Protein 1F5J (pdb70)

Foldseek 3Di:
DDFAWDWDDDQQKTWTKDFDDFTKDKDADHQFWIKIKTAPGAKIKTKIFHFFQAWLVPQAWKKKWWAKDWWWPAFKFWWKWFFFVPPTETETETQATGPDFDDPADFLDWDAFQNFIWTKDKAKDQQDQDPVGGHIYMYIYTTTPDHDRGGMGRVSVVQVVCVVSPNHGTTTGIIIGMMMGHNGITIMIIPHIDMDTDD/DDFAWDWDDDQRKTWTKDFPDFTKDKDADHQFWIKIKTFPGAKIKTKIFHFDFAWLVVQAWKKKWWAKDWWWPAWKFWWKWFFAVPPTETETETQATGPDFDDPADWLDWDAFQNFIWTKDKAKDAQDQGPVGRGIYMYIYTTTPDHDRGGMGRVVVVVVVCVVSVNDGHTTTTIIGMMMDHNGITMMIIPHIDMDTDD

B-factor: mean 13.06, std 6.0, range [4.49, 53.01]

InterPro domains:
  IPR001137 Glycoside hydrolase family 11 [PR00911] (105-114)
  IPR001137 Glycoside hydrolase family 11 [PR00911] (115-125)
  IPR001137 Glycoside hydrolase family 11 [PR00911] (142-148)
  IPR001137 Glycoside hydrolase family 11 [PR00911] (162-167)
  IPR001137 Glycoside hydrolase family 11 [PR00911] (167-176)
  IPR001137 Glycoside hydrolase family 11 [PR00911] (190-198)
  IPR001137 Glycoside hydrolase family 11 [PTHR46828] (6-221)
  IPR005084 Carbohydrate binding module family 6 [PF03422] (251-352)
  IPR005084 Carbohydrate binding module family 6 [PS51175] (242-360)
  IPR008979 Galactose-binding-like domain superfamily [SSF49785] (241-360)
  IPR013319 Glycoside hydrolase family 11/12 [G3DSA:2.60.120.180] (29-227)
  IPR013320 Concanavalin A-like lectin/glucanase domain superfamily [SSF49899] (30-224)
  IPR018208 Glycoside hydrolase family 11, active site 1 [PS00776] (115-125)
  IPR033119 Glycoside hydrolase family 11, active site 2 [PS00777] (205-216)
  IPR033123 Glycosyl hydrolase 11 domain [PF00457] (39-219)
  IPR033123 Glycosyl hydrolase 11 domain [PS51761] (29-221)

Solvent-accessible surface area: 15697 Å² total; per-residue (Å²): 102,43,78,72,86,36,64,24,95,94,78,49,22,28,39,29,1,60,38,76,78,20,90,10,43,1,43,29,95,52,106,0,69,0,26,2,101,8,39,119,11,48,24,0,8,0,9,0,0,63,116,43,123,72,74,32,111,67,1,33,45,0,124,0,49,0,7,13,63,23,64,32,113,16,32,1,21,0,0,0,6,0,5,0,43,135,50,37,3,10,0,7,0,0,0,3,23,10,122,99,76,2,18,64,41,112,49,74,28,101,24,103,13,44,30,0,34,0,12,0,17,117,25,69,60,95,98,62,68,26,60,98,38,106,20,78,9,32,11,9,9,0,0,1,52,23,66,13,29,24,21,43,0,8,0,14,67,0,0,104,9,0,28,100,90,62,12,87,14,6,40,0,36,3,0,0,0,0,0,15,0,91,113,18,38,7,39,6,51,1,17,24,1,68,35,58,100,68,150,101,40,80,70,85,37,63,24,50,85,41,3,21,28,39,30,1,56,45,73,80,17,90,11,41,1,45,28,96,56,109,0,82,0,26,1,97,6,37,118,11,52,16,0,8,0,10,0,0,18,82,39,107,33,89,27,115,47,2,27,43,1,120,0,48,0,26,14,81,26,78,32,114,12,27,1,22,0,0,0,5,0,7,0,39,136,55,32,2,15,0,6,0,0,0,3,24,13,111,107,76,3,18,65,39,116,54,75,28,104,26,105,16,48,77,2,45,0,17,0,16,118,24,67,86,92,95,53,69,23,60,93,36,104,19,76,9,33,12,12,10,0,0,27,60,61,107,47,54,60,21,45,0,8,0,10,66,0,1,164,9,0,43,112,79,66,13,94,8,6,28,0,35,1,0,0,0,0,0,14,0,91,112,19,39,7,39,6,58,1,66,66,1,68,39,62,30,39,82

Organism: Dictyoglomus thermophilum (NCBI:txid14)

Radius of gyration: 22.69 Å; Cα contacts (8 Å, |Δi|>4): 1169; chains: 2; bounding box: 46×62×49 Å

Sequence (398 aa):
ALTSNASGTFDGYYYELWKDTGNTTMTVYTQGRFSCQWSNINNALFRTGKKYNQNWQSLGTIRITYSATYNPNGNSYLCIYGWSTNPLVEFYIVESWGNWRPPGATSLGQVTIDGGTYDIYRTTRVNQPSIVGTATFDQYWSVRTSKRTSGTVTVTDHFRAWANRGLNLGTIDQITLCVEGYQSSGSANITQNTFSQSSALTSNASGTFDGYYYELWKDTGNTTMTVYTQGRFSCQWSNINNALFRTGKKYNQNWQSLGTIRITYSATYNPNGNSYLCIYGWSTNPLVEFYIVESWGNWRPPGATSLGQVTIDGGTYDIYRTTRVNQPSIVGTATFDQYWSVRTSKRTSGTVTVTDHFRAWANRGLNLGTIDQITLCVEGYQSSGSANITQNTFSQSS

Secondary structure (DSSP, 8-state):
-B-SSEEEEETTEEEEEEESSSEEEEEE-GGG-EEEEEES-SEEEEEEEEEEEEEGGGS-EEEEEEEEEEEESSSEEEEEEEEEETTTEEEEEEEEESSS-S--S-EEEEEEETTEEEEEEEEEEEEE--TTSSEEEEEEEEEESS--SEEEEEHHHHHHHHHTTT----EEEEEEEEEEEESS-EEEEEEEEEEEEE-/-B-SSEEEEETTEEEEEEESSSEEEEEE-GGG-EEEEEES-SEEEEEEEEEEEEEGGGS-EEEEEEEEEEEESSSEEEEEEEEEETTTEEEEEEEEESSS-S--S-EEEEEEETTEEEEEEEEEEEEE--BTBSEEEEEEEEEESS--SEEEEEHHHHHHHHHHTT----EEEEEEEEEEEESS-EEEEEEEEEEEEE-

Structure (mmCIF, N/CA/C/O backbone):
data_1F5J
#
_entry.id   1F5J
#
_cell.length_a   91.290
_cell.length_b   91.290
_cell.length_c   44.930
_cell.angle_alpha   90.00
_cell.angle_beta   90.00
_cell.angle_gamma   90.00
#
_symmetry.space_group_name_H-M   'P 43'
#
loop_
_entity.id
_entity.type
_entity.pdbx_description
1 polymer BETA-1,4-XYLANASE
2 non-polymer 'SULFATE ION'
3 water water
#
loop_
_atom_site.group_PDB
_atom_site.id
_atom_site.type_symbol
_atom_site.label_atom_id
_atom_site.label_alt_id
_atom_site.label_comp_id
_atom_site.label_asym_id
_atom_site.label_entity_id
_atom_site.label_seq_id
_atom_site.pdbx_PDB_ins_code
_atom_site.Cartn_x
_atom_site.Cartn_y
_atom_site.Cartn_z
_atom_site.occupancy
_atom_site.B_iso_or_equiv
_atom_site.auth_seq_id
_atom_site.auth_comp_id
_atom_site.auth_asym_id
_atom_site.auth_atom_id
_atom_site.pdbx_PDB_model_num
ATOM 1 N N . ALA A 1 1 ? 28.149 4.313 -14.731 1.00 15.41 1 ALA A N 1
ATOM 2 C CA . ALA A 1 1 ? 27.678 3.723 -13.446 1.00 12.97 1 ALA A CA 1
ATOM 3 C C . ALA A 1 1 ? 26.719 2.572 -13.705 1.00 14.27 1 ALA A C 1
ATOM 4 O O . ALA A 1 1 ? 26.258 2.376 -14.831 1.00 14.91 1 ALA A O 1
ATOM 6 N N . LEU A 1 2 ? 26.422 1.809 -12.657 1.00 12.83 2 LEU A N 1
ATOM 7 C CA . LEU A 1 2 ? 25.492 0.691 -12.771 1.00 13.43 2 LEU A CA 1
ATOM 8 C C . LEU A 1 2 ? 24.093 1.228 -12.482 1.00 12.97 2 LEU A C 1
ATOM 9 O O . LEU A 1 2 ? 23.909 2.010 -11.549 1.00 11.96 2 LEU A O 1
ATOM 14 N N . THR A 1 3 ? 23.111 0.813 -13.277 1.00 13.32 3 THR A N 1
ATOM 15 C CA . THR A 1 3 ? 21.739 1.265 -13.076 1.00 13.39 3 THR A CA 1
ATOM 16 C C . THR A 1 3 ? 20.739 0.113 -13.136 1.00 14.20 3 THR A C 1
ATOM 17 O O . THR A 1 3 ? 19.562 0.285 -12.825 1.00 14.38 3 THR A O 1
ATOM 21 N N . SER A 1 4 ? 21.213 -1.060 -13.544 1.00 14.31 4 SER A N 1
ATOM 22 C CA . SER A 1 4 ? 20.372 -2.253 -13.613 1.00 14.58 4 SER A CA 1
ATOM 23 C C . SER A 1 4 ? 21.110 -3.353 -12.860 1.00 13.00 4 SER A C 1
ATOM 24 O O . SER A 1 4 ? 22.296 -3.205 -12.564 1.00 12.87 4 SER A O 1
ATOM 27 N N . ASN A 1 5 ? 20.427 -4.448 -12.545 1.00 11.68 5 ASN A N 1
ATOM 28 C CA . ASN A 1 5 ? 21.082 -5.534 -11.822 1.00 12.54 5 ASN A CA 1
ATOM 29 C C . ASN A 1 5 ? 22.403 -5.893 -12.479 1.00 14.04 5 ASN A C 1
ATOM 30 O O . ASN A 1 5 ? 22.469 -6.121 -13.689 1.00 14.37 5 ASN A O 1
ATOM 35 N N . ALA A 1 6 ? 23.458 -5.935 -11.674 1.00 13.46 6 ALA A N 1
ATOM 36 C CA . ALA A 1 6 ? 24.779 -6.262 -12.186 1.00 13.56 6 ALA A CA 1
ATOM 37 C C . ALA A 1 6 ? 25.716 -6.655 -11.055 1.00 13.83 6 ALA A C 1
ATOM 38 O O . ALA A 1 6 ? 25.525 -6.259 -9.904 1.00 11.86 6 ALA A O 1
ATOM 40 N N . SER A 1 7 ? 26.728 -7.444 -11.390 1.00 14.69 7 SER A N 1
ATOM 41 C CA . SER A 1 7 ? 27.707 -7.876 -10.405 1.00 15.87 7 SER A CA 1
ATOM 42 C C . SER A 1 7 ? 29.038 -8.117 -11.094 1.00 16.59 7 SER A C 1
ATOM 43 O O . SER A 1 7 ? 29.106 -8.223 -12.320 1.00 15.16 7 SER A O 1
ATOM 46 N N . GLY A 1 8 ? 30.097 -8.187 -10.299 1.00 16.34 8 GLY A N 1
ATOM 47 C CA . GLY A 1 8 ? 31.414 -8.417 -10.853 1.00 16.79 8 GLY A CA 1
ATOM 48 C C . GLY A 1 8 ? 32.467 -8.201 -9.793 1.00 16.72 8 GLY A C 1
ATOM 49 O O . GLY A 1 8 ? 32.182 -8.260 -8.596 1.00 15.32 8 GLY A O 1
ATOM 50 N N . THR A 1 9 ? 33.691 -7.951 -10.235 1.00 16.35 9 THR A N 1
ATOM 51 C CA . THR A 1 9 ? 34.783 -7.714 -9.314 1.00 16.99 9 THR A CA 1
ATOM 52 C C . THR A 1 9 ? 35.600 -6.527 -9.792 1.00 16.93 9 THR A C 1
ATOM 53 O O . THR A 1 9 ? 35.825 -6.361 -10.990 1.00 19.33 9 THR A O 1
ATOM 57 N N . PHE A 1 10 ? 36.028 -5.693 -8.851 1.00 16.77 10 PHE A N 1
ATOM 58 C CA . PHE A 1 10 ? 36.841 -4.531 -9.174 1.00 15.91 10 PHE A CA 1
ATOM 59 C C . PHE A 1 10 ? 37.816 -4.256 -8.037 1.00 16.46 10 PHE A C 1
ATOM 60 O O . PHE A 1 10 ? 37.417 -4.133 -6.878 1.00 14.92 10 PHE A O 1
ATOM 68 N N . ASP A 1 11 ? 39.095 -4.163 -8.381 1.00 16.80 11 ASP A N 1
ATOM 69 C CA . ASP A 1 11 ? 40.150 -3.910 -7.406 1.00 18.35 11 ASP A CA 1
ATOM 70 C C . ASP A 1 11 ? 40.158 -4.968 -6.305 1.00 18.25 11 ASP A C 1
ATOM 71 O O . ASP A 1 11 ? 40.506 -4.684 -5.158 1.00 21.35 11 ASP A O 1
ATOM 76 N N . GLY A 1 12 ? 39.764 -6.186 -6.659 1.00 17.84 12 GLY A N 1
ATOM 77 C CA . GLY A 1 12 ? 39.762 -7.275 -5.700 1.00 17.01 12 GLY A CA 1
ATOM 78 C C . GLY A 1 12 ? 38.501 -7.450 -4.877 1.00 16.62 12 GLY A C 1
ATOM 79 O O . GLY A 1 12 ? 38.420 -8.370 -4.059 1.00 17.86 12 GLY A O 1
ATOM 80 N N . TYR A 1 13 ? 37.519 -6.581 -5.087 1.00 14.87 13 TYR A N 1
ATOM 81 C CA . TYR A 1 13 ? 36.263 -6.662 -4.349 1.00 14.90 13 TYR A CA 1
ATOM 82 C C . TYR A 1 13 ? 35.092 -7.091 -5.214 1.00 14.43 13 TYR A C 1
ATOM 83 O O . TYR A 1 13 ? 34.977 -6.679 -6.366 1.00 16.07 13 TYR A O 1
ATOM 92 N N . TYR A 1 14 ? 34.219 -7.917 -4.649 1.00 14.22 14 TYR A N 1
ATOM 93 C CA . TYR A 1 14 ? 33.022 -8.345 -5.355 1.00 14.00 14 TYR A CA 1
ATOM 94 C C . TYR A 1 14 ? 32.050 -7.183 -5.196 1.00 13.38 14 TYR A C 1
ATOM 95 O O . TYR A 1 14 ? 32.023 -6.542 -4.147 1.00 12.60 14 TYR A O 1
ATOM 104 N N . TYR A 1 15 ? 31.271 -6.892 -6.229 1.00 12.79 15 TYR A N 1
ATOM 105 C CA . TYR A 1 15 ? 30.302 -5.808 -6.137 1.00 11.08 15 TYR A CA 1
ATOM 106 C C . TYR A 1 15 ? 29.005 -6.244 -6.785 1.00 11.03 15 TYR A C 1
ATOM 107 O O . TYR A 1 15 ? 29.004 -7.088 -7.684 1.00 11.01 15 TYR A O 1
ATOM 116 N N . GLU A 1 16 ? 27.897 -5.676 -6.323 1.00 9.90 16 GLU A N 1
ATOM 117 C CA . GLU A 1 16 ? 26.606 -6.008 -6.893 1.00 9.65 16 GLU A CA 1
ATOM 118 C C . GLU A 1 16 ? 25.540 -4.967 -6.620 1.00 10.34 16 GLU A C 1
ATOM 119 O O . GLU A 1 16 ? 25.467 -4.394 -5.530 1.00 8.61 16 GLU A O 1
ATOM 125 N N . LEU A 1 17 ? 24.729 -4.718 -7.639 1.00 9.64 17 LEU A N 1
ATOM 126 C CA . LEU A 1 17 ? 23.602 -3.811 -7.531 1.00 10.07 17 LEU A CA 1
ATOM 127 C C . LEU A 1 17 ? 22.443 -4.763 -7.806 1.00 11.59 17 LEU A C 1
ATOM 128 O O . LEU A 1 17 ? 22.452 -5.486 -8.813 1.00 10.24 17 LEU A O 1
ATOM 133 N N . TRP A 1 18 ? 21.476 -4.798 -6.895 1.00 10.01 18 TRP A N 1
ATOM 134 C CA . TRP A 1 18 ? 20.306 -5.650 -7.060 1.00 10.90 18 TRP A CA 1
ATOM 135 C C . TRP A 1 18 ? 19.044 -4.889 -6.675 1.00 11.19 18 TRP A C 1
ATOM 136 O O . TRP A 1 18 ? 19.013 -4.182 -5.669 1.00 9.39 18 TRP A O 1
ATOM 147 N N . LYS A 1 19 ? 17.998 -5.042 -7.477 1.00 12.57 19 LYS A N 1
ATOM 148 C CA . LYS A 1 19 ? 16.731 -4.376 -7.203 1.00 12.80 19 LYS A CA 1
ATOM 149 C C . LYS A 1 19 ? 15.632 -5.114 -7.947 1.00 14.11 19 LYS A C 1
ATOM 150 O O . LYS A 1 19 ? 15.898 -5.768 -8.956 1.00 15.46 19 LYS A O 1
ATOM 156 N N . ASP A 1 20 ? 14.402 -5.036 -7.451 1.00 13.57 20 ASP A N 1
ATOM 157 C CA . ASP A 1 20 ? 13.316 -5.674 -8.169 1.00 14.54 20 ASP A CA 1
ATOM 158 C C . ASP A 1 20 ? 12.730 -4.633 -9.116 1.00 15.06 20 ASP A C 1
ATOM 159 O O . ASP A 1 20 ? 12.539 -4.903 -10.299 1.00 15.64 20 ASP A O 1
ATOM 164 N N . THR A 1 21 ? 12.482 -3.433 -8.600 1.00 14.89 21 THR A N 1
ATOM 165 C CA . THR A 1 21 ? 11.930 -2.349 -9.408 1.00 15.22 21 THR A CA 1
ATOM 166 C C . THR A 1 21 ? 12.351 -0.988 -8.850 1.00 15.63 21 THR A C 1
ATOM 167 O O . THR A 1 21 ? 12.558 -0.841 -7.644 1.00 13.32 21 THR A O 1
ATOM 174 N N . GLY A 1 22 ? 12.482 0.001 -9.733 1.00 14.32 22 GLY A N 1
ATOM 175 C CA . GLY A 1 22 ? 12.857 1.333 -9.292 1.00 14.23 22 GLY A CA 1
ATOM 176 C C . GLY A 1 22 ? 14.064 1.936 -9.984 1.00 13.11 22 GLY A C 1
ATOM 177 O O . GLY A 1 22 ? 14.681 1.311 -10.849 1.00 12.58 22 GLY A O 1
ATOM 178 N N . ASN A 1 23 ? 14.391 3.166 -9.598 1.00 11.81 23 ASN A N 1
ATOM 179 C CA . ASN A 1 23 ? 15.527 3.896 -10.156 1.00 10.73 23 ASN A CA 1
ATOM 180 C C . ASN A 1 23 ? 16.715 3.767 -9.210 1.00 10.82 23 ASN A C 1
ATOM 181 O O . ASN A 1 23 ? 16.662 4.205 -8.058 1.00 9.93 23 ASN A O 1
ATOM 186 N N . THR A 1 24 ? 17.788 3.171 -9.714 1.00 9.49 24 THR A N 1
ATOM 187 C CA . THR A 1 24 ? 18.982 2.929 -8.917 1.00 9.79 24 THR A CA 1
ATOM 188 C C . THR A 1 24 ? 20.268 3.230 -9.679 1.00 11.36 24 THR A C 1
ATOM 189 O O . THR A 1 24 ? 20.358 2.995 -10.884 1.00 12.53 24 THR A O 1
ATOM 193 N N . THR A 1 25 ? 21.268 3.741 -8.971 1.00 9.41 25 THR A N 1
ATOM 194 C CA . THR A 1 25 ? 22.552 4.017 -9.591 1.00 11.09 25 THR A CA 1
ATOM 195 C C . THR A 1 25 ? 23.653 3.687 -8.595 1.00 11.04 25 THR A C 1
ATOM 196 O O . THR A 1 25 ? 23.524 3.965 -7.402 1.00 9.74 25 THR A O 1
ATOM 200 N N . MET A 1 26 ? 24.724 3.0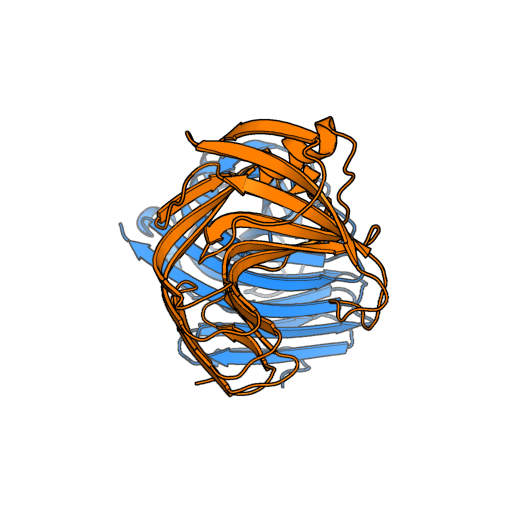76 -9.087 1.00 9.37 26 MET A N 1
ATOM 201 C CA . MET A 1 26 ? 25.846 2.697 -8.238 1.00 11.08 26 MET A CA 1
ATOM 202 C C . MET A 1 26 ? 27.169 2.871 -8.978 1.00 12.04 26 MET A C 1
ATOM 203 O O . MET A 1 26 ? 27.276 2.551 -10.161 1.00 12.61 26 MET A O 1
ATOM 208 N N . THR A 1 27 ? 28.168 3.401 -8.282 1.00 11.32 27 THR A N 1
ATOM 209 C CA . THR A 1 27 ? 29.489 3.581 -8.873 1.00 11.89 27 THR A CA 1
ATOM 210 C C . THR A 1 27 ? 30.491 2.934 -7.933 1.00 13.03 27 THR A C 1
ATOM 211 O O . THR A 1 27 ? 30.530 3.247 -6.742 1.00 12.69 27 THR A O 1
ATOM 215 N N . VAL A 1 28 ? 31.285 2.019 -8.475 1.00 12.67 28 VAL A N 1
ATOM 216 C CA . VAL A 1 28 ? 32.284 1.308 -7.694 1.00 13.52 28 VAL A CA 1
ATOM 217 C C . VAL A 1 28 ? 33.667 1.935 -7.855 1.00 13.31 28 VAL A C 1
ATOM 218 O O . VAL A 1 28 ? 34.098 2.242 -8.967 1.00 14.72 28 VAL A O 1
ATOM 222 N N . TYR A 1 29 ? 34.347 2.139 -6.732 1.00 13.25 29 TYR A N 1
ATOM 223 C CA . TYR A 1 29 ? 35.684 2.716 -6.731 1.00 14.17 29 TYR A CA 1
ATOM 224 C C . TYR A 1 29 ? 36.635 1.659 -6.185 1.00 15.22 29 TYR A C 1
ATOM 225 O O . TYR A 1 29 ? 36.218 0.540 -5.889 1.00 14.35 29 TYR A O 1
ATOM 234 N N . THR A 1 30 ? 37.908 2.011 -6.048 1.00 15.11 30 THR A N 1
ATOM 235 C CA . THR A 1 30 ? 38.893 1.067 -5.539 1.00 16.72 30 THR A CA 1
ATOM 236 C C . THR A 1 30 ? 38.722 0.825 -4.042 1.00 16.21 30 THR A C 1
ATOM 237 O O . THR A 1 30 ? 38.050 1.591 -3.348 1.00 15.03 30 THR A O 1
ATOM 241 N N . GLN A 1 31 ? 39.326 -0.256 -3.561 1.00 17.40 31 GLN A N 1
ATOM 242 C CA . GLN A 1 31 ? 39.289 -0.615 -2.148 1.00 16.79 31 GLN A CA 1
ATOM 243 C C . GLN A 1 31 ? 37.885 -0.849 -1.587 1.00 14.81 31 GLN A C 1
ATOM 244 O O . GLN A 1 31 ? 37.622 -0.557 -0.420 1.00 14.16 31 GLN A O 1
ATOM 250 N N . GLY A 1 32 ? 36.991 -1.374 -2.421 1.00 13.01 32 GLY A N 1
ATOM 251 C CA . GLY A 1 32 ? 35.635 -1.657 -1.978 1.00 10.56 32 GLY A CA 1
ATOM 252 C C . GLY A 1 32 ? 34.740 -0.453 -1.752 1.00 11.41 32 GLY A C 1
ATOM 253 O O . GLY A 1 32 ? 33.620 -0.593 -1.255 1.00 9.27 32 GLY A O 1
ATOM 254 N N . ARG A 1 33 ? 35.221 0.734 -2.107 1.00 9.52 33 ARG A N 1
ATOM 255 C CA . ARG A 1 33 ? 34.419 1.936 -1.934 1.00 11.86 33 ARG A CA 1
ATOM 256 C C . ARG A 1 33 ? 33.386 2.016 -3.053 1.00 11.27 33 ARG A C 1
ATOM 257 O O . ARG A 1 33 ? 33.614 1.516 -4.156 1.00 10.87 33 ARG A O 1
ATOM 265 N N . PHE A 1 34 ? 32.247 2.634 -2.762 1.00 11.27 34 PHE A N 1
ATOM 266 C CA . PHE A 1 34 ? 31.189 2.773 -3.750 1.00 10.55 34 PHE A CA 1
ATOM 267 C C . PHE A 1 34 ? 30.167 3.806 -3.322 1.00 10.20 34 PHE A C 1
ATOM 268 O O . PHE A 1 34 ? 30.002 4.082 -2.132 1.00 9.60 34 PHE A O 1
ATOM 276 N N . SER A 1 35 ? 29.492 4.385 -4.307 1.00 8.53 35 SER A N 1
ATOM 277 C CA . SER A 1 35 ? 28.453 5.367 -4.047 1.00 8.60 35 SER A CA 1
ATOM 278 C C . SER A 1 35 ? 27.170 4.792 -4.631 1.00 10.00 35 SER A C 1
ATOM 279 O O . SER A 1 35 ? 27.214 3.982 -5.562 1.00 8.67 35 SER A O 1
ATOM 284 N N . CYS A 1 36 ? 26.033 5.192 -4.078 1.00 8.45 36 CYS A N 1
ATOM 285 C CA . CYS A 1 36 ? 24.752 4.719 -4.581 1.00 8.70 36 CYS A CA 1
ATOM 286 C C . CYS A 1 36 ? 23.646 5.698 -4.222 1.00 10.20 36 CYS A C 1
ATOM 287 O O . CYS A 1 36 ? 23.764 6.469 -3.268 1.00 10.30 36 CYS A O 1
ATOM 290 N N . GLN A 1 37 ? 22.581 5.672 -5.011 1.00 8.48 37 GLN A N 1
ATOM 291 C CA . GLN A 1 37 ? 21.424 6.530 -4.800 1.00 9.34 37 GLN A CA 1
ATOM 292 C C . GLN A 1 37 ? 20.235 5.757 -5.342 1.00 9.38 37 GLN A C 1
ATOM 293 O O . GLN A 1 37 ? 20.369 5.010 -6.314 1.00 8.82 37 GLN A O 1
ATOM 299 N N . TRP A 1 38 ? 19.079 5.922 -4.712 1.00 9.57 38 TRP A N 1
ATOM 300 C CA . TRP A 1 38 ? 17.886 5.207 -5.146 1.00 9.57 38 TRP A CA 1
ATOM 301 C C . TRP A 1 38 ? 16.618 6.022 -4.945 1.00 10.11 38 TRP A C 1
ATOM 302 O O . TRP A 1 38 ? 16.578 6.928 -4.111 1.00 9.24 38 TRP A O 1
ATOM 313 N N . SER A 1 39 ? 15.591 5.710 -5.732 1.00 9.59 39 SER A N 1
ATOM 314 C CA . SER A 1 39 ? 14.303 6.387 -5.628 1.00 10.41 39 SER A CA 1
ATOM 315 C C . SER A 1 39 ? 13.236 5.562 -6.337 1.00 11.13 39 SER A C 1
ATOM 316 O O . SER A 1 39 ? 13.538 4.798 -7.253 1.00 10.74 39 SER A O 1
ATOM 319 N N . ASN A 1 40 ? 11.990 5.715 -5.901 1.00 11.27 40 ASN A N 1
ATOM 320 C CA . ASN A 1 40 ? 10.861 4.997 -6.492 1.00 13.11 40 ASN A CA 1
ATOM 321 C C . ASN A 1 40 ? 11.114 3.500 -6.597 1.00 13.48 40 ASN A C 1
ATOM 322 O O . ASN A 1 40 ? 10.733 2.873 -7.586 1.00 12.95 40 ASN A O 1
ATOM 327 N N . ILE A 1 41 ? 11.752 2.932 -5.581 1.00 11.44 41 ILE A N 1
ATOM 328 C CA . ILE A 1 41 ? 12.061 1.508 -5.574 1.00 11.71 41 ILE A CA 1
ATOM 329 C C . ILE A 1 41 ? 11.095 0.740 -4.695 1.00 12.19 41 ILE A C 1
ATOM 330 O O . ILE A 1 41 ? 10.282 1.319 -3.973 1.00 12.50 41 ILE A O 1
ATOM 335 N N . ASN A 1 42 ? 11.189 -0.581 -4.775 1.00 13.32 42 ASN A N 1
ATOM 336 C CA . ASN A 1 42 ? 10.424 -1.424 -3.883 1.00 12.93 42 ASN A CA 1
ATOM 337 C C . ASN A 1 42 ? 11.546 -1.887 -2.958 1.00 10.95 42 ASN A C 1
ATOM 338 O O . ASN A 1 42 ? 11.594 -1.514 -1.791 1.00 11.25 42 ASN A O 1
ATOM 343 N N . ASN A 1 43 ? 12.474 -2.669 -3.506 1.00 11.47 43 ASN A N 1
ATOM 344 C CA . ASN A 1 43 ? 13.611 -3.165 -2.732 1.00 10.92 43 ASN A CA 1
ATOM 345 C C . ASN A 1 43 ? 14.894 -3.102 -3.571 1.00 10.72 43 ASN A C 1
ATOM 346 O O . ASN A 1 43 ? 14.924 -3.560 -4.717 1.00 9.40 43 ASN A O 1
ATOM 351 N N . ALA A 1 44 ? 15.948 -2.526 -2.997 1.00 10.05 44 ALA A N 1
ATOM 352 C CA . ALA A 1 44 ? 17.230 -2.408 -3.686 1.00 9.77 44 ALA A CA 1
ATOM 353 C C . ALA A 1 44 ? 18.397 -2.582 -2.722 1.00 9.01 44 ALA A C 1
ATOM 354 O O . ALA A 1 44 ? 18.344 -2.120 -1.583 1.00 9.95 44 ALA A O 1
ATOM 356 N N . LEU A 1 45 ? 19.446 -3.256 -3.185 1.00 8.86 45 LEU A N 1
ATOM 357 C CA . LEU A 1 45 ? 20.648 -3.473 -2.383 1.00 7.95 45 LEU A CA 1
ATOM 358 C C . LEU A 1 45 ? 21.887 -3.118 -3.197 1.00 7.04 45 LEU A C 1
ATOM 359 O O . LEU A 1 45 ? 21.980 -3.458 -4.377 1.00 6.87 45 LEU A O 1
ATOM 364 N N . PHE A 1 46 ? 22.832 -2.435 -2.556 1.00 6.17 46 PHE A N 1
ATOM 365 C CA . PHE A 1 46 ? 24.096 -2.033 -3.181 1.00 7.50 46 PHE A CA 1
ATOM 366 C C . PHE A 1 46 ? 25.183 -2.560 -2.242 1.00 7.44 46 PHE A C 1
ATOM 367 O O . PHE A 1 46 ? 25.146 -2.271 -1.046 1.00 8.69 46 PHE A O 1
ATOM 375 N N . ARG A 1 47 ? 26.146 -3.321 -2.757 1.00 6.45 47 ARG A N 1
ATOM 376 C CA . ARG A 1 47 ? 27.177 -3.863 -1.872 1.00 7.57 47 ARG A CA 1
ATOM 377 C C . ARG A 1 47 ? 28.501 -4.251 -2.520 1.00 6.78 47 ARG A C 1
ATOM 378 O O . ARG A 1 47 ? 28.570 -4.524 -3.716 1.00 5.65 47 ARG A O 1
ATOM 386 N N . THR A 1 48 ? 29.549 -4.267 -1.702 1.00 8.19 48 THR A N 1
ATOM 387 C CA . THR A 1 48 ? 30.883 -4.673 -2.136 1.00 8.56 48 THR A CA 1
ATOM 388 C C . THR A 1 48 ? 31.471 -5.477 -0.985 1.00 9.05 48 THR A C 1
ATOM 389 O O . THR A 1 48 ? 31.197 -5.190 0.182 1.00 7.94 48 THR A O 1
ATOM 393 N N . GLY A 1 49 ? 32.266 -6.489 -1.311 1.00 8.23 49 GLY A N 1
ATOM 394 C CA . GLY A 1 49 ? 32.862 -7.300 -0.268 1.00 8.60 49 GLY A CA 1
ATOM 395 C C . GLY A 1 49 ? 33.768 -8.392 -0.802 1.00 10.03 49 GLY A C 1
ATOM 396 O O . GLY A 1 49 ? 34.456 -8.208 -1.812 1.00 9.13 49 GLY A O 1
ATOM 397 N N . LYS A 1 50 ? 33.753 -9.537 -0.125 1.00 10.34 50 LYS A N 1
ATOM 398 C CA . LYS A 1 50 ? 34.587 -10.672 -0.500 1.00 11.38 50 LYS A CA 1
ATOM 399 C C . LYS A 1 50 ? 33.793 -11.972 -0.556 1.00 12.20 50 LYS A C 1
ATOM 400 O O . LYS A 1 50 ? 32.812 -12.145 0.169 1.00 12.55 50 LYS A O 1
ATOM 406 N N . LYS A 1 51 ? 34.213 -12.884 -1.429 1.00 11.72 51 LYS A N 1
ATOM 407 C CA . LYS A 1 51 ? 33.571 -14.191 -1.525 1.00 13.43 51 LYS A CA 1
ATOM 408 C C . LYS A 1 51 ? 34.445 -15.146 -0.708 1.00 13.50 51 LYS A C 1
ATOM 409 O O . LYS A 1 51 ? 35.643 -14.901 -0.545 1.00 12.90 51 LYS A O 1
ATOM 415 N N . TYR A 1 52 ? 33.858 -16.223 -0.193 1.00 13.48 52 TYR A N 1
ATOM 416 C CA . TYR A 1 52 ? 34.617 -17.163 0.628 1.00 14.08 52 TYR A CA 1
ATOM 417 C C . TYR A 1 52 ? 34.517 -18.647 0.283 1.00 15.43 52 TYR A C 1
ATOM 418 O O . TYR A 1 52 ? 35.538 -19.305 0.083 1.00 17.24 52 TYR A O 1
ATOM 427 N N . ASN A 1 53 ? 33.297 -19.174 0.230 1.00 16.88 53 ASN A N 1
ATOM 428 C CA . ASN A 1 53 ? 33.085 -20.594 -0.055 1.00 16.30 53 ASN A CA 1
ATOM 429 C C . ASN A 1 53 ? 33.864 -21.440 0.956 1.00 16.14 53 ASN A C 1
ATOM 430 O O . ASN A 1 53 ? 34.658 -22.311 0.589 1.00 14.21 53 ASN A O 1
ATOM 435 N N . GLN A 1 54 ? 33.623 -21.179 2.235 1.00 13.69 54 GLN A N 1
ATOM 436 C CA . GLN A 1 54 ? 34.308 -21.895 3.304 1.00 14.36 54 GLN A CA 1
ATOM 437 C C . GLN A 1 54 ? 33.413 -21.966 4.538 1.00 14.04 54 GLN A C 1
ATOM 438 O O . GLN A 1 54 ? 32.649 -21.038 4.808 1.00 12.48 54 GLN A O 1
ATOM 444 N N . ASN A 1 55 ? 33.508 -23.064 5.282 1.00 14.40 55 ASN A N 1
ATOM 445 C CA . ASN A 1 55 ? 32.711 -23.219 6.492 1.00 15.97 55 ASN A CA 1
ATOM 446 C C . ASN A 1 55 ? 33.066 -22.074 7.441 1.00 17.73 55 ASN A C 1
ATOM 447 O O . ASN A 1 55 ? 34.239 -21.735 7.603 1.00 16.10 55 ASN A O 1
ATOM 452 N N . TRP A 1 56 ? 32.056 -21.475 8.066 1.00 19.12 56 TRP A N 1
ATOM 453 C CA . TRP A 1 56 ? 32.298 -20.346 8.958 1.00 20.49 56 TRP A CA 1
ATOM 454 C C . TRP A 1 56 ? 33.180 -20.677 10.160 1.00 21.10 56 TRP A C 1
ATOM 455 O O . TRP A 1 56 ? 33.875 -19.805 10.677 1.00 23.34 56 TRP A O 1
ATOM 466 N N . GLN A 1 57 ? 33.156 -21.933 10.594 1.00 20.93 57 GLN A N 1
ATOM 467 C CA . GLN A 1 57 ? 33.936 -22.361 11.753 1.00 21.56 57 GLN A CA 1
ATOM 468 C C . GLN A 1 57 ? 35.454 -22.334 11.561 1.00 21.49 57 GLN A C 1
ATOM 469 O O . GLN A 1 57 ? 36.202 -22.369 12.541 1.00 21.83 57 GLN A O 1
ATOM 475 N N . SER A 1 58 ? 35.908 -22.259 10.312 1.00 18.90 58 SER A N 1
ATOM 476 C CA . SER A 1 58 ? 37.341 -22.254 10.023 1.00 17.42 58 SER A CA 1
ATOM 477 C C . SER A 1 58 ? 37.876 -20.924 9.499 1.00 16.41 58 SER A C 1
ATOM 478 O O . SER A 1 58 ? 39.051 -20.823 9.139 1.00 14.09 58 SER A O 1
ATOM 481 N N . LEU A 1 59 ? 37.023 -19.907 9.458 1.00 14.22 59 LEU A N 1
ATOM 482 C CA . LEU A 1 59 ? 37.420 -18.596 8.957 1.00 15.55 59 LEU A CA 1
ATOM 483 C C . LEU A 1 59 ? 38.328 -17.841 9.921 1.00 14.34 59 LEU A C 1
ATOM 484 O O . LEU A 1 59 ? 38.969 -16.863 9.538 1.00 14.53 59 LEU A O 1
ATOM 489 N N . GLY A 1 60 ? 38.381 -18.289 11.170 1.00 13.65 60 GLY A N 1
ATOM 490 C CA . GLY A 1 60 ? 39.203 -17.605 12.149 1.00 13.17 60 GLY A CA 1
ATOM 491 C C . GLY A 1 60 ? 38.511 -16.315 12.554 1.00 14.89 60 GLY A C 1
ATOM 492 O O . GLY A 1 60 ? 37.319 -16.319 12.857 1.00 14.32 60 GLY A O 1
ATOM 493 N N . THR A 1 61 ? 39.246 -15.208 12.557 1.00 13.17 61 THR A N 1
ATOM 494 C CA . THR A 1 61 ? 38.668 -13.918 12.924 1.00 13.21 61 THR A CA 1
ATOM 495 C C . THR A 1 61 ? 38.599 -13.000 11.708 1.00 12.61 61 THR A C 1
ATOM 496 O O . THR A 1 61 ? 39.614 -12.723 11.075 1.00 13.53 61 THR A O 1
ATOM 500 N N . ILE A 1 62 ? 37.396 -12.539 11.379 1.00 11.75 62 ILE A N 1
ATOM 501 C CA . ILE A 1 62 ? 37.210 -11.636 10.249 1.00 11.39 62 ILE A CA 1
ATOM 502 C C . ILE A 1 62 ? 36.677 -10.302 10.749 1.00 11.67 62 ILE A C 1
ATOM 503 O O . ILE A 1 62 ? 35.605 -10.236 11.346 1.00 11.34 62 ILE A O 1
ATOM 508 N N . ARG A 1 63 ? 37.437 -9.239 10.514 1.00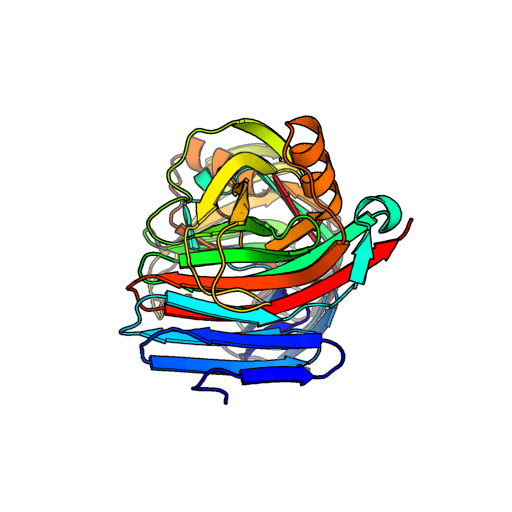 11.32 63 ARG A N 1
ATOM 509 C CA . ARG A 1 63 ? 37.019 -7.916 10.942 1.00 11.20 63 ARG A CA 1
ATOM 510 C C . ARG A 1 63 ? 36.897 -6.993 9.745 1.00 11.95 63 ARG A C 1
ATOM 511 O O . ARG A 1 63 ? 37.743 -7.004 8.851 1.00 11.50 63 ARG A O 1
ATOM 519 N N . ILE A 1 64 ? 35.826 -6.209 9.724 1.00 9.78 64 ILE A N 1
ATOM 520 C CA . ILE A 1 64 ? 35.609 -5.257 8.649 1.00 10.23 64 ILE A CA 1
ATOM 521 C C . ILE A 1 64 ? 35.596 -3.858 9.244 1.00 10.64 64 ILE A C 1
ATOM 522 O O . ILE A 1 64 ? 34.762 -3.542 10.091 1.00 10.74 64 ILE A O 1
ATOM 527 N N . THR A 1 65 ? 36.547 -3.035 8.819 1.00 10.55 65 THR A N 1
ATOM 528 C CA . THR A 1 65 ? 36.627 -1.657 9.283 1.00 10.95 65 THR A CA 1
ATOM 529 C C . THR A 1 65 ? 36.051 -0.827 8.146 1.00 10.12 65 THR A C 1
ATOM 530 O O . THR A 1 65 ? 36.607 -0.786 7.049 1.00 9.78 65 THR A O 1
ATOM 534 N N . TYR A 1 66 ? 34.936 -0.165 8.415 1.00 9.39 66 TYR A N 1
ATOM 535 C CA . TYR A 1 66 ? 34.257 0.604 7.388 1.00 10.14 66 TYR A CA 1
ATOM 536 C C . TYR A 1 66 ? 33.979 2.042 7.798 1.00 9.79 66 TYR A C 1
ATOM 537 O O . TYR A 1 66 ? 34.073 2.406 8.973 1.00 7.82 66 TYR A O 1
ATOM 546 N N . SER A 1 67 ? 33.629 2.854 6.807 1.00 8.97 67 SER A N 1
ATOM 547 C CA . SER A 1 67 ? 33.286 4.248 7.033 1.00 9.51 67 SER A CA 1
ATOM 548 C C . SER A 1 67 ? 32.293 4.600 5.938 1.00 10.00 67 SER A C 1
ATOM 549 O O . SER A 1 67 ? 32.490 4.236 4.777 1.00 9.02 67 SER A O 1
ATOM 554 N N . ALA A 1 68 ? 31.224 5.303 6.294 1.00 9.80 68 ALA A N 1
ATOM 555 C CA . ALA A 1 68 ? 30.232 5.651 5.290 1.00 9.03 68 ALA A CA 1
ATOM 556 C C . ALA A 1 68 ? 29.474 6.940 5.530 1.00 9.16 68 ALA A C 1
ATOM 557 O O . ALA A 1 68 ? 29.212 7.326 6.670 1.00 6.93 68 ALA A O 1
ATOM 559 N N . THR A 1 69 ? 29.152 7.600 4.422 1.00 7.97 69 THR A N 1
ATOM 560 C CA . THR A 1 69 ? 28.343 8.804 4.405 1.00 9.63 69 THR A CA 1
ATOM 561 C C . THR A 1 69 ? 27.016 8.133 4.056 1.00 9.89 69 THR A C 1
ATOM 562 O O . THR A 1 69 ? 26.829 7.649 2.940 1.00 10.43 69 THR A O 1
ATOM 566 N N . TYR A 1 70 ? 26.115 8.081 5.027 1.00 9.54 70 TYR A N 1
ATOM 567 C CA . TYR A 1 70 ? 24.839 7.394 4.866 1.00 8.84 70 TYR A CA 1
ATOM 568 C C . TYR A 1 70 ? 23.667 8.351 5.022 1.00 9.01 70 TYR A C 1
ATOM 569 O O . TYR A 1 70 ? 23.405 8.849 6.117 1.00 9.39 70 TYR A O 1
ATOM 578 N N . ASN A 1 71 ? 22.955 8.596 3.924 1.00 8.52 71 ASN A N 1
ATOM 579 C CA . ASN A 1 71 ? 21.838 9.530 3.946 1.00 9.11 71 ASN A CA 1
ATOM 580 C C . ASN A 1 71 ? 20.516 9.023 3.376 1.00 10.00 71 ASN A C 1
AT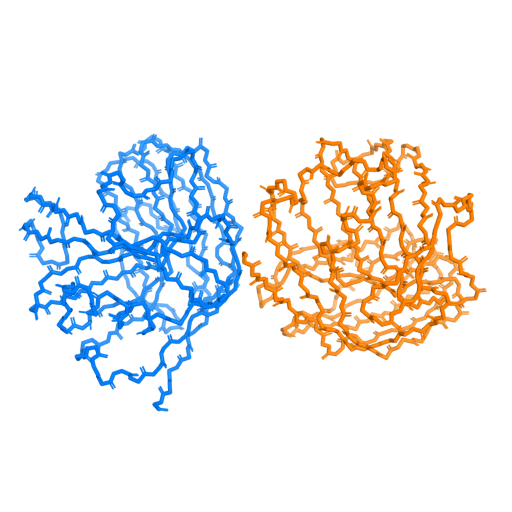OM 581 O O . ASN A 1 71 ? 20.066 9.464 2.312 1.00 8.46 71 ASN A O 1
ATOM 586 N N . PRO A 1 72 ? 19.874 8.082 4.083 1.00 9.69 72 PRO A N 1
ATOM 587 C CA . PRO A 1 72 ? 18.594 7.527 3.642 1.00 8.76 72 PRO A CA 1
ATOM 588 C C . PRO A 1 72 ? 17.494 8.542 3.930 1.00 9.90 72 PRO A C 1
ATOM 589 O O . PRO A 1 72 ? 17.602 9.319 4.877 1.00 9.66 72 PRO A O 1
ATOM 593 N N . ASN A 1 73 ? 16.442 8.533 3.120 1.00 9.73 73 ASN A N 1
ATOM 594 C CA . ASN A 1 73 ? 15.330 9.458 3.318 1.00 10.10 73 ASN A CA 1
ATOM 595 C C . ASN A 1 73 ? 14.100 8.686 3.766 1.00 11.68 73 ASN A C 1
ATOM 596 O O . ASN A 1 73 ? 13.007 9.245 3.879 1.00 12.56 73 ASN A O 1
ATOM 601 N N . GLY A 1 74 ? 14.298 7.397 4.022 1.00 11.27 74 GLY A N 1
ATOM 602 C CA . GLY A 1 74 ? 13.217 6.532 4.456 1.00 10.43 74 GLY A CA 1
ATOM 603 C C . GLY A 1 74 ? 13.754 5.174 4.877 1.00 11.01 74 GLY A C 1
ATOM 604 O O . GLY A 1 74 ? 14.921 5.058 5.255 1.00 11.89 74 GLY A O 1
ATOM 605 N N . ASN A 1 75 ? 12.910 4.147 4.807 1.00 10.21 75 ASN A N 1
ATOM 606 C CA . ASN A 1 75 ? 13.306 2.791 5.194 1.00 10.50 75 ASN A CA 1
ATOM 607 C C . ASN A 1 75 ? 14.586 2.378 4.470 1.00 9.92 75 ASN A C 1
ATOM 608 O O . ASN A 1 75 ? 14.633 2.344 3.238 1.00 9.19 75 ASN A O 1
ATOM 613 N N . SER A 1 76 ? 15.622 2.057 5.239 1.00 8.52 76 SER A N 1
ATOM 614 C CA . SER A 1 76 ? 16.907 1.664 4.665 1.00 8.24 76 SER A CA 1
ATOM 615 C C . SER A 1 76 ? 17.819 1.105 5.744 1.00 8.18 76 SER A C 1
ATOM 616 O O . SER A 1 76 ? 17.591 1.341 6.932 1.00 7.34 76 SER A O 1
ATOM 619 N N . TYR A 1 77 ? 18.836 0.350 5.331 1.00 6.92 77 TYR A N 1
ATOM 620 C CA . TYR A 1 77 ? 19.815 -0.198 6.273 1.00 6.52 77 TYR A CA 1
ATOM 621 C C . TYR A 1 77 ? 21.235 0.021 5.747 1.00 5.86 77 TYR A C 1
ATOM 622 O O . TYR A 1 77 ? 21.462 0.073 4.532 1.00 6.08 77 TYR A O 1
ATOM 631 N N . LEU A 1 78 ? 22.181 0.156 6.676 1.00 5.93 78 LEU A N 1
ATOM 632 C CA . LEU A 1 78 ? 23.606 0.245 6.359 1.00 5.19 78 LEU A CA 1
ATOM 633 C C . LEU A 1 78 ? 24.029 -0.989 7.147 1.00 6.00 78 LEU A C 1
ATOM 634 O O . LEU A 1 78 ? 23.841 -1.040 8.366 1.00 5.83 78 LEU A O 1
ATOM 639 N N . CYS A 1 79 ? 24.594 -1.983 6.474 1.00 5.22 79 CYS A N 1
ATOM 640 C CA . CYS A 1 79 ? 24.895 -3.220 7.175 1.00 5.23 79 CYS A CA 1
ATOM 641 C C . CYS A 1 79 ? 25.962 -4.094 6.558 1.00 5.70 79 CYS A C 1
ATOM 642 O O . CYS A 1 79 ? 26.408 -3.859 5.438 1.00 5.38 79 CYS A O 1
ATOM 645 N N . ILE A 1 80 ? 26.362 -5.109 7.323 1.00 6.12 80 ILE A N 1
ATOM 646 C CA . ILE A 1 80 ? 27.280 -6.120 6.829 1.00 6.88 80 ILE A CA 1
ATOM 647 C C . ILE A 1 80 ? 26.214 -7.096 6.353 1.00 7.68 80 ILE A C 1
ATOM 648 O O . ILE A 1 80 ? 25.226 -7.333 7.059 1.00 6.78 80 ILE A O 1
ATOM 653 N N . TYR A 1 81 ? 26.396 -7.648 5.161 1.00 6.50 81 TYR A N 1
ATOM 654 C CA . TYR A 1 81 ? 25.396 -8.528 4.576 1.00 6.30 81 TYR A CA 1
ATOM 655 C C . TYR A 1 81 ? 26.065 -9.665 3.831 1.00 7.24 81 TYR A C 1
ATOM 656 O O . TYR A 1 81 ? 27.089 -9.470 3.176 1.00 6.68 81 TYR A O 1
ATOM 665 N N . GLY A 1 82 ? 25.484 -10.854 3.929 1.00 7.77 82 GLY A N 1
ATOM 666 C CA . GLY A 1 82 ? 26.066 -11.991 3.246 1.00 6.65 82 GLY A CA 1
ATOM 667 C C . GLY A 1 82 ? 25.152 -13.191 3.168 1.00 6.88 82 GLY A C 1
ATOM 668 O O . GLY A 1 82 ? 23.986 -13.139 3.572 1.00 6.86 82 GLY A O 1
ATOM 669 N N . TRP A 1 83 ? 25.697 -14.283 2.645 1.00 6.50 83 TRP A N 1
ATOM 670 C CA . TRP A 1 83 ? 24.946 -15.512 2.492 1.00 6.88 83 TRP A CA 1
ATOM 671 C C . TRP A 1 83 ? 25.719 -16.737 2.937 1.00 7.43 83 TRP A C 1
ATOM 672 O O . TRP A 1 83 ? 26.952 -16.773 2.907 1.00 5.64 83 TRP A O 1
ATOM 683 N N . SER A 1 84 ? 24.954 -17.742 3.342 1.00 8.98 84 SER A N 1
ATOM 684 C CA . SER A 1 84 ? 25.471 -19.034 3.748 1.00 8.95 84 SER A CA 1
ATOM 685 C C . SER A 1 84 ? 24.681 -20.046 2.924 1.00 8.56 84 SER A C 1
ATOM 686 O O . SER A 1 84 ? 23.564 -19.762 2.487 1.00 8.43 84 SER A O 1
ATOM 689 N N . THR A 1 85 ? 25.271 -21.210 2.682 1.00 10.75 85 THR A N 1
ATOM 690 C CA . THR A 1 85 ? 24.580 -22.272 1.961 1.00 10.07 85 THR A CA 1
ATOM 691 C C . THR A 1 85 ? 24.713 -23.505 2.844 1.00 10.49 85 THR A C 1
ATOM 692 O O . THR A 1 85 ? 25.660 -23.604 3.622 1.00 11.42 85 THR A O 1
ATOM 696 N N . ASN A 1 86 ? 23.759 -24.425 2.736 1.00 10.45 86 ASN A N 1
ATOM 697 C CA . ASN A 1 86 ? 23.761 -25.655 3.533 1.00 12.33 86 ASN A CA 1
ATOM 698 C C . ASN A 1 86 ? 24.024 -25.354 5.007 1.00 13.01 86 ASN A C 1
ATOM 699 O O . ASN A 1 86 ? 25.043 -25.768 5.563 1.00 12.58 86 ASN A O 1
ATOM 704 N N . PRO A 1 87 ? 23.082 -24.670 5.674 1.00 12.75 87 PRO A N 1
ATOM 705 C CA . PRO A 1 87 ? 21.813 -24.182 5.131 1.00 11.42 87 PRO A CA 1
ATOM 706 C C . PRO A 1 87 ? 21.887 -22.846 4.395 1.00 10.34 87 PRO A C 1
ATOM 707 O O . PRO A 1 87 ? 22.816 -22.059 4.595 1.00 10.29 87 PRO A O 1
ATOM 711 N N . LEU A 1 88 ? 20.899 -22.605 3.538 1.00 8.99 88 LEU A N 1
ATOM 712 C CA . LEU A 1 88 ? 20.808 -21.358 2.786 1.00 9.01 88 LEU A CA 1
ATOM 713 C C . LEU A 1 88 ? 20.273 -20.308 3.756 1.00 8.10 88 LEU A C 1
ATOM 714 O O . LEU A 1 88 ? 19.149 -20.421 4.242 1.00 8.63 88 LEU A O 1
ATOM 719 N N . VAL A 1 89 ? 21.090 -19.300 4.044 1.00 6.81 89 VAL A N 1
ATOM 720 C CA . VAL A 1 89 ? 20.708 -18.237 4.969 1.00 7.51 89 VAL A CA 1
ATOM 721 C C . VAL A 1 89 ? 21.233 -16.887 4.506 1.00 6.93 89 VAL A C 1
ATOM 722 O O . VAL A 1 89 ? 22.375 -16.773 4.069 1.00 6.73 89 VAL A O 1
ATOM 726 N N . GLU A 1 90 ? 20.383 -15.871 4.602 1.00 7.39 90 GLU A N 1
ATOM 727 C CA . GLU A 1 90 ? 20.749 -14.506 4.245 1.00 7.49 90 GLU A CA 1
ATOM 728 C C . GLU A 1 90 ? 20.933 -13.852 5.610 1.00 7.71 90 GLU A C 1
ATOM 729 O O . GLU A 1 90 ? 20.030 -13.915 6.442 1.00 8.31 90 GLU A O 1
ATOM 735 N N . PHE A 1 91 ? 22.090 -13.245 5.860 1.00 7.41 91 PHE A N 1
ATOM 736 C CA . PHE A 1 91 ? 22.321 -12.634 7.165 1.00 6.80 91 PHE A CA 1
ATOM 737 C C . PHE A 1 91 ? 22.711 -11.158 7.148 1.00 7.46 91 PHE A C 1
ATOM 738 O O . PHE A 1 91 ? 23.300 -10.657 6.182 1.00 6.45 91 PHE A O 1
ATOM 746 N N . TYR A 1 92 ? 22.371 -10.483 8.245 1.00 5.91 92 TYR A N 1
ATOM 747 C CA . TYR A 1 92 ? 22.616 -9.060 8.430 1.00 6.58 92 TYR A CA 1
ATOM 748 C C . TYR A 1 92 ? 23.241 -8.696 9.769 1.00 7.06 92 TYR A C 1
ATOM 749 O O . TYR A 1 92 ? 22.960 -9.322 10.789 1.00 5.42 92 TYR A O 1
ATOM 758 N N . ILE A 1 93 ? 24.068 -7.656 9.738 1.00 5.60 93 ILE A N 1
ATOM 759 C CA . ILE A 1 93 ? 24.656 -7.065 10.932 1.00 8.00 93 ILE A CA 1
ATOM 760 C C . ILE A 1 93 ? 24.388 -5.590 10.630 1.00 7.62 93 ILE A C 1
ATOM 761 O O . ILE A 1 93 ? 25.156 -4.938 9.921 1.00 5.99 93 ILE A O 1
ATOM 766 N N . VAL A 1 94 ? 23.265 -5.093 11.146 1.00 8.31 94 VAL A N 1
ATOM 767 C CA . VAL A 1 94 ? 22.827 -3.719 10.906 1.00 7.89 94 VAL A CA 1
ATOM 768 C C . VAL A 1 94 ? 23.488 -2.690 11.809 1.00 8.17 94 VAL A C 1
ATOM 769 O O . VAL A 1 94 ? 23.326 -2.725 13.029 1.00 7.97 94 VAL A O 1
ATOM 773 N N . GLU A 1 95 ? 24.225 -1.772 11.188 1.00 6.59 95 GLU A N 1
ATOM 774 C CA . GLU A 1 95 ? 24.938 -0.713 11.895 1.00 6.42 95 GLU A CA 1
ATOM 775 C C . GLU A 1 95 ? 24.103 0.550 12.017 1.00 6.90 95 GLU A C 1
ATOM 776 O O . GLU A 1 95 ? 24.111 1.218 13.052 1.00 7.74 95 GLU A O 1
ATOM 782 N N . SER A 1 96 ? 23.394 0.885 10.947 1.00 4.91 96 SER A N 1
ATOM 783 C CA . SER A 1 96 ? 22.537 2.056 10.956 1.00 6.45 96 SER A CA 1
ATOM 784 C C . SER A 1 96 ? 21.318 1.778 10.088 1.00 6.94 96 SER A C 1
ATOM 785 O O . SER A 1 96 ? 21.271 0.780 9.363 1.00 7.07 96 SER A O 1
ATOM 788 N N . TRP A 1 97 ? 20.322 2.650 10.173 1.00 8.25 97 TRP A N 1
ATOM 789 C CA . TRP A 1 97 ? 19.107 2.476 9.392 1.00 9.23 97 TRP A CA 1
ATOM 790 C C . TRP A 1 97 ? 18.407 3.811 9.185 1.00 9.97 97 TRP A C 1
ATOM 791 O O . TRP A 1 97 ? 18.889 4.853 9.638 1.00 9.63 97 TRP A O 1
ATOM 802 N N . GLY A 1 98 ? 17.273 3.767 8.493 1.00 10.11 98 GLY A N 1
ATOM 803 C CA . GLY A 1 98 ? 16.512 4.974 8.230 1.00 11.64 98 GLY A CA 1
ATOM 804 C C . GLY A 1 98 ? 15.517 5.283 9.333 1.00 12.70 98 GLY A C 1
ATOM 805 O O . GLY A 1 98 ? 15.897 5.484 10.486 1.00 13.09 98 GLY A O 1
ATOM 806 N N . ASN A 1 99 ? 14.234 5.299 8.987 1.00 12.65 99 ASN A N 1
ATOM 807 C CA . ASN A 1 99 ? 13.189 5.614 9.956 1.00 15.10 99 ASN A CA 1
ATOM 808 C C . ASN A 1 99 ? 12.729 4.427 10.789 1.00 15.35 99 ASN A C 1
ATOM 809 O O . ASN A 1 99 ? 12.074 4.603 11.814 1.00 16.60 99 ASN A O 1
ATOM 814 N N . TRP A 1 100 ? 13.082 3.221 10.363 1.00 13.60 100 TRP A N 1
ATOM 815 C CA . TRP A 1 100 ? 12.631 2.023 11.059 1.00 13.10 100 TRP A CA 1
ATOM 816 C C . TRP A 1 100 ? 13.750 1.053 11.420 1.00 11.90 100 TRP A C 1
ATOM 817 O O . TRP A 1 100 ? 14.478 0.585 10.545 1.00 11.36 100 TRP A O 1
ATOM 828 N N . ARG A 1 101 ? 13.880 0.747 12.708 1.00 10.53 101 ARG A N 1
ATOM 829 C CA . ARG A 1 101 ? 14.905 -0.193 13.152 1.00 10.24 101 ARG A CA 1
ATOM 830 C C . ARG A 1 101 ? 14.403 -1.607 12.841 1.00 10.22 101 ARG A C 1
ATOM 831 O O . ARG A 1 101 ? 13.370 -2.028 13.359 1.00 11.11 101 ARG A O 1
ATOM 839 N N . PRO A 1 102 ? 15.125 -2.356 11.983 1.00 9.58 102 PRO A N 1
ATOM 840 C CA . PRO A 1 102 ? 14.732 -3.721 11.611 1.00 9.81 102 PRO A CA 1
ATOM 841 C C . PRO A 1 102 ? 14.892 -4.734 12.746 1.00 9.32 102 PRO A C 1
ATOM 842 O O . PRO A 1 102 ? 15.534 -4.447 13.754 1.00 8.55 102 PRO A O 1
ATOM 846 N N . PRO A 1 103 ? 14.360 -5.957 12.568 1.00 8.74 103 PRO A N 1
ATOM 847 C CA . PRO A 1 103 ? 13.639 -6.428 11.383 1.00 8.86 103 PRO A CA 1
ATOM 848 C C . PRO A 1 103 ? 12.162 -6.755 11.615 1.00 10.78 103 PRO A C 1
ATOM 849 O O . PRO A 1 103 ? 11.544 -7.440 10.795 1.00 11.91 103 PRO A O 1
ATOM 853 N N . GLY A 1 104 ? 11.604 -6.285 12.725 1.00 10.56 104 GLY A N 1
ATOM 854 C CA . GLY A 1 104 ? 10.204 -6.557 13.011 1.00 12.87 104 GLY A CA 1
ATOM 855 C C . GLY A 1 104 ? 9.953 -8.010 13.379 1.00 13.57 104 GLY A C 1
ATOM 856 O O . GLY A 1 104 ? 9.100 -8.680 12.788 1.00 15.89 104 GLY A O 1
ATOM 857 N N . ALA A 1 105 ? 10.705 -8.501 14.357 1.00 12.19 105 ALA A N 1
ATOM 858 C CA . ALA A 1 105 ? 10.566 -9.876 14.820 1.00 10.62 105 ALA A CA 1
ATOM 859 C C . ALA A 1 105 ? 10.934 -9.955 16.294 1.00 11.39 105 ALA A C 1
ATOM 860 O O . ALA A 1 105 ? 11.432 -8.991 16.866 1.00 11.61 105 ALA A O 1
ATOM 862 N N . THR A 1 106 ? 10.690 -11.109 16.902 1.00 10.40 106 THR A N 1
ATOM 863 C CA . THR A 1 106 ? 10.997 -11.313 18.311 1.00 11.57 106 THR A CA 1
ATOM 864 C C . THR A 1 106 ? 12.500 -11.369 18.554 1.00 11.05 106 THR A C 1
ATOM 865 O O . THR A 1 106 ? 13.216 -12.126 17.900 1.00 10.32 106 THR A O 1
ATOM 869 N N . SER A 1 107 ? 12.983 -10.571 19.500 1.00 11.75 107 SER A N 1
ATOM 870 C CA . SER A 1 107 ? 14.407 -10.575 19.805 1.00 11.00 107 SER A CA 1
ATOM 871 C C . SER A 1 107 ? 14.782 -11.865 20.514 1.00 10.88 107 SER A C 1
ATOM 872 O O . SER A 1 107 ? 14.033 -12.354 21.364 1.00 9.97 107 SER A O 1
ATOM 875 N N . LEU A 1 108 ? 15.942 -12.411 20.166 1.00 9.19 108 LEU A N 1
ATOM 876 C CA . LEU A 1 108 ? 16.425 -13.644 20.774 1.00 9.93 108 LEU A CA 1
ATOM 877 C C . LEU A 1 108 ? 17.500 -13.332 21.814 1.00 11.40 108 LEU A C 1
ATOM 878 O O . LEU A 1 108 ? 18.182 -14.231 22.308 1.00 13.36 108 LEU A O 1
ATOM 883 N N . GLY A 1 109 ? 17.649 -12.051 22.137 1.00 10.70 109 GLY A N 1
ATOM 884 C CA . GLY A 1 109 ? 18.632 -11.647 23.126 1.00 11.72 109 GLY A CA 1
ATOM 885 C C . GLY A 1 109 ? 19.557 -10.539 22.659 1.00 10.86 109 GLY A C 1
ATOM 886 O O . GLY A 1 109 ? 19.573 -10.186 21.480 1.00 10.16 109 GLY A O 1
ATOM 887 N N . GLN A 1 110 ? 20.324 -9.983 23.590 1.00 11.90 110 GLN A N 1
ATOM 888 C CA . GLN A 1 110 ? 21.269 -8.923 23.260 1.00 13.13 110 GLN A CA 1
ATOM 889 C C . GLN A 1 110 ? 22.687 -9.359 23.592 1.00 12.27 110 GLN A C 1
ATOM 890 O O . GLN A 1 110 ? 22.912 -10.147 24.514 1.00 13.88 110 GLN A O 1
ATOM 896 N N . VAL A 1 111 ? 23.642 -8.838 22.833 1.00 10.47 111 VAL A N 1
ATOM 897 C CA . VAL A 1 111 ? 25.045 -9.144 23.046 1.00 10.89 111 VAL A CA 1
ATOM 898 C C . VAL A 1 111 ? 25.845 -7.871 22.824 1.00 11.00 111 VAL A C 1
ATOM 899 O O . VAL A 1 111 ? 25.365 -6.934 22.183 1.00 10.36 111 VAL A O 1
ATOM 903 N N . THR A 1 112 ? 27.052 -7.830 23.376 1.00 9.96 112 THR A N 1
ATOM 904 C CA . THR A 1 112 ? 27.920 -6.675 23.200 1.00 11.05 112 THR A CA 1
ATOM 905 C C . THR A 1 112 ? 29.087 -7.106 22.324 1.00 11.43 112 THR A C 1
ATOM 906 O O . THR A 1 112 ? 29.870 -7.978 22.702 1.00 9.97 112 THR A O 1
ATOM 910 N N . ILE A 1 113 ? 29.190 -6.504 21.144 1.00 10.92 113 ILE A N 1
ATOM 911 C CA . ILE A 1 113 ? 30.261 -6.832 20.209 1.00 11.18 113 ILE A CA 1
ATOM 912 C C . ILE A 1 113 ? 30.814 -5.533 19.641 1.00 12.19 113 ILE A C 1
ATOM 913 O O . ILE A 1 113 ? 30.053 -4.639 19.281 1.00 12.37 113 ILE A O 1
ATOM 918 N N . ASP A 1 114 ? 32.138 -5.430 19.571 1.00 13.20 114 ASP A N 1
ATOM 919 C CA . ASP A 1 114 ? 32.790 -4.229 19.058 1.00 12.42 114 ASP A CA 1
ATOM 920 C C . ASP A 1 114 ? 32.283 -2.976 19.771 1.00 13.72 114 ASP A C 1
ATOM 921 O O . ASP A 1 114 ? 32.049 -1.941 19.144 1.00 13.86 114 ASP A O 1
ATOM 926 N N . GLY A 1 115 ? 32.106 -3.083 21.084 1.00 13.46 115 GLY A N 1
ATOM 927 C CA . GLY A 1 115 ? 31.650 -1.948 21.870 1.00 12.25 115 GLY A CA 1
ATOM 928 C C . GLY A 1 115 ? 30.188 -1.574 21.719 1.00 13.41 115 GLY A C 1
ATOM 929 O O . GLY A 1 115 ? 29.708 -0.663 22.396 1.00 12.86 115 GLY A O 1
ATOM 930 N N . GLY A 1 116 ? 29.470 -2.270 20.844 1.00 11.30 116 GLY A N 1
ATOM 931 C CA . GLY A 1 116 ? 28.069 -1.949 20.650 1.00 11.57 116 GLY A CA 1
ATOM 932 C C . GLY A 1 116 ? 27.115 -3.032 21.112 1.00 10.93 116 GLY A C 1
ATOM 933 O O . GLY A 1 116 ? 27.479 -4.206 21.186 1.00 11.80 116 GLY A O 1
ATOM 934 N N . THR A 1 117 ? 25.893 -2.627 21.433 1.00 11.09 117 THR A N 1
ATOM 935 C CA . THR A 1 117 ? 24.852 -3.549 21.875 1.00 10.51 117 THR A CA 1
ATOM 936 C C . THR A 1 117 ? 24.009 -3.925 20.666 1.00 9.96 117 THR A C 1
ATOM 937 O O . THR A 1 117 ? 23.552 -3.050 19.923 1.00 9.34 117 THR A O 1
ATOM 941 N N . TYR A 1 118 ? 23.810 -5.223 20.470 1.00 8.81 118 TYR A N 1
ATOM 942 C CA . TYR A 1 118 ? 23.007 -5.709 19.350 1.00 9.05 118 TYR A CA 1
ATOM 943 C C . TYR A 1 118 ? 21.929 -6.682 19.807 1.00 9.25 118 TYR A C 1
ATOM 944 O O . TYR A 1 118 ? 22.154 -7.497 20.703 1.00 9.57 118 TYR A O 1
ATOM 953 N N . ASP A 1 119 ? 20.762 -6.593 19.179 1.00 9.72 119 ASP A N 1
ATOM 954 C CA . ASP A 1 119 ? 19.662 -7.509 19.451 1.00 9.44 119 ASP A CA 1
ATOM 955 C C . ASP A 1 119 ? 19.793 -8.551 18.346 1.00 9.59 119 ASP A C 1
ATOM 956 O O . ASP A 1 119 ? 20.117 -8.205 17.208 1.00 9.77 119 ASP A O 1
ATOM 961 N N . ILE A 1 120 ? 19.551 -9.817 18.672 1.00 8.58 120 ILE A N 1
ATOM 962 C CA . ILE A 1 120 ? 19.652 -10.888 17.686 1.00 7.29 120 ILE A CA 1
ATOM 963 C C . ILE A 1 120 ? 18.262 -11.337 17.253 1.00 8.16 120 ILE A C 1
ATOM 964 O O . ILE A 1 120 ? 17.369 -11.495 18.091 1.00 9.25 120 ILE A O 1
ATOM 969 N N . TYR A 1 121 ? 18.074 -11.522 15.945 1.00 7.12 121 TYR A N 1
ATOM 970 C CA . TYR A 1 121 ? 16.776 -11.948 15.421 1.00 8.62 121 TYR A CA 1
ATOM 971 C C . TYR A 1 121 ? 16.866 -12.997 14.329 1.00 8.71 121 TYR A C 1
ATOM 972 O O . TYR A 1 121 ? 17.867 -13.109 13.620 1.00 8.27 121 TYR A O 1
ATOM 981 N N . ARG A 1 122 ? 15.781 -13.749 14.195 1.00 9.95 122 ARG A N 1
ATOM 982 C CA . ARG A 1 122 ? 15.660 -14.754 13.159 1.00 9.69 122 ARG A CA 1
ATOM 983 C C . ARG A 1 122 ? 14.357 -14.429 12.447 1.00 10.38 122 ARG A C 1
ATOM 984 O O . ARG A 1 122 ? 13.351 -14.136 13.093 1.00 9.62 122 ARG A O 1
ATOM 992 N N . THR A 1 123 ? 14.385 -14.440 11.122 1.00 9.17 123 THR A N 1
ATOM 993 C CA . THR A 1 123 ? 13.186 -14.192 10.336 1.00 9.16 123 THR A CA 1
ATOM 994 C C . THR A 1 123 ? 13.157 -15.265 9.260 1.00 9.07 123 THR A C 1
ATOM 995 O O . THR A 1 123 ? 14.111 -16.033 9.120 1.00 8.62 123 THR A O 1
ATOM 999 N N . THR A 1 124 ? 12.064 -15.329 8.512 1.00 8.68 124 THR A N 1
ATOM 1000 C CA . THR A 1 124 ? 11.934 -16.321 7.457 1.00 8.40 124 THR A CA 1
ATOM 1001 C C . THR A 1 124 ? 11.391 -15.649 6.203 1.00 7.89 124 THR A C 1
ATOM 1002 O O . THR A 1 124 ? 10.558 -14.750 6.290 1.00 7.98 124 THR A O 1
ATOM 1006 N N . ARG A 1 125 ? 11.884 -16.080 5.045 1.00 8.94 125 ARG A N 1
ATOM 1007 C CA . ARG A 1 125 ? 11.460 -15.538 3.752 1.00 9.73 125 ARG A CA 1
ATOM 1008 C C . ARG A 1 125 ? 10.921 -16.695 2.909 1.00 9.86 125 ARG A C 1
ATOM 1009 O O . ARG A 1 125 ? 11.602 -17.705 2.732 1.00 10.27 125 ARG A O 1
ATOM 1017 N N . VAL A 1 126 ? 9.705 -16.549 2.387 1.00 8.38 126 VAL A N 1
ATOM 1018 C CA . VAL A 1 126 ? 9.101 -17.609 1.582 1.00 7.77 126 VAL A CA 1
ATOM 1019 C C . VAL A 1 126 ? 9.062 -17.273 0.094 1.00 7.22 126 VAL A C 1
ATOM 1020 O O . VAL A 1 126 ? 8.493 -16.259 -0.309 1.00 7.89 126 VAL A O 1
ATOM 1024 N N . ASN A 1 127 ? 9.670 -18.144 -0.708 1.00 7.89 127 ASN A N 1
ATOM 1025 C CA . ASN A 1 127 ? 9.732 -17.979 -2.155 1.00 9.56 127 ASN A CA 1
ATOM 1026 C C . ASN A 1 127 ? 10.178 -16.585 -2.575 1.00 9.87 127 ASN A C 1
ATOM 1027 O O . ASN A 1 127 ? 9.488 -15.880 -3.322 1.00 8.48 127 ASN A O 1
ATOM 1032 N N . GLN A 1 128 ? 11.356 -16.206 -2.092 1.00 9.25 128 GLN A N 1
ATOM 1033 C CA . GLN A 1 128 ? 11.939 -14.902 -2.381 1.00 9.76 128 GLN A CA 1
ATOM 1034 C C . GLN A 1 128 ? 13.228 -15.035 -3.187 1.00 10.55 128 GLN A C 1
ATOM 1035 O O . GLN A 1 128 ? 13.787 -16.122 -3.310 1.00 8.19 128 GLN A O 1
ATOM 1041 N N . PRO A 1 129 ? 13.710 -13.923 -3.762 1.00 11.91 129 PRO A N 1
ATOM 1042 C CA . PRO A 1 129 ? 14.947 -13.967 -4.549 1.00 12.06 129 PRO A CA 1
ATOM 1043 C C . PRO A 1 129 ? 16.126 -14.366 -3.666 1.00 11.07 129 PRO A C 1
ATOM 1044 O O . PRO A 1 129 ? 16.134 -14.075 -2.475 1.00 11.33 129 PRO A O 1
ATOM 1048 N N . SER A 1 130 ? 17.116 -15.036 -4.246 1.00 10.76 130 SER A N 1
ATOM 1049 C CA . SER A 1 130 ? 18.286 -15.455 -3.479 1.00 11.10 130 SER A CA 1
ATOM 1050 C C . SER A 1 130 ? 19.447 -15.738 -4.417 1.00 11.60 130 SER A C 1
ATOM 1051 O O . SER A 1 130 ? 19.298 -15.678 -5.641 1.00 10.60 130 SER A O 1
ATOM 1054 N N . ILE A 1 131 ? 20.600 -16.066 -3.842 1.00 10.33 131 ILE A N 1
ATOM 1055 C CA . ILE A 1 131 ? 21.780 -16.360 -4.643 1.00 11.24 131 ILE A CA 1
ATOM 1056 C C . ILE A 1 131 ? 21.608 -17.611 -5.497 1.00 10.42 131 ILE A C 1
ATOM 1057 O O . ILE A 1 131 ? 22.390 -17.846 -6.423 1.00 10.71 131 ILE A O 1
ATOM 1062 N N . VAL A 1 132 ? 20.593 -18.417 -5.194 1.00 9.27 132 VAL A N 1
ATOM 1063 C CA . VAL A 1 132 ? 20.353 -19.633 -5.968 1.00 10.06 132 VAL A CA 1
ATOM 1064 C C . VAL A 1 132 ? 18.957 -19.680 -6.590 1.00 8.59 132 VAL A C 1
ATOM 1065 O O . VAL A 1 132 ? 18.441 -20.753 -6.895 1.00 10.58 132 VAL A O 1
ATOM 1069 N N . GLY A 1 133 ? 18.360 -18.509 -6.786 1.00 9.86 133 GLY A N 1
ATOM 1070 C CA . GLY A 1 133 ? 17.038 -18.440 -7.381 1.00 10.06 133 GLY A CA 1
ATOM 1071 C C . GLY A 1 133 ? 15.932 -18.417 -6.343 1.00 11.67 133 GLY A C 1
ATOM 1072 O O . GLY A 1 133 ? 16.195 -18.490 -5.141 1.00 10.67 133 GLY A O 1
ATOM 1073 N N . THR A 1 134 ? 14.690 -18.316 -6.806 1.00 9.35 134 THR A N 1
ATOM 1074 C CA . THR A 1 134 ? 13.544 -18.284 -5.906 1.00 10.51 134 THR A CA 1
ATOM 1075 C C . THR A 1 134 ? 13.690 -19.392 -4.872 1.00 9.30 134 THR A C 1
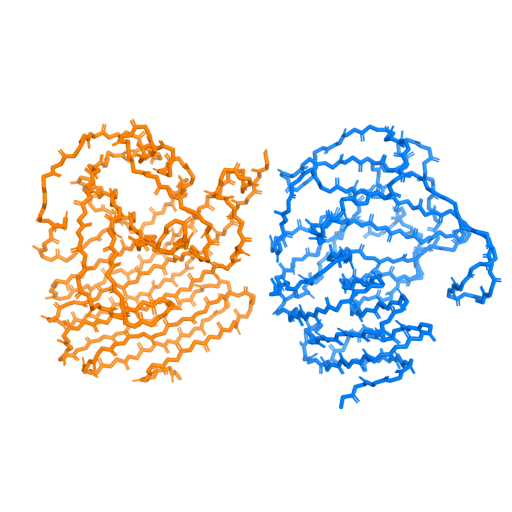ATOM 1076 O O . THR A 1 134 ? 13.882 -20.556 -5.223 1.00 9.54 134 THR A O 1
ATOM 1080 N N . ALA A 1 135 ? 13.599 -19.031 -3.598 1.00 9.33 135 ALA A N 1
ATOM 1081 C CA . ALA A 1 135 ? 13.750 -20.020 -2.539 1.00 7.71 135 ALA A CA 1
ATOM 1082 C C . ALA A 1 135 ? 13.155 -19.561 -1.219 1.00 7.34 135 ALA A C 1
ATOM 1083 O O . ALA A 1 135 ? 12.786 -18.400 -1.057 1.00 7.28 135 ALA A O 1
ATOM 1085 N N . THR A 1 136 ? 13.058 -20.497 -0.281 1.00 7.57 136 THR A N 1
ATOM 1086 C CA . THR A 1 136 ? 12.541 -20.214 1.049 1.00 7.48 136 THR A CA 1
ATOM 1087 C C . THR A 1 136 ? 13.726 -20.431 1.978 1.00 8.71 136 THR A C 1
ATOM 1088 O O . THR A 1 136 ? 14.392 -21.466 1.917 1.00 9.85 136 THR A O 1
ATOM 1092 N N . PHE A 1 137 ? 14.000 -19.444 2.822 1.00 9.03 137 PHE A N 1
ATOM 1093 C CA . PHE A 1 137 ? 15.146 -19.522 3.714 1.00 10.33 137 PHE A CA 1
ATOM 1094 C C . PHE A 1 137 ? 14.984 -18.580 4.895 1.00 10.06 137 PHE A C 1
ATOM 1095 O O . PHE A 1 137 ? 14.119 -17.701 4.891 1.00 9.60 137 PHE A O 1
ATOM 1103 N N . ASP A 1 138 ? 15.816 -18.770 5.912 1.00 8.23 138 ASP A N 1
ATOM 1104 C CA . ASP A 1 138 ? 15.775 -17.903 7.077 1.00 8.20 138 ASP A CA 1
ATOM 1105 C C . ASP A 1 138 ? 16.797 -16.792 6.922 1.00 7.15 138 ASP A C 1
ATOM 1106 O O . ASP A 1 138 ? 17.692 -16.859 6.075 1.00 6.66 138 ASP A O 1
ATOM 1111 N N . GLN A 1 139 ? 16.650 -15.768 7.754 1.00 6.86 139 GLN A N 1
ATOM 1112 C CA . GLN A 1 139 ? 17.575 -14.647 7.783 1.00 6.48 139 GLN A CA 1
ATOM 1113 C C . GLN A 1 139 ? 18.021 -14.532 9.236 1.00 6.43 139 GLN A C 1
ATOM 1114 O O . GLN A 1 139 ? 17.210 -14.714 10.151 1.00 8.46 139 GLN A O 1
ATOM 1120 N N . TYR A 1 140 ? 19.301 -14.255 9.457 1.00 4.80 140 TYR A N 1
ATOM 1121 C CA . TYR A 1 140 ? 19.790 -14.066 10.819 1.00 6.40 140 TYR A CA 1
ATOM 1122 C C . TYR A 1 140 ? 20.192 -12.605 10.930 1.00 6.67 140 TYR A C 1
ATOM 1123 O O . TYR A 1 140 ? 20.799 -12.052 10.006 1.00 6.49 140 TYR A O 1
ATOM 1132 N N . TRP A 1 141 ? 19.864 -11.985 12.059 1.00 6.78 141 TRP A N 1
ATOM 1133 C CA . TRP A 1 141 ? 20.171 -10.578 12.255 1.00 7.36 141 TRP A CA 1
ATOM 1134 C C . TRP A 1 141 ? 20.795 -10.231 13.591 1.00 6.92 141 TRP A C 1
ATOM 1135 O O . TRP A 1 141 ? 20.514 -10.853 14.612 1.00 7.17 141 TRP A O 1
ATOM 1146 N N . SER A 1 142 ? 21.630 -9.199 13.544 1.00 8.20 142 SER A N 1
ATOM 1147 C CA . SER A 1 142 ? 22.242 -8.577 14.707 1.00 7.09 142 SER A CA 1
ATOM 1148 C C . SER A 1 142 ? 21.912 -7.124 14.358 1.00 7.24 142 SER A C 1
ATOM 1149 O O . SER A 1 142 ? 22.293 -6.646 13.289 1.00 7.22 142 SER A O 1
ATOM 1152 N N . VAL A 1 143 ? 21.166 -6.438 15.214 1.00 5.88 143 VAL A N 1
ATOM 1153 C CA . VAL A 1 143 ? 20.811 -5.047 14.938 1.00 7.17 143 VAL A CA 1
ATOM 1154 C C . VAL A 1 143 ? 21.269 -4.180 16.104 1.00 8.13 143 VAL A C 1
ATOM 1155 O O . VAL A 1 143 ? 20.851 -4.388 17.242 1.00 7.72 143 VAL A O 1
ATOM 1159 N N . ARG A 1 144 ? 22.139 -3.216 15.819 1.00 8.15 144 ARG A N 1
ATOM 1160 C CA . ARG A 1 144 ? 22.661 -2.333 16.855 1.00 8.40 144 ARG A CA 1
ATOM 1161 C C . ARG A 1 144 ? 21.509 -1.560 17.498 1.00 8.03 144 ARG A C 1
ATOM 1162 O O . ARG A 1 144 ? 20.518 -1.245 16.831 1.00 8.34 144 ARG A O 1
ATOM 1170 N N . THR A 1 145 ? 21.636 -1.277 18.794 1.00 9.25 145 THR A N 1
ATOM 1171 C CA . THR A 1 145 ? 20.610 -0.547 19.535 1.00 8.85 145 THR A CA 1
ATOM 1172 C C . THR A 1 145 ? 20.601 0.942 19.205 1.00 10.74 145 THR A C 1
ATOM 1173 O O . THR A 1 145 ? 19.598 1.624 19.426 1.00 9.45 145 THR A O 1
ATOM 1177 N N . SER A 1 146 ? 21.722 1.436 18.686 1.00 9.07 146 SER A N 1
ATOM 1178 C CA . SER A 1 146 ? 21.846 2.836 18.283 1.00 10.12 146 SER A CA 1
ATOM 1179 C C . SER A 1 146 ? 22.664 2.874 16.993 1.00 8.25 146 SER A C 1
ATOM 1180 O O . SER A 1 146 ? 23.466 1.980 16.732 1.00 8.75 146 SER A O 1
ATOM 1183 N N . LYS A 1 147 ? 22.463 3.913 16.191 1.00 8.63 147 LYS A N 1
ATOM 1184 C CA . LYS A 1 147 ? 23.140 4.027 14.901 1.00 8.90 147 LYS A CA 1
ATOM 1185 C C . LYS A 1 147 ? 24.631 4.361 14.891 1.00 9.80 147 LYS A C 1
ATOM 1186 O O . LYS A 1 147 ? 25.107 5.185 15.668 1.00 10.09 147 LYS A O 1
ATOM 1192 N N . ARG A 1 148 ? 25.350 3.711 13.979 1.00 8.67 148 ARG A N 1
ATOM 1193 C CA . ARG A 1 148 ? 26.784 3.915 13.792 1.00 11.14 148 ARG A CA 1
ATOM 1194 C C . ARG A 1 148 ? 27.047 3.864 12.282 1.00 10.10 148 ARG A C 1
ATOM 1195 O O . ARG A 1 148 ? 26.417 3.080 11.573 1.00 9.63 148 ARG A O 1
ATOM 1203 N N . THR A 1 149 ? 27.957 4.699 11.782 1.00 9.25 149 THR A N 1
ATOM 1204 C CA . THR A 1 149 ? 28.250 4.695 10.350 1.00 9.61 149 THR A CA 1
ATOM 1205 C C . THR A 1 149 ? 29.740 4.579 10.059 1.00 10.28 149 THR A C 1
ATOM 1206 O O . THR A 1 149 ? 30.188 4.817 8.937 1.00 10.13 149 THR A O 1
ATOM 1210 N N . SER A 1 150 ? 30.505 4.211 11.083 1.00 9.27 150 SER A N 1
ATOM 1211 C CA . SER A 1 150 ? 31.941 4.024 10.944 1.00 9.15 150 SER A CA 1
ATOM 1212 C C . SER A 1 150 ? 32.452 3.253 12.148 1.00 9.63 150 SER A C 1
ATOM 1213 O O . SER A 1 150 ? 32.004 3.473 13.273 1.00 9.91 150 SER A O 1
ATOM 1218 N N . GLY A 1 151 ? 33.389 2.348 11.905 1.00 9.97 151 GLY A N 1
ATOM 1219 C CA . GLY A 1 151 ? 33.935 1.554 12.987 1.00 10.79 151 GLY A CA 1
ATOM 1220 C C . GLY A 1 151 ? 34.369 0.199 12.480 1.00 10.41 151 GLY A C 1
ATOM 1221 O O . GLY A 1 151 ? 34.580 0.019 11.281 1.00 9.77 151 GLY A O 1
ATOM 1222 N N . THR A 1 152 ? 34.502 -0.756 13.393 1.00 9.91 152 THR A N 1
ATOM 1223 C CA . THR A 1 152 ? 34.925 -2.102 13.026 1.00 9.12 152 THR A CA 1
ATOM 1224 C C . THR A 1 152 ? 33.898 -3.140 13.454 1.00 10.25 152 THR A C 1
ATOM 1225 O O . THR A 1 152 ? 33.371 -3.083 14.565 1.00 9.27 152 THR A O 1
ATOM 1229 N N . VAL A 1 153 ? 33.613 -4.083 12.563 1.00 8.98 153 VAL A N 1
ATOM 1230 C CA . VAL A 1 153 ? 32.667 -5.149 12.864 1.00 9.64 153 VAL A CA 1
ATOM 1231 C C . VAL A 1 153 ? 33.404 -6.477 12.796 1.00 9.68 153 VAL A C 1
ATOM 1232 O O . VAL A 1 153 ? 33.942 -6.847 11.750 1.00 8.70 153 VAL A O 1
ATOM 1236 N N . THR A 1 154 ? 33.450 -7.175 13.926 1.00 7.66 154 THR A N 1
ATOM 1237 C CA . THR A 1 154 ? 34.093 -8.480 13.994 1.00 7.98 154 THR A CA 1
ATOM 1238 C C . THR A 1 154 ? 32.988 -9.454 13.598 1.00 7.59 154 THR A C 1
ATOM 1239 O O . THR A 1 154 ? 32.293 -10.014 14.449 1.00 6.50 154 THR A O 1
ATOM 1243 N N . VAL A 1 155 ? 32.828 -9.630 12.290 1.00 6.01 155 VAL A N 1
ATOM 1244 C CA . VAL A 1 155 ? 31.784 -10.483 11.728 1.00 7.07 155 VAL A CA 1
ATOM 1245 C C . VAL A 1 155 ? 31.684 -11.869 12.346 1.00 7.48 155 VAL A C 1
ATOM 1246 O O . VAL A 1 155 ? 30.584 -12.361 12.612 1.00 8.25 155 VAL A O 1
ATOM 1250 N N . THR A 1 156 ? 32.828 -12.502 12.569 1.00 6.55 156 THR A N 1
ATOM 1251 C CA . THR A 1 156 ? 32.839 -13.836 13.145 1.00 7.07 156 THR A CA 1
ATOM 1252 C C . THR A 1 156 ? 32.338 -13.877 14.586 1.00 6.99 156 THR A C 1
ATOM 1253 O O . THR A 1 156 ? 31.946 -14.933 15.080 1.00 8.72 156 THR A O 1
ATOM 1257 N N . ASP A 1 157 ? 32.347 -12.738 15.269 1.00 8.71 157 ASP A N 1
ATOM 1258 C CA . ASP A 1 157 ? 31.841 -12.707 16.637 1.00 7.36 157 ASP A CA 1
ATOM 1259 C C . ASP A 1 157 ? 30.320 -12.822 16.567 1.00 7.97 157 ASP A C 1
ATOM 1260 O O . ASP A 1 157 ? 29.697 -13.465 17.410 1.00 8.24 157 ASP A O 1
ATOM 1265 N N . HIS A 1 158 ? 29.721 -12.200 15.556 1.00 6.87 158 HIS A N 1
ATOM 1266 C CA . HIS A 1 158 ? 28.276 -12.278 15.392 1.00 7.59 158 HIS A CA 1
ATOM 1267 C C . HIS A 1 158 ? 27.894 -13.706 15.011 1.00 7.88 158 HIS A C 1
ATOM 1268 O O . HIS A 1 158 ? 26.918 -14.253 15.528 1.00 7.58 158 HIS A O 1
ATOM 1275 N N . PHE A 1 159 ? 28.673 -14.319 14.122 1.00 8.96 159 PHE A N 1
ATOM 1276 C CA . PHE A 1 159 ? 28.405 -15.698 13.714 1.00 8.56 159 PHE A CA 1
ATOM 1277 C C . PHE A 1 159 ? 28.333 -16.576 14.963 1.00 9.44 159 PHE A C 1
ATOM 1278 O O . PHE A 1 159 ? 27.420 -17.392 15.117 1.00 7.60 159 PHE A O 1
ATOM 1286 N N . ARG A 1 160 ? 29.296 -16.399 15.859 1.00 8.88 160 ARG A N 1
ATOM 1287 C CA . ARG A 1 160 ? 29.327 -17.181 17.090 1.00 10.59 160 ARG A CA 1
ATOM 1288 C C . ARG A 1 160 ? 28.120 -16.879 17.972 1.00 10.25 160 ARG A C 1
ATOM 1289 O O . ARG A 1 160 ? 27.471 -17.796 18.480 1.00 10.98 160 ARG A O 1
ATOM 1297 N N . ALA A 1 161 ? 27.817 -15.594 18.148 1.00 9.21 161 ALA A N 1
ATOM 1298 C CA . ALA A 1 161 ? 26.678 -15.180 18.964 1.00 9.48 161 ALA A CA 1
ATOM 1299 C C . ALA A 1 161 ? 25.392 -15.804 18.429 1.00 9.18 161 ALA A C 1
ATOM 1300 O O . ALA A 1 161 ? 24.528 -16.228 19.201 1.00 9.07 161 ALA A O 1
ATOM 1302 N N . TRP A 1 162 ? 25.263 -15.856 17.106 1.00 8.54 162 TRP A N 1
ATOM 1303 C CA . TRP A 1 162 ? 24.075 -16.442 16.504 1.00 8.45 162 TRP A CA 1
ATOM 1304 C C . TRP A 1 162 ? 24.064 -17.938 16.761 1.00 8.60 162 TRP A C 1
ATOM 1305 O O . TRP A 1 162 ? 23.041 -18.501 17.163 1.00 8.12 162 TRP A O 1
ATOM 1316 N N . ALA A 1 163 ? 25.206 -18.578 16.529 1.00 7.70 163 ALA A N 1
ATOM 1317 C CA . ALA A 1 163 ? 25.330 -20.018 16.732 1.00 9.64 163 ALA A CA 1
ATOM 1318 C C . ALA A 1 163 ? 24.921 -20.414 18.144 1.00 9.97 163 ALA A C 1
ATOM 1319 O O . ALA A 1 163 ? 24.194 -21.391 18.337 1.00 8.63 163 ALA A O 1
ATOM 1321 N N . ASN A 1 164 ? 25.393 -19.650 19.125 1.00 10.74 164 ASN A N 1
ATOM 1322 C CA . ASN A 1 164 ? 25.099 -19.923 20.528 1.00 11.96 164 ASN A CA 1
ATOM 1323 C C . ASN A 1 164 ? 23.625 -19.806 20.873 1.00 13.79 164 ASN A C 1
ATOM 1324 O O . ASN A 1 164 ? 23.208 -20.187 21.967 1.00 13.70 164 ASN A O 1
ATOM 1329 N N . ARG A 1 165 ? 22.835 -19.268 19.950 1.00 12.81 165 ARG A N 1
ATOM 1330 C CA . ARG A 1 165 ? 21.409 -19.127 20.185 1.00 13.02 165 ARG A CA 1
ATOM 1331 C C . ARG A 1 165 ? 20.596 -19.958 19.198 1.00 12.71 165 ARG A C 1
ATOM 1332 O O . ARG A 1 165 ? 19.424 -19.679 18.950 1.00 13.49 165 ARG A O 1
ATOM 1340 N N . GLY A 1 166 ? 21.237 -20.980 18.636 1.00 11.30 166 GLY A N 1
ATOM 1341 C CA . GLY A 1 166 ? 20.558 -21.873 17.713 1.00 11.45 166 GLY A CA 1
ATOM 1342 C C . GLY A 1 166 ? 20.457 -21.476 16.254 1.00 11.73 166 GLY A C 1
ATOM 1343 O O . GLY A 1 166 ? 19.821 -22.185 15.471 1.00 12.52 166 GLY A O 1
ATOM 1344 N N . LEU A 1 167 ? 21.068 -20.357 15.878 1.00 10.68 167 LEU A N 1
ATOM 1345 C CA . LEU A 1 167 ? 21.029 -19.905 14.488 1.00 10.48 167 LEU A CA 1
ATOM 1346 C C . LEU A 1 167 ? 22.311 -20.399 13.832 1.00 11.26 167 LEU A C 1
ATOM 1347 O O . LEU A 1 167 ? 23.359 -19.759 13.919 1.00 11.42 167 LEU A O 1
ATOM 1352 N N . ASN A 1 168 ? 22.218 -21.548 13.171 1.00 11.32 168 ASN A N 1
ATOM 1353 C CA . ASN A 1 168 ? 23.380 -22.166 12.546 1.00 11.50 168 ASN A CA 1
ATOM 1354 C C . ASN A 1 168 ? 23.653 -21.789 11.099 1.00 10.32 168 ASN A C 1
ATOM 1355 O O . ASN A 1 168 ? 22.745 -21.710 10.270 1.00 8.24 168 ASN A O 1
ATOM 1360 N N . LEU A 1 169 ? 24.930 -21.577 10.804 1.00 10.29 169 LEU A N 1
ATOM 1361 C CA . LEU A 1 169 ? 25.371 -21.231 9.461 1.00 11.34 169 LEU A CA 1
ATOM 1362 C C . LEU A 1 169 ? 26.135 -22.418 8.883 1.00 12.48 169 LEU A C 1
ATOM 1363 O O . LEU A 1 169 ? 26.513 -23.343 9.611 1.00 14.06 169 LEU A O 1
ATOM 1368 N N . GLY A 1 170 ? 26.359 -22.391 7.576 1.00 13.65 170 GLY A N 1
ATOM 1369 C CA . GLY A 1 170 ? 27.084 -23.466 6.933 1.00 11.76 170 GLY A CA 1
ATOM 1370 C C . GLY A 1 170 ? 28.283 -22.913 6.193 1.00 13.95 170 GLY A C 1
ATOM 1371 O O . GLY A 1 170 ? 29.217 -22.385 6.801 1.00 14.30 170 GLY A O 1
ATOM 1372 N N . THR A 1 171 ? 28.257 -23.032 4.872 1.00 12.60 171 THR A N 1
ATOM 1373 C CA . THR A 1 171 ? 29.345 -22.529 4.056 1.00 11.43 171 THR A CA 1
ATOM 1374 C C . THR A 1 171 ? 29.064 -21.070 3.737 1.00 12.31 171 THR A C 1
ATOM 1375 O O . THR A 1 171 ? 28.019 -20.736 3.174 1.00 11.72 171 THR A O 1
ATOM 1379 N N . ILE A 1 172 ? 29.990 -20.199 4.116 1.00 9.99 172 ILE A N 1
ATOM 1380 C CA . ILE A 1 172 ? 29.822 -18.779 3.854 1.00 10.24 172 ILE A CA 1
ATOM 1381 C C . ILE A 1 172 ? 30.123 -18.509 2.388 1.00 10.38 172 ILE A C 1
ATOM 1382 O O . ILE A 1 172 ? 31.209 -18.819 1.896 1.00 10.76 172 ILE A O 1
ATOM 1387 N N . ASP A 1 173 ? 29.146 -17.947 1.688 1.00 9.64 173 ASP A N 1
ATOM 1388 C CA . ASP A 1 173 ? 29.314 -17.633 0.278 1.00 10.48 173 ASP A CA 1
ATOM 1389 C C . ASP A 1 173 ? 30.006 -16.286 0.095 1.00 10.18 173 ASP A C 1
ATOM 1390 O O . ASP A 1 173 ? 30.953 -16.163 -0.683 1.00 10.46 173 ASP A O 1
ATOM 1395 N N . GLN A 1 174 ? 29.528 -15.280 0.822 1.00 9.45 174 GLN A N 1
ATOM 1396 C CA . GLN A 1 174 ? 30.072 -13.929 0.726 1.00 9.35 174 GLN A CA 1
ATOM 1397 C C . GLN A 1 174 ? 29.788 -13.120 1.989 1.00 9.04 174 GLN A C 1
ATOM 1398 O O . GLN A 1 174 ? 28.872 -13.440 2.742 1.00 9.23 174 GLN A O 1
ATOM 1404 N N . ILE A 1 175 ? 30.591 -12.080 2.205 1.00 7.81 175 ILE A N 1
ATOM 1405 C CA . ILE A 1 175 ? 30.424 -11.152 3.326 1.00 7.80 175 ILE A CA 1
ATOM 1406 C C . ILE A 1 175 ? 30.651 -9.782 2.690 1.00 7.90 175 ILE A C 1
ATOM 1407 O O . ILE A 1 175 ? 31.678 -9.558 2.045 1.00 8.63 175 ILE A O 1
ATOM 1412 N N . THR A 1 176 ? 29.703 -8.866 2.864 1.00 7.61 176 THR A N 1
ATOM 1413 C CA . THR A 1 176 ? 29.821 -7.556 2.238 1.00 7.40 176 THR A CA 1
ATOM 1414 C C . THR A 1 176 ? 29.341 -6.400 3.103 1.00 6.83 176 THR A C 1
ATOM 1415 O O . THR A 1 176 ? 28.714 -6.607 4.140 1.00 6.35 176 THR A O 1
ATOM 1419 N N . LEU A 1 177 ? 29.670 -5.186 2.663 1.00 6.95 177 LEU A N 1
ATOM 1420 C CA . LEU A 1 177 ? 29.225 -3.956 3.317 1.00 6.50 177 LEU A CA 1
ATOM 1421 C C . LEU A 1 177 ? 28.106 -3.557 2.361 1.00 7.59 177 LEU A C 1
ATOM 1422 O O . LEU A 1 177 ? 28.335 -3.391 1.157 1.00 6.28 177 LEU A O 1
ATOM 1427 N N . CYS A 1 178 ? 26.901 -3.397 2.896 1.00 6.51 178 CYS A N 1
ATOM 1428 C CA . CYS A 1 178 ? 25.735 -3.133 2.065 1.00 6.72 178 CYS A CA 1
ATOM 1429 C C . CYS A 1 178 ? 24.786 -2.015 2.486 1.00 7.22 178 CYS A C 1
ATOM 1430 O O . CYS A 1 178 ? 24.594 -1.748 3.672 1.00 7.75 178 CYS A O 1
ATOM 1433 N N . VAL A 1 179 ? 24.204 -1.361 1.486 1.00 6.55 179 VAL A N 1
ATOM 1434 C CA . VAL A 1 179 ? 23.221 -0.308 1.706 1.00 7.06 179 VAL A CA 1
ATOM 1435 C C . VAL A 1 179 ? 21.947 -0.836 1.068 1.00 7.32 179 VAL A C 1
ATOM 1436 O O . VAL A 1 179 ? 21.921 -1.115 -0.133 1.00 6.22 179 VAL A O 1
ATOM 1440 N N . GLU A 1 180 ? 20.903 -0.992 1.876 1.00 6.68 180 GLU A N 1
ATOM 1441 C CA . GLU A 1 180 ? 19.625 -1.487 1.387 1.00 7.17 180 GLU A CA 1
ATOM 1442 C C . GLU A 1 180 ? 18.538 -0.437 1.553 1.00 6.61 180 GLU A C 1
ATOM 1443 O O . GLU A 1 180 ? 18.566 0.356 2.493 1.00 8.02 180 GLU A O 1
ATOM 1449 N N . GLY A 1 181 ? 17.583 -0.436 0.631 1.00 8.02 181 GLY A N 1
ATOM 1450 C CA . GLY A 1 181 ? 16.489 0.512 0.703 1.00 6.97 181 GLY A CA 1
ATOM 1451 C C . GLY A 1 181 ? 15.178 -0.205 0.455 1.00 8.23 181 GLY A C 1
ATOM 1452 O O . GLY A 1 181 ? 15.139 -1.211 -0.251 1.00 7.79 181 GLY A O 1
ATOM 1453 N N . TYR A 1 182 ? 14.102 0.296 1.044 1.00 7.67 182 TYR A N 1
ATOM 1454 C CA . TYR A 1 182 ? 12.800 -0.322 0.846 1.00 9.94 182 TYR A CA 1
ATOM 1455 C C . TYR A 1 182 ? 11.747 0.760 0.706 1.00 10.18 182 TYR A C 1
ATOM 1456 O O . TYR A 1 182 ? 11.496 1.504 1.648 1.00 10.12 182 TYR A O 1
ATOM 1465 N N . GLN A 1 183 ? 11.143 0.845 -0.477 1.00 10.69 183 GLN A N 1
ATOM 1466 C CA . GLN A 1 183 ? 10.103 1.832 -0.752 1.00 10.94 183 GLN A CA 1
ATOM 1467 C C . GLN A 1 183 ? 10.479 3.198 -0.189 1.00 11.95 183 GLN A C 1
ATOM 1468 O O . GLN A 1 183 ? 9.738 3.801 0.594 1.00 11.21 183 GLN A O 1
ATOM 1474 N N . SER A 1 184 ? 11.648 3.678 -0.596 1.00 11.06 184 SER A N 1
ATOM 1475 C CA . SER A 1 184 ? 12.153 4.965 -0.147 1.00 9.97 184 SER A CA 1
ATOM 1476 C C . SER A 1 184 ? 13.164 5.470 -1.161 1.00 9.97 184 SER A C 1
ATOM 1477 O O . SER A 1 184 ? 13.326 4.890 -2.233 1.00 8.23 184 SER A O 1
ATOM 1480 N N . SER A 1 185 ? 13.828 6.567 -0.819 1.00 9.16 185 SER A N 1
ATOM 1481 C CA . SER A 1 185 ? 14.862 7.134 -1.670 1.00 7.86 185 SER A CA 1
ATOM 1482 C C . SER A 1 185 ? 16.009 7.446 -0.728 1.00 9.12 185 SER A C 1
ATOM 1483 O O . SER A 1 185 ? 15.834 7.430 0.494 1.00 8.29 185 SER A O 1
ATOM 1486 N N . GLY A 1 186 ? 17.183 7.715 -1.286 1.00 8.06 186 GLY A N 1
ATOM 1487 C CA . GLY A 1 186 ? 18.321 8.029 -0.449 1.00 9.91 186 GLY A CA 1
ATOM 1488 C C . GLY A 1 186 ? 19.624 7.990 -1.211 1.00 9.33 186 GLY A C 1
ATOM 1489 O O . GLY A 1 186 ? 19.647 7.720 -2.411 1.00 9.65 186 GLY A O 1
ATOM 1490 N N . SER A 1 187 ? 20.712 8.267 -0.506 1.00 10.10 187 SER A N 1
ATOM 1491 C CA . SER A 1 187 ? 22.040 8.255 -1.098 1.00 10.28 187 SER A CA 1
ATOM 1492 C C . SER A 1 187 ? 23.038 7.821 -0.033 1.00 10.26 187 SER A C 1
ATOM 1493 O O . SER A 1 187 ? 22.786 7.957 1.166 1.00 8.73 187 SER A O 1
ATOM 1496 N N . ALA A 1 188 ? 24.169 7.295 -0.477 1.00 9.31 188 ALA A N 1
ATOM 1497 C CA . ALA A 1 188 ? 25.203 6.850 0.439 1.00 9.21 188 ALA A CA 1
ATOM 1498 C C . ALA A 1 188 ? 26.523 6.783 -0.303 1.00 9.41 188 ALA A C 1
ATOM 1499 O O . ALA A 1 188 ? 26.558 6.590 -1.520 1.00 9.79 188 ALA A O 1
ATOM 1501 N N . ASN A 1 189 ? 27.607 6.954 0.438 1.00 9.42 189 ASN A N 1
ATOM 1502 C CA . ASN A 1 189 ? 28.940 6.913 -0.135 1.00 10.50 189 ASN A CA 1
ATOM 1503 C C . ASN A 1 189 ? 29.826 6.151 0.844 1.00 10.09 189 ASN A C 1
ATOM 1504 O O . ASN A 1 189 ? 30.176 6.673 1.902 1.00 9.85 189 ASN A O 1
ATOM 1509 N N . ILE A 1 190 ? 30.157 4.908 0.507 1.00 8.77 190 ILE A N 1
ATOM 1510 C CA . ILE A 1 190 ? 31.023 4.093 1.352 1.00 9.02 190 ILE A CA 1
ATOM 1511 C C . ILE A 1 190 ? 32.454 4.487 1.011 1.00 10.23 190 ILE A C 1
ATOM 1512 O O . ILE A 1 190 ? 32.914 4.298 -0.119 1.00 9.91 190 ILE A O 1
ATOM 1517 N N . THR A 1 191 ? 33.150 5.042 1.999 1.00 10.48 191 THR A N 1
ATOM 1518 C CA . THR A 1 191 ? 34.509 5.531 1.810 1.00 10.07 191 THR A CA 1
ATOM 1519 C C . THR A 1 191 ? 35.620 4.633 2.339 1.00 10.81 191 THR A C 1
ATOM 1520 O O . THR A 1 191 ? 36.806 4.934 2.173 1.00 10.36 191 THR A O 1
ATOM 1524 N N . GLN A 1 192 ? 35.235 3.544 2.990 1.00 9.12 192 GLN A N 1
ATOM 1525 C CA . GLN A 1 192 ? 36.193 2.587 3.524 1.00 9.64 192 GLN A CA 1
ATOM 1526 C C . GLN A 1 192 ? 35.483 1.271 3.779 1.00 9.97 192 GLN A C 1
ATOM 1527 O O . GLN A 1 192 ? 34.377 1.249 4.322 1.00 8.49 192 GLN A O 1
ATOM 1533 N N . ASN A 1 193 ? 36.126 0.181 3.373 1.00 7.43 193 ASN A N 1
ATOM 1534 C CA . ASN A 1 193 ? 35.577 -1.157 3.543 1.00 9.59 193 ASN A CA 1
ATOM 1535 C C . ASN A 1 193 ? 36.751 -2.120 3.517 1.00 10.77 193 ASN A C 1
ATOM 1536 O O . ASN A 1 193 ? 36.960 -2.849 2.545 1.00 10.88 193 ASN A O 1
ATOM 1541 N N . THR A 1 194 ? 37.518 -2.103 4.604 1.00 10.61 194 THR A N 1
ATOM 1542 C CA . THR A 1 194 ? 38.707 -2.933 4.741 1.00 13.10 194 THR A CA 1
ATOM 1543 C C . THR A 1 194 ? 38.450 -4.246 5.468 1.00 12.54 194 THR A C 1
ATOM 1544 O O . THR A 1 194 ? 37.848 -4.263 6.539 1.00 12.46 194 THR A O 1
ATOM 1548 N N . PHE A 1 195 ? 38.925 -5.339 4.877 1.00 13.34 195 PHE A N 1
ATOM 1549 C CA . PHE A 1 195 ? 38.778 -6.670 5.454 1.00 13.72 195 PHE A CA 1
ATOM 1550 C C . PHE A 1 195 ? 40.096 -7.145 6.057 1.00 16.13 195 PHE A C 1
ATOM 1551 O O . PHE A 1 195 ? 41.170 -6.928 5.491 1.00 13.81 195 PHE A O 1
ATOM 1559 N N . SER A 1 196 ? 40.001 -7.800 7.206 1.00 18.08 196 SER A N 1
ATOM 1560 C CA . SER A 1 196 ? 41.167 -8.348 7.886 1.00 21.38 196 SER A CA 1
ATOM 1561 C C . SER A 1 196 ? 40.765 -9.735 8.364 1.00 22.58 196 SER A C 1
ATOM 1562 O O . SER A 1 196 ? 39.756 -9.888 9.052 1.00 23.24 196 SER A O 1
ATOM 1565 N N . GLN A 1 197 ? 41.540 -10.746 7.982 1.00 23.52 197 GLN A N 1
ATOM 1566 C CA . GLN A 1 197 ? 41.251 -12.118 8.375 1.00 24.24 197 GLN A CA 1
ATOM 1567 C C . GLN A 1 197 ? 42.484 -12.821 8.933 1.00 25.50 197 GLN A C 1
ATOM 1568 O O . GLN A 1 197 ? 43.483 -12.997 8.234 1.00 25.71 197 GLN A O 1
ATOM 1574 N N . SER A 1 198 ? 42.400 -13.215 10.199 1.00 25.43 198 SER A N 1
ATOM 1575 C CA . SER A 1 198 ? 43.489 -13.911 10.874 1.00 26.36 198 SER A CA 1
ATOM 1576 C C . SER A 1 198 ? 42.899 -15.074 11.661 1.00 27.08 198 SER A C 1
ATOM 1577 O O . SER A 1 198 ? 41.690 -15.139 11.855 1.00 25.46 198 SER A O 1
ATOM 1580 N N . SER A 1 199 ? 43.740 -16.000 12.109 1.00 28.94 199 SER A N 1
ATOM 1581 C CA . SER A 1 199 ? 43.232 -17.132 12.876 1.00 31.77 199 SER A CA 1
ATOM 1582 C C . SER A 1 199 ? 43.730 -17.097 14.309 1.00 32.64 199 SER A C 1
ATOM 1583 O O . SER A 1 199 ? 44.398 -16.106 14.668 1.00 32.94 199 SER A O 1
ATOM 1587 N N . ALA B 1 1 ? 49.388 17.826 -2.085 1.00 16.30 1 ALA B N 1
ATOM 1588 C CA . ALA B 1 1 ? 48.937 18.523 -0.846 1.00 15.85 1 ALA B CA 1
ATOM 1589 C C . ALA B 1 1 ? 47.835 19.531 -1.155 1.00 15.80 1 ALA B C 1
ATOM 1590 O O . ALA B 1 1 ? 47.677 19.964 -2.294 1.00 17.75 1 ALA B O 1
ATOM 1592 N N . LEU B 1 2 ? 47.066 19.891 -0.134 1.00 15.16 2 LEU B N 1
ATOM 1593 C CA . LEU B 1 2 ? 46.000 20.872 -0.294 1.00 14.90 2 LEU B CA 1
ATOM 1594 C C . LEU B 1 2 ? 46.613 22.228 0.035 1.00 14.26 2 LEU B C 1
ATOM 1595 O O . LEU B 1 2 ? 47.397 22.334 0.973 1.00 13.56 2 LEU B O 1
ATOM 1600 N N . THR B 1 3 ? 46.266 23.258 -0.732 1.00 14.80 3 THR B N 1
ATOM 1601 C CA . THR B 1 3 ? 46.797 24.596 -0.481 1.00 14.81 3 THR B CA 1
ATOM 1602 C C . THR B 1 3 ? 45.694 25.646 -0.539 1.00 15.46 3 THR B C 1
ATOM 1603 O O . THR B 1 3 ? 45.933 26.830 -0.289 1.00 16.19 3 THR B O 1
ATOM 1607 N N . SER B 1 4 ? 44.487 25.201 -0.876 1.00 15.17 4 SER B N 1
ATOM 1608 C CA . SER B 1 4 ? 43.318 26.071 -0.958 1.00 15.52 4 SER B CA 1
ATOM 1609 C C . SER B 1 4 ? 42.155 25.343 -0.292 1.00 14.49 4 SER B C 1
ATOM 1610 O O . SER B 1 4 ? 42.213 24.129 -0.104 1.00 13.99 4 SER B O 1
ATOM 1613 N N . ASN B 1 5 ? 41.105 26.074 0.067 1.00 13.61 5 ASN B N 1
ATOM 1614 C CA . ASN B 1 5 ? 39.955 25.448 0.711 1.00 14.28 5 ASN B CA 1
ATOM 1615 C C . ASN B 1 5 ? 39.560 24.164 -0.010 1.00 15.96 5 ASN B C 1
ATOM 1616 O O . ASN B 1 5 ? 39.331 24.159 -1.222 1.00 14.67 5 ASN B O 1
ATOM 1621 N N . ALA B 1 6 ? 39.487 23.074 0.746 1.00 14.69 6 ALA B N 1
ATOM 1622 C CA . ALA B 1 6 ? 39.125 21.784 0.183 1.00 14.82 6 ALA B CA 1
ATOM 1623 C C . ALA B 1 6 ? 38.701 20.817 1.282 1.00 14.95 6 ALA B C 1
ATOM 1624 O O . ALA B 1 6 ? 39.095 20.960 2.439 1.00 14.34 6 ALA B O 1
ATOM 1626 N N . SER B 1 7 ? 37.889 19.836 0.908 1.00 14.02 7 SER B N 1
ATOM 1627 C CA . SER B 1 7 ? 37.424 18.834 1.852 1.00 15.10 7 SER B CA 1
ATOM 1628 C C . SER B 1 7 ? 37.123 17.541 1.109 1.00 15.75 7 SER B C 1
ATOM 1629 O O . SER B 1 7 ? 37.063 17.514 -0.123 1.00 14.11 7 SER B O 1
ATOM 1632 N N . GLY B 1 8 ? 36.940 16.470 1.868 1.00 15.68 8 GLY B N 1
ATOM 1633 C CA . GLY B 1 8 ? 36.649 15.182 1.275 1.00 17.53 8 GLY B CA 1
ATOM 1634 C C . GLY B 1 8 ? 36.928 14.091 2.282 1.00 18.14 8 GLY B C 1
ATOM 1635 O O . GLY B 1 8 ? 37.026 14.356 3.480 1.00 16.69 8 GLY B O 1
ATOM 1636 N N . THR B 1 9 ? 37.054 12.861 1.800 1.00 18.05 9 THR B N 1
ATOM 1637 C CA . THR B 1 9 ? 37.332 11.737 2.677 1.00 17.26 9 THR B CA 1
ATOM 1638 C C . THR B 1 9 ? 38.492 10.927 2.124 1.00 17.26 9 THR B C 1
ATOM 1639 O O . THR B 1 9 ? 38.574 10.695 0.920 1.00 18.27 9 THR B O 1
ATOM 1643 N N . PHE B 1 10 ? 39.393 10.516 3.011 1.00 16.26 10 PHE B N 1
ATOM 1644 C CA . PHE B 1 10 ? 40.546 9.708 2.634 1.00 16.03 10 PHE B CA 1
ATOM 1645 C C . PHE B 1 10 ? 40.741 8.648 3.706 1.00 15.21 10 PHE B C 1
ATOM 1646 O O . PHE B 1 10 ? 40.818 8.961 4.894 1.00 13.84 10 PHE B O 1
ATOM 1654 N N . ASP B 1 11 ? 40.824 7.394 3.277 1.00 14.98 11 ASP B N 1
ATOM 1655 C CA . ASP B 1 11 ? 40.989 6.275 4.191 1.00 14.73 11 ASP B CA 1
ATOM 1656 C C . ASP B 1 11 ? 39.881 6.303 5.238 1.00 14.30 11 ASP B C 1
ATOM 1657 O O . ASP B 1 11 ? 40.104 5.981 6.402 1.00 12.80 11 ASP B O 1
ATOM 1662 N N . GLY B 1 12 ? 38.688 6.713 4.817 1.00 14.08 12 GLY B N 1
ATOM 1663 C CA . GLY B 1 12 ? 37.554 6.747 5.728 1.00 14.69 12 GLY B CA 1
ATOM 1664 C C . GLY B 1 12 ? 37.414 7.962 6.628 1.00 14.38 12 GLY B C 1
ATOM 1665 O O . GLY B 1 12 ? 36.416 8.091 7.339 1.00 13.11 12 GLY B O 1
ATOM 1666 N N . TYR B 1 13 ? 38.402 8.851 6.614 1.00 13.60 13 TYR B N 1
ATOM 1667 C CA . TYR B 1 13 ? 38.339 10.052 7.444 1.00 12.48 13 TYR B CA 1
ATOM 1668 C C . TYR B 1 13 ? 37.963 11.291 6.652 1.00 12.15 13 TYR B C 1
ATOM 1669 O O . TYR B 1 13 ? 38.463 11.512 5.552 1.00 11.47 13 TYR B O 1
ATOM 1678 N N . TYR B 1 14 ? 37.076 12.104 7.212 1.00 12.25 14 TYR B N 1
ATOM 1679 C CA . TYR B 1 14 ? 36.707 13.349 6.559 1.00 11.75 14 TYR B CA 1
ATOM 1680 C C . TYR B 1 14 ? 37.903 14.260 6.793 1.00 11.93 14 TYR B C 1
ATOM 1681 O O . TYR B 1 14 ? 38.531 14.195 7.846 1.00 10.78 14 TYR B O 1
ATOM 1690 N N . TYR B 1 15 ? 38.231 15.094 5.817 1.00 12.73 15 TYR B N 1
ATOM 1691 C CA . TYR B 1 15 ? 39.350 16.012 5.978 1.00 12.63 15 TYR B CA 1
ATOM 1692 C C . TYR B 1 15 ? 38.954 17.354 5.394 1.00 12.93 15 TYR B C 1
ATOM 1693 O O . TYR B 1 15 ? 38.070 17.429 4.540 1.00 10.92 15 TYR B O 1
ATOM 1702 N N . GLU B 1 16 ? 39.599 18.415 5.866 1.00 11.79 16 GLU B N 1
ATOM 1703 C CA . GLU B 1 16 ? 39.313 19.746 5.360 1.00 11.37 16 GLU B CA 1
ATOM 1704 C C . GLU B 1 16 ? 40.382 20.766 5.709 1.00 11.52 16 GLU B C 1
ATOM 1705 O O . GLU B 1 16 ? 40.960 20.748 6.800 1.00 9.67 16 GLU B O 1
ATOM 1711 N N . LEU B 1 17 ? 40.641 21.644 4.749 1.00 10.84 17 LEU B N 1
ATOM 1712 C CA . LEU B 1 17 ? 41.574 22.741 4.919 1.00 10.68 17 LEU B CA 1
ATOM 1713 C C . LEU B 1 17 ? 40.705 23.958 4.659 1.00 11.60 17 LEU B C 1
ATOM 1714 O O . LEU B 1 17 ? 40.065 24.055 3.609 1.00 11.76 17 LEU B O 1
ATOM 1719 N N . TRP B 1 18 ? 40.647 24.865 5.625 1.00 10.95 18 TRP B N 1
ATOM 1720 C CA . TRP B 1 18 ? 39.869 26.084 5.457 1.00 12.05 18 TRP B CA 1
ATOM 1721 C C . TRP B 1 18 ? 40.689 27.276 5.918 1.00 12.46 18 TRP B C 1
ATOM 1722 O O . TRP B 1 18 ? 41.406 27.199 6.915 1.00 10.18 18 TRP B O 1
ATOM 1733 N N . LYS B 1 19 ? 40.567 28.377 5.187 1.00 12.97 19 LYS B N 1
ATOM 1734 C CA . LYS B 1 19 ? 41.281 29.605 5.510 1.00 12.98 19 LYS B CA 1
ATOM 1735 C C . LYS B 1 19 ? 40.564 30.762 4.838 1.00 12.99 19 LYS B C 1
ATOM 1736 O O . LYS B 1 19 ? 39.941 30.578 3.792 1.00 12.79 19 LYS B O 1
ATOM 1742 N N . ASP B 1 20 ? 40.631 31.948 5.434 1.00 14.38 20 ASP B N 1
ATOM 1743 C CA . ASP B 1 20 ? 40.007 33.103 4.807 1.00 15.54 20 ASP B CA 1
ATOM 1744 C C . ASP B 1 20 ? 41.031 33.738 3.870 1.00 16.33 20 ASP B C 1
ATOM 1745 O O . ASP B 1 20 ? 40.701 34.139 2.751 1.00 17.39 20 ASP B O 1
ATOM 1750 N N . THR B 1 21 ? 42.279 33.800 4.324 1.00 13.85 21 THR B N 1
ATOM 1751 C CA . THR B 1 21 ? 43.365 34.362 3.529 1.00 13.53 21 THR B CA 1
ATOM 1752 C C . THR B 1 21 ? 44.709 33.933 4.115 1.00 13.77 21 THR B C 1
ATOM 1753 O O . THR B 1 21 ? 44.827 33.711 5.318 1.00 12.58 21 THR B O 1
ATOM 1760 N N . GLY B 1 22 ? 45.717 33.800 3.258 1.00 13.88 22 GLY B N 1
ATOM 1761 C CA . GLY B 1 22 ? 47.030 33.405 3.732 1.00 11.92 22 GLY B CA 1
ATOM 1762 C C . GLY B 1 22 ? 47.605 32.224 2.981 1.00 12.68 22 GLY B C 1
ATOM 1763 O O . GLY B 1 22 ? 46.991 31.708 2.047 1.00 12.34 22 GLY B O 1
ATOM 1764 N N . ASN B 1 23 ? 48.791 31.796 3.400 1.00 10.84 23 ASN B N 1
ATOM 1765 C CA . ASN B 1 23 ? 49.481 30.676 2.778 1.00 10.15 23 ASN B CA 1
ATOM 1766 C C . ASN B 1 23 ? 49.324 29.440 3.649 1.00 10.64 23 ASN B C 1
ATOM 1767 O O . ASN B 1 23 ? 49.747 29.418 4.806 1.00 8.47 23 ASN B O 1
ATOM 1772 N N . THR B 1 24 ? 48.714 28.409 3.076 1.00 9.79 24 THR B N 1
ATOM 1773 C CA . THR B 1 24 ? 48.441 27.181 3.807 1.00 9.68 24 THR B CA 1
ATOM 1774 C C . THR B 1 24 ? 48.710 25.922 2.995 1.00 10.09 24 THR B C 1
ATOM 1775 O O . THR B 1 24 ? 48.570 25.917 1.773 1.00 12.34 24 THR B O 1
ATOM 1779 N N . THR B 1 25 ? 49.092 24.853 3.688 1.00 10.66 25 THR B N 1
ATOM 1780 C CA . THR B 1 25 ? 49.335 23.572 3.042 1.00 9.60 25 THR B CA 1
ATOM 1781 C C . THR B 1 25 ? 49.005 22.446 4.015 1.00 10.75 25 THR B C 1
ATOM 1782 O O . THR B 1 25 ? 49.267 22.549 5.215 1.00 9.72 25 THR B O 1
ATOM 1786 N N . MET B 1 26 ? 48.421 21.377 3.485 1.00 9.17 26 MET B N 1
ATOM 1787 C CA . MET B 1 26 ? 48.032 20.227 4.287 1.00 10.43 26 MET B CA 1
ATOM 1788 C C . MET B 1 26 ? 48.183 18.957 3.459 1.00 11.09 26 MET B C 1
ATOM 1789 O O . MET B 1 26 ? 47.852 18.939 2.276 1.00 11.02 26 MET B O 1
ATOM 1794 N N . THR B 1 27 ? 48.712 17.907 4.077 1.00 9.97 27 THR B N 1
ATOM 1795 C CA . THR B 1 27 ? 48.861 16.625 3.399 1.00 12.64 27 THR B CA 1
ATOM 1796 C C . THR B 1 27 ? 48.183 15.586 4.277 1.00 12.28 27 THR B C 1
ATOM 1797 O O . THR B 1 27 ? 48.491 15.469 5.464 1.00 13.31 27 THR B O 1
ATOM 1801 N N . VAL B 1 28 ? 47.249 14.841 3.697 1.00 13.80 28 VAL B N 1
ATOM 1802 C CA . VAL B 1 28 ? 46.527 13.827 4.454 1.00 14.39 28 VAL B CA 1
ATOM 1803 C C . VAL B 1 28 ? 47.106 12.438 4.227 1.00 15.37 28 VAL B C 1
ATOM 1804 O O . VAL B 1 28 ? 47.404 12.051 3.095 1.00 15.83 28 VAL B O 1
ATOM 1808 N N . TYR B 1 29 ? 47.269 11.698 5.317 1.00 14.91 29 TYR B N 1
ATOM 1809 C CA . TYR B 1 29 ? 47.801 10.345 5.261 1.00 16.72 29 TYR B CA 1
ATOM 1810 C C . TYR B 1 29 ? 46.705 9.397 5.731 1.00 16.14 29 TYR B C 1
ATOM 1811 O O . TYR B 1 29 ? 45.594 9.828 6.037 1.00 15.50 29 TYR B O 1
ATOM 1820 N N . THR B 1 30 ? 47.016 8.108 5.791 1.00 16.02 30 THR B N 1
ATOM 1821 C CA . THR B 1 30 ? 46.040 7.122 6.233 1.00 16.01 30 THR B CA 1
ATOM 1822 C C . THR B 1 30 ? 45.795 7.252 7.732 1.00 15.37 30 THR B C 1
ATOM 1823 O O . THR B 1 30 ? 46.560 7.902 8.443 1.00 15.34 30 THR B O 1
ATOM 1827 N N . GLN B 1 31 ? 44.717 6.632 8.199 1.00 15.48 31 GLN B N 1
ATOM 1828 C CA . GLN B 1 31 ? 44.365 6.629 9.614 1.00 16.17 31 GLN B CA 1
ATOM 1829 C C . GLN B 1 31 ? 44.146 8.014 10.221 1.00 14.20 31 GLN B C 1
ATOM 1830 O O . GLN B 1 31 ? 44.437 8.232 11.397 1.00 15.14 31 GLN B O 1
ATOM 1836 N N . GLY B 1 32 ? 43.637 8.946 9.422 1.00 14.52 32 GLY B N 1
ATOM 1837 C CA . GLY B 1 32 ? 43.371 10.287 9.919 1.00 12.56 32 GLY B CA 1
ATOM 1838 C C . GLY B 1 32 ? 44.587 11.145 10.224 1.00 12.58 32 GLY B C 1
ATOM 1839 O O . GLY B 1 32 ? 44.467 12.221 10.815 1.00 10.14 32 GLY B O 1
ATOM 1840 N N . ARG B 1 33 ? 45.762 10.678 9.824 1.00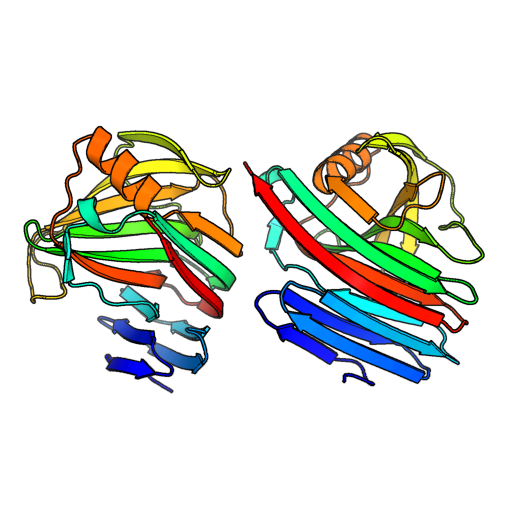 11.10 33 ARG B N 1
ATOM 1841 C CA . ARG B 1 33 ? 46.984 11.429 10.063 1.00 10.70 33 ARG B CA 1
ATOM 1842 C C . ARG B 1 33 ? 47.140 12.537 9.031 1.00 10.59 33 ARG B C 1
ATOM 1843 O O . ARG B 1 33 ? 46.637 12.433 7.913 1.00 11.15 33 ARG B O 1
ATOM 1851 N N . PHE B 1 34 ? 47.821 13.610 9.414 1.00 9.90 34 PHE B N 1
ATOM 1852 C CA . PHE B 1 34 ? 48.038 14.717 8.496 1.00 8.90 34 PHE B CA 1
ATOM 1853 C C . PHE B 1 34 ? 49.083 15.682 9.021 1.00 9.78 34 PHE B C 1
ATOM 1854 O O . PHE B 1 34 ? 49.356 15.739 10.221 1.00 10.20 34 PHE B O 1
ATOM 1862 N N . SER B 1 35 ? 49.684 16.426 8.103 1.00 9.71 35 SER B N 1
ATOM 1863 C CA . SER B 1 35 ? 50.673 17.426 8.466 1.00 10.87 35 SER B CA 1
ATOM 1864 C C . SER B 1 35 ? 50.141 18.725 7.887 1.00 10.57 35 SER B C 1
ATOM 1865 O O . SER B 1 35 ? 49.356 18.709 6.937 1.00 10.65 35 SER B O 1
ATOM 1868 N N . CYS B 1 36 ? 50.540 19.847 8.470 1.00 9.81 36 CYS B N 1
ATOM 1869 C CA . CYS B 1 36 ? 50.089 21.131 7.967 1.00 9.98 36 CYS B CA 1
ATOM 1870 C C . CYS B 1 36 ? 51.043 22.227 8.396 1.00 10.39 36 CYS B C 1
ATOM 1871 O O . CYS B 1 36 ? 51.736 22.109 9.403 1.00 11.27 36 CYS B O 1
ATOM 1874 N N . GLN B 1 37 ? 51.084 23.285 7.602 1.00 9.95 37 GLN B N 1
ATOM 1875 C CA . GLN B 1 37 ? 51.926 24.426 7.892 1.00 10.40 37 GLN B CA 1
ATOM 1876 C C . GLN B 1 37 ? 51.158 25.630 7.388 1.00 8.69 37 GLN B C 1
ATOM 1877 O O . GLN B 1 37 ? 50.384 25.523 6.436 1.00 9.06 37 GLN B O 1
ATOM 1883 N N . TRP B 1 38 ? 51.357 26.768 8.035 1.00 8.96 38 TRP B N 1
ATOM 1884 C CA . TRP B 1 38 ? 50.656 27.981 7.646 1.00 9.09 38 TRP B CA 1
ATOM 1885 C C . TRP B 1 38 ? 51.510 29.210 7.902 1.00 8.97 38 TRP B C 1
ATOM 1886 O O . TRP B 1 38 ? 52.403 29.191 8.752 1.00 7.14 38 TRP B O 1
ATOM 1897 N N . SER B 1 39 ? 51.238 30.271 7.148 1.00 9.14 39 SER B N 1
ATOM 1898 C CA . SER B 1 39 ? 51.955 31.529 7.304 1.00 8.66 39 SER B CA 1
ATOM 1899 C C . SER B 1 39 ? 51.186 32.666 6.638 1.00 8.55 39 SER B C 1
ATOM 1900 O O . SER B 1 39 ? 50.427 32.454 5.685 1.00 7.97 39 SER B O 1
ATOM 1903 N N . ASN B 1 40 ? 51.381 33.873 7.159 1.00 10.31 40 ASN B N 1
ATOM 1904 C CA . ASN B 1 40 ? 50.741 35.067 6.620 1.00 11.23 40 ASN B CA 1
ATOM 1905 C C . ASN B 1 40 ? 49.231 34.907 6.487 1.00 11.83 40 ASN B C 1
ATOM 1906 O O . ASN B 1 40 ? 48.631 35.366 5.515 1.00 12.28 40 ASN B O 1
ATOM 1911 N N . ILE B 1 41 ? 48.621 34.264 7.475 1.00 11.55 41 ILE B N 1
ATOM 1912 C CA . ILE B 1 41 ? 47.183 34.025 7.470 1.00 11.47 41 ILE B CA 1
ATOM 1913 C C . ILE B 1 41 ? 46.439 34.951 8.416 1.00 12.80 41 ILE B C 1
ATOM 1914 O O . ILE B 1 41 ? 47.039 35.696 9.191 1.00 13.06 41 ILE B O 1
ATOM 1919 N N . ASN B 1 42 ? 45.116 34.906 8.333 1.00 13.42 42 ASN B N 1
ATOM 1920 C CA . ASN B 1 42 ? 44.305 35.646 9.276 1.00 13.56 42 ASN B CA 1
ATOM 1921 C C . ASN B 1 42 ? 43.811 34.505 10.156 1.00 12.15 42 ASN B C 1
ATOM 1922 O O . ASN B 1 42 ? 44.123 34.441 11.342 1.00 14.10 42 ASN B O 1
ATOM 1927 N N . ASN B 1 43 ? 43.072 33.581 9.545 1.00 12.67 43 ASN B N 1
ATOM 1928 C CA . ASN B 1 43 ? 42.536 32.424 10.254 1.00 12.42 43 ASN B CA 1
ATOM 1929 C C . ASN B 1 43 ? 42.576 31.188 9.349 1.00 11.69 43 ASN B C 1
ATOM 1930 O O . ASN B 1 43 ? 42.131 31.232 8.201 1.00 10.83 43 ASN B O 1
ATOM 1935 N N . ALA B 1 44 ? 43.122 30.090 9.863 1.00 9.88 44 ALA B N 1
ATOM 1936 C CA . ALA B 1 44 ? 43.196 28.850 9.100 1.00 9.64 44 ALA B CA 1
ATOM 1937 C C . ALA B 1 44 ? 42.992 27.646 10.007 1.00 8.97 44 ALA B C 1
ATOM 1938 O O . ALA B 1 44 ? 43.451 27.636 11.147 1.00 8.68 44 ALA B O 1
ATOM 1940 N N . LEU B 1 45 ? 42.283 26.642 9.498 1.00 8.46 45 LEU B N 1
ATOM 1941 C CA . LEU B 1 45 ? 42.030 25.411 10.243 1.00 7.74 45 LEU B CA 1
ATOM 1942 C C . LEU B 1 45 ? 42.332 24.194 9.373 1.00 7.28 45 LEU B C 1
ATOM 1943 O O . LEU B 1 45 ? 41.959 24.153 8.198 1.00 8.31 45 LEU B O 1
ATOM 1948 N N . PHE B 1 46 ? 43.007 23.208 9.962 1.00 7.11 46 PHE B N 1
ATOM 1949 C CA . PHE B 1 46 ? 43.352 21.963 9.275 1.00 7.98 46 PHE B CA 1
ATOM 1950 C C . PHE B 1 46 ? 42.783 20.858 10.157 1.00 7.61 46 PHE B C 1
ATOM 1951 O O . PHE B 1 46 ? 43.045 20.841 11.360 1.00 7.09 46 PHE B O 1
ATOM 1959 N N . ARG B 1 47 ? 42.018 19.934 9.582 1.00 6.87 47 ARG B N 1
ATOM 1960 C CA . ARG B 1 47 ? 41.427 18.883 10.404 1.00 6.56 47 ARG B CA 1
ATOM 1961 C C . ARG B 1 47 ? 41.003 17.611 9.682 1.00 6.70 47 ARG B C 1
ATOM 1962 O O . ARG B 1 47 ? 40.739 17.616 8.483 1.00 6.93 47 ARG B O 1
ATOM 1970 N N . THR B 1 48 ? 40.946 16.521 10.442 1.00 7.94 48 THR B N 1
ATOM 1971 C CA . THR B 1 48 ? 40.505 15.229 9.933 1.00 8.46 48 THR B CA 1
ATOM 1972 C C . THR B 1 48 ? 39.677 14.593 11.034 1.00 9.16 48 THR B C 1
ATOM 1973 O O . THR B 1 48 ? 39.935 14.803 12.222 1.00 8.78 48 THR B O 1
ATOM 1977 N N . GLY B 1 49 ? 38.670 13.823 10.644 1.00 8.43 49 GLY B N 1
ATOM 1978 C CA . GLY B 1 49 ? 37.836 13.194 11.642 1.00 8.83 49 GLY B CA 1
ATOM 1979 C C . GLY B 1 49 ? 36.696 12.413 11.036 1.00 9.03 49 GLY B C 1
ATOM 1980 O O . GLY B 1 49 ? 36.830 11.827 9.963 1.00 9.18 49 GLY B O 1
ATOM 1981 N N . LYS B 1 50 ? 35.561 12.423 11.723 1.00 9.80 50 LYS B N 1
ATOM 1982 C CA . LYS B 1 50 ? 34.394 11.688 11.271 1.00 10.10 50 LYS B CA 1
ATOM 1983 C C . LYS B 1 50 ? 33.140 12.550 11.246 1.00 11.54 50 LYS B C 1
ATOM 1984 O O . LYS B 1 50 ? 33.023 13.523 11.992 1.00 10.07 50 LYS B O 1
ATOM 1990 N N . LYS B 1 51 ? 32.206 12.188 10.375 1.00 12.51 51 LYS B N 1
ATOM 1991 C CA . LYS B 1 51 ? 30.941 12.900 10.277 1.00 13.55 51 LYS B CA 1
ATOM 1992 C C . LYS B 1 51 ? 29.857 12.008 10.863 1.00 13.93 51 LYS B C 1
ATOM 1993 O O . LYS B 1 51 ? 29.977 10.782 10.848 1.00 12.12 51 LYS B O 1
ATOM 1999 N N . TYR B 1 52 ? 28.807 12.624 11.392 1.00 14.71 52 TYR B N 1
ATOM 2000 C CA . TYR B 1 52 ? 27.715 11.867 11.986 1.00 15.80 52 TYR B CA 1
ATOM 2001 C C A TYR B 1 52 ? 26.524 12.681 11.476 0.25 16.72 52 TYR B C 1
ATOM 2002 C C B TYR B 1 52 ? 26.283 12.063 11.513 0.50 16.57 52 TYR B C 1
ATOM 2003 O O A TYR B 1 52 ? 26.628 13.377 10.466 0.25 18.41 52 TYR B O 1
ATOM 2004 O O B TYR B 1 52 ? 25.814 11.342 10.634 0.50 17.52 52 TYR B O 1
ATOM 2013 N N A ASN B 1 53 ? 25.416 12.628 12.200 0.25 17.82 53 ASN B N 1
ATOM 2014 N N B ASN B 1 53 ? 25.591 13.011 12.132 0.50 17.28 53 ASN B N 1
ATOM 2015 C CA . ASN B 1 53 ? 24.203 13.348 11.825 1.00 17.59 53 ASN B CA 1
ATOM 2016 C C . ASN B 1 53 ? 23.160 12.730 12.734 1.00 18.24 53 ASN B C 1
ATOM 2017 O O . ASN B 1 53 ? 22.204 12.111 12.276 1.00 18.67 53 ASN B O 1
ATOM 2022 N N . GLN B 1 54 ? 23.374 12.882 14.034 1.00 18.35 54 GLN B N 1
ATOM 2023 C CA . GLN B 1 54 ? 22.446 12.375 15.031 1.00 18.26 54 GLN B CA 1
ATOM 2024 C C . GLN B 1 54 ? 22.725 13.109 16.331 1.00 17.35 54 GLN B C 1
ATOM 2025 O O . GLN B 1 54 ? 23.837 13.608 16.543 1.00 14.89 54 GLN B O 1
ATOM 2031 N N . ASN B 1 55 ? 21.714 13.197 17.188 1.00 17.02 55 ASN B N 1
ATOM 2032 C CA . ASN B 1 55 ? 21.863 13.867 18.474 1.00 17.94 55 ASN B CA 1
ATOM 2033 C C . ASN B 1 55 ? 23.031 13.216 19.192 1.00 16.34 55 ASN B C 1
ATOM 2034 O O . ASN B 1 55 ? 23.161 11.991 19.185 1.00 15.74 55 ASN B O 1
ATOM 2039 N N . TRP B 1 56 ? 23.880 14.028 19.813 1.00 15.86 56 TRP B N 1
ATOM 2040 C CA . TRP B 1 56 ? 25.048 13.496 20.502 1.00 15.23 56 TRP B CA 1
ATOM 2041 C C . TRP B 1 56 ? 24.718 12.474 21.580 1.00 15.55 56 TRP B C 1
ATOM 2042 O O . TRP B 1 56 ? 25.502 11.553 21.818 1.00 14.82 56 TRP B O 1
ATOM 2053 N N . GLN B 1 57 ? 23.563 12.625 22.226 1.00 15.56 57 GLN B N 1
ATOM 2054 C CA . GLN B 1 57 ? 23.172 11.698 23.288 1.00 16.89 57 GLN B CA 1
ATOM 2055 C C . GLN B 1 57 ? 22.975 10.259 22.814 1.00 17.70 57 GLN B C 1
ATOM 2056 O O . GLN B 1 57 ? 22.975 9.335 23.629 1.00 20.07 57 GLN B O 1
ATOM 2062 N N . SER B 1 58 ? 22.809 10.062 21.509 1.00 16.70 58 SER B N 1
ATOM 2063 C CA . SER B 1 58 ? 22.626 8.713 20.979 1.00 17.43 58 SER B CA 1
ATOM 2064 C C . SER B 1 58 ? 23.930 8.125 20.438 1.00 16.54 58 SER B C 1
ATOM 2065 O O . SER B 1 58 ? 23.964 6.984 19.974 1.00 16.30 58 SER B O 1
ATOM 2068 N N . LEU B 1 59 ? 25.004 8.904 20.512 1.00 14.86 59 LEU B N 1
ATOM 2069 C CA . LEU B 1 59 ? 26.312 8.466 20.034 1.00 14.61 59 LEU B CA 1
ATOM 2070 C C . LEU B 1 59 ? 26.998 7.507 20.997 1.00 13.99 59 LEU B C 1
ATOM 2071 O O . LEU B 1 59 ? 27.919 6.788 20.615 1.00 12.99 59 LEU B O 1
ATOM 2076 N N . GLY B 1 60 ? 26.550 7.495 22.246 1.00 14.34 60 GLY B N 1
ATOM 2077 C CA . GLY B 1 60 ? 27.182 6.640 23.232 1.00 13.79 60 GLY B CA 1
ATOM 2078 C C . GLY B 1 60 ? 28.459 7.324 23.680 1.00 14.16 60 GLY B C 1
ATOM 2079 O O . GLY B 1 60 ? 28.489 8.543 23.827 1.00 14.24 60 GLY B O 1
ATOM 2080 N N . THR B 1 61 ? 29.520 6.553 23.883 1.00 14.36 61 THR B N 1
ATOM 2081 C CA . THR B 1 61 ? 30.790 7.122 24.313 1.00 14.92 61 THR B CA 1
ATOM 2082 C C . THR B 1 61 ? 31.791 7.153 23.167 1.00 15.35 61 THR B C 1
ATOM 2083 O O . THR B 1 61 ? 32.113 6.118 22.582 1.00 16.82 61 THR B O 1
ATOM 2087 N N . ILE B 1 62 ? 32.271 8.348 22.843 1.00 14.24 62 ILE B N 1
ATOM 2088 C CA . ILE B 1 62 ? 33.247 8.510 21.778 1.00 13.20 62 ILE B CA 1
ATOM 2089 C C . ILE B 1 62 ? 34.559 9.011 22.366 1.00 13.38 62 ILE B C 1
ATOM 2090 O O . ILE B 1 62 ? 34.592 10.017 23.078 1.00 11.22 62 ILE B O 1
ATOM 2095 N N . ARG B 1 63 ? 35.637 8.290 22.079 1.00 12.89 63 ARG B N 1
ATOM 2096 C CA . ARG B 1 63 ? 36.953 8.666 22.571 1.00 14.13 63 ARG B CA 1
ATOM 2097 C C . ARG B 1 63 ? 37.928 8.785 21.417 1.00 13.60 63 ARG B C 1
ATOM 2098 O O . ARG B 1 63 ? 37.930 7.955 20.510 1.00 14.74 63 ARG B O 1
ATOM 2106 N N . ILE B 1 64 ? 38.749 9.827 21.455 1.00 12.07 64 ILE B N 1
ATOM 2107 C CA . ILE B 1 64 ? 39.747 10.051 20.418 1.00 10.70 64 ILE B CA 1
ATOM 2108 C C . ILE B 1 64 ? 41.136 9.976 21.031 1.00 9.94 64 ILE B C 1
ATOM 2109 O O . ILE B 1 64 ? 41.466 10.738 21.939 1.00 10.98 64 ILE B O 1
ATOM 2114 N N . THR B 1 65 ? 41.939 9.034 20.547 1.00 11.44 65 THR B N 1
ATOM 2115 C CA . THR B 1 65 ? 43.305 8.873 21.022 1.00 10.83 65 THR B CA 1
ATOM 2116 C C . THR B 1 65 ? 44.173 9.475 19.930 1.00 10.13 65 THR B C 1
ATOM 2117 O O . THR B 1 65 ? 44.181 8.991 18.796 1.00 10.33 65 THR B O 1
ATOM 2121 N N . TYR B 1 66 ? 44.897 10.533 20.276 1.00 9.80 66 TYR B N 1
ATOM 2122 C CA . TYR B 1 66 ? 45.723 11.234 19.305 1.00 10.19 66 TYR B CA 1
ATOM 2123 C C . TYR B 1 66 ? 47.162 11.427 19.750 1.00 10.99 66 TYR B C 1
ATOM 2124 O O . TYR B 1 66 ? 47.516 11.218 20.912 1.00 10.49 66 TYR B O 1
ATOM 2133 N N . SER B 1 67 ? 47.980 11.848 18.795 1.00 11.36 67 SER B N 1
ATOM 2134 C CA . SER B 1 67 ? 49.387 12.130 19.020 1.00 12.95 67 SER B CA 1
ATOM 2135 C C . SER B 1 67 ? 49.774 13.137 17.951 1.00 12.18 67 SER B C 1
ATOM 2136 O O . SER B 1 67 ? 49.310 13.049 16.812 1.00 10.85 67 SER B O 1
ATOM 2139 N N . ALA B 1 68 ? 50.612 14.097 18.312 1.00 10.96 68 ALA B N 1
ATOM 2140 C CA . ALA B 1 68 ? 51.033 15.090 17.342 1.00 12.34 68 ALA B CA 1
ATOM 2141 C C . ALA B 1 68 ? 52.260 15.878 17.768 1.00 11.25 68 ALA B C 1
ATOM 2142 O O . ALA B 1 68 ? 52.544 16.037 18.958 1.00 11.52 68 ALA B O 1
ATOM 2144 N N . THR B 1 69 ? 53.001 16.346 16.771 1.00 10.75 69 THR B N 1
ATOM 2145 C CA . THR B 1 69 ? 54.158 17.188 17.012 1.00 11.43 69 THR B CA 1
ATOM 2146 C C . THR B 1 69 ? 53.562 18.540 16.637 1.00 12.55 69 THR B C 1
ATOM 2147 O O . THR B 1 69 ? 53.217 18.782 15.482 1.00 16.04 69 THR B O 1
ATOM 2154 N N . TYR B 1 70 ? 53.414 19.395 17.638 1.00 12.19 70 TYR B N 1
ATOM 2155 C CA . TYR B 1 70 ? 52.786 20.703 17.486 1.00 11.14 70 TYR B CA 1
ATOM 2156 C C . TYR B 1 70 ? 53.793 21.845 17.644 1.00 11.51 70 TYR B C 1
ATOM 2157 O O . TYR B 1 70 ? 54.330 22.066 18.733 1.00 10.96 70 TYR B O 1
ATOM 2166 N N . ASN B 1 71 ? 54.045 22.567 16.551 1.00 10.23 71 ASN B N 1
ATOM 2167 C CA . ASN B 1 71 ? 55.011 23.663 16.574 1.00 11.20 71 ASN B CA 1
ATOM 2168 C C . ASN B 1 71 ? 54.501 25.003 16.049 1.00 9.56 71 ASN B C 1
ATOM 2169 O O . ASN B 1 71 ? 54.927 25.475 14.989 1.00 8.38 71 ASN B O 1
ATOM 2174 N N . PRO B 1 72 ? 53.573 25.635 16.783 1.00 10.11 72 PRO B N 1
ATOM 2175 C CA . PRO B 1 72 ? 53.033 26.931 16.362 1.00 10.17 72 PRO B CA 1
ATOM 2176 C C . PRO B 1 72 ? 54.052 28.025 16.688 1.00 10.57 72 PRO B C 1
ATOM 2177 O O . PRO B 1 72 ? 54.822 27.892 17.639 1.00 11.23 72 PRO B O 1
ATOM 2181 N N . ASN B 1 73 ? 54.059 29.097 15.902 1.00 10.35 73 ASN B N 1
ATOM 2182 C CA . ASN B 1 73 ? 54.987 30.199 16.138 1.00 10.25 73 ASN B CA 1
ATOM 2183 C C . ASN B 1 73 ? 54.238 31.423 16.654 1.00 11.21 73 ASN B C 1
ATOM 2184 O O . ASN B 1 73 ? 54.820 32.494 16.850 1.00 12.26 73 ASN B O 1
ATOM 2189 N N . GLY B 1 74 ? 52.939 31.247 16.881 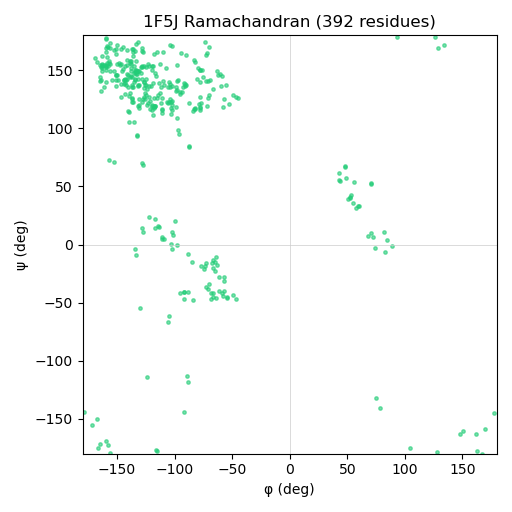1.00 11.25 74 GLY B N 1
ATOM 2190 C CA . GLY B 1 74 ? 52.107 32.329 17.376 1.00 9.69 74 GLY B CA 1
ATOM 2191 C C . GLY B 1 74 ? 50.765 31.793 17.834 1.00 10.63 74 GLY B C 1
ATOM 2192 O O . GLY B 1 74 ? 50.669 30.645 18.269 1.00 10.01 74 GLY B O 1
ATOM 2193 N N . ASN B 1 75 ? 49.731 32.622 17.732 1.00 9.89 75 ASN B N 1
ATOM 2194 C CA . ASN B 1 75 ? 48.374 32.244 18.137 1.00 10.17 75 ASN B CA 1
ATOM 2195 C C . ASN B 1 75 ? 47.903 31.007 17.366 1.00 10.33 75 ASN B C 1
ATOM 2196 O O . ASN B 1 75 ? 47.788 31.033 16.136 1.00 10.47 75 ASN B O 1
ATOM 2201 N N . SER B 1 76 ? 47.624 29.927 18.093 1.00 8.43 76 SER B N 1
ATOM 2202 C CA . SER B 1 76 ? 47.188 28.674 17.475 1.00 7.47 76 SER B CA 1
ATOM 2203 C C . SER B 1 76 ? 46.540 27.743 18.497 1.00 7.18 76 SER B C 1
ATOM 2204 O O . SER B 1 76 ? 46.704 27.931 19.700 1.00 8.42 76 SER B O 1
ATOM 2207 N N . TYR B 1 77 ? 45.788 26.755 18.015 1.00 8.26 77 TYR B N 1
ATOM 2208 C CA . TYR B 1 77 ? 45.165 25.762 18.892 1.00 7.25 77 TYR B CA 1
ATOM 2209 C C . TYR B 1 77 ? 45.374 24.355 18.334 1.00 7.23 77 TYR B C 1
ATOM 2210 O O . TYR B 1 77 ? 45.431 24.156 17.118 1.00 7.06 77 TYR B O 1
ATOM 2219 N N . LEU B 1 78 ? 45.481 23.385 19.238 1.00 7.40 78 LEU B N 1
ATOM 2220 C CA . LEU B 1 78 ? 45.576 21.971 18.880 1.00 6.30 78 LEU B CA 1
ATOM 2221 C C . LEU B 1 78 ? 44.319 21.505 19.602 1.00 6.60 78 LEU B C 1
ATOM 2222 O O . LEU B 1 78 ? 44.248 21.577 20.826 1.00 5.87 78 LEU B O 1
ATOM 2227 N N . CYS B 1 79 ? 43.327 21.021 18.866 1.00 4.77 79 CYS B N 1
ATOM 2228 C CA . CYS B 1 79 ? 42.080 20.692 19.534 1.00 6.71 79 CYS B CA 1
ATOM 2229 C C . CYS B 1 79 ? 41.175 19.668 18.877 1.00 5.86 79 CYS B C 1
ATOM 2230 O O . CYS B 1 79 ? 41.378 19.273 17.729 1.00 6.25 79 CYS B O 1
ATOM 2233 N N . ILE B 1 80 ? 40.170 19.242 19.639 1.00 6.10 80 ILE B N 1
ATOM 2234 C CA . ILE B 1 80 ? 39.135 18.376 19.102 1.00 5.86 80 ILE B CA 1
ATOM 2235 C C . ILE B 1 80 ? 38.197 19.491 18.663 1.00 5.94 80 ILE B C 1
ATOM 2236 O O . ILE B 1 80 ? 37.988 20.463 19.404 1.00 5.47 80 ILE B O 1
ATOM 2241 N N . TYR B 1 81 ? 37.640 19.366 17.468 1.00 5.80 81 TYR B N 1
ATOM 2242 C CA . TYR B 1 81 ? 36.797 20.418 16.926 1.00 6.16 81 TYR B CA 1
ATOM 2243 C C . TYR B 1 81 ? 35.633 19.842 16.144 1.00 5.76 81 TYR B C 1
ATOM 2244 O O . TYR B 1 81 ? 35.773 18.823 15.470 1.00 7.94 81 TYR B O 1
ATOM 2253 N N . GLY B 1 82 ? 34.476 20.486 16.250 1.00 7.24 82 GLY B N 1
ATOM 2254 C CA . GLY B 1 82 ? 33.320 19.995 15.525 1.00 6.67 82 GLY B CA 1
ATOM 2255 C C . GLY B 1 82 ? 32.184 20.990 15.432 1.00 6.65 82 GLY B C 1
ATOM 2256 O O . GLY B 1 82 ? 32.317 22.152 15.822 1.00 6.58 82 GLY B O 1
ATOM 2257 N N . TRP B 1 83 ? 31.056 20.508 14.921 1.00 6.57 83 TRP B N 1
ATOM 2258 C CA . TRP B 1 83 ? 29.857 21.312 14.746 1.00 7.50 83 TRP B CA 1
ATOM 2259 C C . TRP B 1 83 ? 28.600 20.507 15.035 1.00 8.19 83 TRP B C 1
ATOM 2260 O O . TRP B 1 83 ? 28.581 19.283 14.893 1.00 7.72 83 TRP B O 1
ATOM 2271 N N . SER B 1 84 ? 27.551 21.219 15.427 1.00 9.24 84 SER B N 1
ATOM 2272 C CA . SER B 1 84 ? 26.245 20.628 15.663 1.00 9.53 84 SER B CA 1
ATOM 2273 C C . SER B 1 84 ? 25.303 21.582 14.941 1.00 9.36 84 SER B C 1
ATOM 2274 O O . SER B 1 84 ? 25.665 22.731 14.684 1.00 7.85 84 SER B O 1
ATOM 2277 N N . THR B 1 85 ? 24.117 21.103 14.586 1.00 8.51 85 THR B N 1
ATOM 2278 C CA . THR B 1 85 ? 23.127 21.945 13.932 1.00 10.14 85 THR B CA 1
ATOM 2279 C C . THR B 1 85 ? 21.846 21.837 14.739 1.00 10.97 85 THR B C 1
ATOM 2280 O O . THR B 1 85 ? 21.626 20.843 15.427 1.00 10.50 85 THR B O 1
ATOM 2284 N N . ASN B 1 86 ? 21.021 22.876 14.680 1.00 12.39 86 ASN B N 1
ATOM 2285 C CA . ASN B 1 86 ? 19.751 22.876 15.389 1.00 15.00 86 ASN B CA 1
ATOM 2286 C C . ASN B 1 86 ? 19.925 22.431 16.843 1.00 14.01 86 ASN B C 1
ATOM 2287 O O . ASN B 1 86 ? 19.438 21.376 17.246 1.00 15.77 86 ASN B O 1
ATOM 2292 N N . PRO B 1 87 ? 20.603 23.253 17.659 1.00 13.25 87 PRO B N 1
ATOM 2293 C CA . PRO B 1 87 ? 21.192 24.543 17.292 1.00 11.67 87 PRO B CA 1
ATOM 2294 C C . PRO B 1 87 ? 22.555 24.437 16.624 1.00 11.26 87 PRO B C 1
ATOM 2295 O O . PRO B 1 87 ? 23.271 23.447 16.795 1.00 10.85 87 PRO B O 1
ATOM 2299 N N . LEU B 1 88 ? 22.901 25.475 15.870 1.00 10.01 88 LEU B N 1
ATOM 2300 C CA . LEU B 1 88 ? 24.184 25.547 15.184 1.00 9.02 88 LEU B CA 1
ATOM 2301 C C . LEU B 1 88 ? 25.226 25.935 16.226 1.00 7.95 88 LEU B C 1
ATOM 2302 O O . LEU B 1 88 ? 25.140 27.007 16.826 1.00 9.51 88 LEU B O 1
ATOM 2307 N N . VAL B 1 89 ? 26.194 25.054 16.452 1.00 6.66 89 VAL B N 1
ATOM 2308 C CA . VAL B 1 89 ? 27.245 25.310 17.427 1.00 8.13 89 VAL B CA 1
ATOM 2309 C C . VAL B 1 89 ? 28.594 24.822 16.923 1.00 7.21 89 VAL B C 1
ATOM 2310 O O . VAL B 1 89 ? 28.693 23.732 16.365 1.00 8.48 89 VAL B O 1
ATOM 2314 N N . GLU B 1 90 ? 29.621 25.649 17.105 1.00 6.30 90 GLU B N 1
ATOM 2315 C CA . GLU B 1 90 ? 30.988 25.297 16.726 1.00 7.62 90 GLU B CA 1
ATOM 2316 C C . GLU B 1 90 ? 31.626 24.999 18.080 1.00 6.03 90 GLU B C 1
ATOM 2317 O O . GLU B 1 90 ? 31.601 25.852 18.974 1.00 7.92 90 GLU B O 1
ATOM 2323 N N . PHE B 1 91 ? 32.173 23.801 18.258 1.00 7.35 91 PHE B N 1
ATOM 2324 C CA . PHE B 1 91 ? 32.756 23.467 19.553 1.00 7.52 91 PHE B CA 1
ATOM 2325 C C . PHE B 1 91 ? 34.223 23.061 19.546 1.00 7.32 91 PHE B C 1
ATOM 2326 O O . PHE B 1 91 ? 34.750 22.556 18.548 1.00 6.84 91 PHE B O 1
ATOM 2334 N N . TYR B 1 92 ? 34.862 23.293 20.690 1.00 7.03 92 TYR B N 1
ATOM 2335 C CA . TYR B 1 92 ? 36.276 23.017 20.890 1.00 7.34 92 TYR B CA 1
ATOM 2336 C C . TYR B 1 92 ? 36.608 22.326 22.205 1.00 6.96 92 TYR B C 1
ATOM 2337 O O . TYR B 1 92 ? 35.973 22.569 23.235 1.00 6.27 92 TYR B O 1
ATOM 2346 N N . ILE B 1 93 ? 37.641 21.491 22.150 1.00 6.17 93 ILE B N 1
ATOM 2347 C CA . ILE B 1 93 ? 38.210 20.834 23.318 1.00 7.41 93 ILE B CA 1
ATOM 2348 C C . ILE B 1 93 ? 39.687 21.111 23.043 1.00 7.23 93 ILE B C 1
ATOM 2349 O O . ILE B 1 93 ? 40.341 20.382 22.299 1.00 6.96 93 ILE B O 1
ATOM 2354 N N . VAL B 1 94 ? 40.190 22.203 23.615 1.00 6.78 94 VAL B N 1
ATOM 2355 C CA . VAL B 1 94 ? 41.569 22.626 23.399 1.00 7.41 94 VAL B CA 1
ATOM 2356 C C . VAL B 1 94 ? 42.584 21.906 24.275 1.00 7.37 94 VAL B C 1
ATOM 2357 O O . VAL B 1 94 ? 42.564 22.030 25.499 1.00 6.62 94 VAL B O 1
ATOM 2361 N N . GLU B 1 95 ? 43.474 21.162 23.621 1.00 6.76 95 GLU B N 1
ATOM 2362 C CA . GLU B 1 95 ? 44.513 20.382 24.288 1.00 7.09 95 GLU B CA 1
ATOM 2363 C C . GLU B 1 95 ? 45.812 21.172 24.431 1.00 8.32 95 GLU B C 1
ATOM 2364 O O . GLU B 1 95 ? 46.487 21.091 25.457 1.00 9.22 95 GLU B O 1
ATOM 2370 N N . SER B 1 96 ? 46.169 21.916 23.391 1.00 6.58 96 SER B N 1
ATOM 2371 C CA . SER B 1 96 ? 47.362 22.751 23.429 1.00 7.76 96 SER B CA 1
ATOM 2372 C C . SER B 1 96 ? 47.093 24.022 22.634 1.00 8.02 96 SER B C 1
ATOM 2373 O O . SER B 1 96 ? 46.076 24.131 21.950 1.00 6.93 96 SER B O 1
ATOM 2376 N N . TRP B 1 97 ? 48.006 24.982 22.735 1.00 8.66 97 TRP B N 1
ATOM 2377 C CA . TRP B 1 97 ? 47.859 26.248 22.038 1.00 8.50 97 TRP B CA 1
ATOM 2378 C C . TRP B 1 97 ? 49.212 26.930 21.901 1.00 9.94 97 TRP B C 1
ATOM 2379 O O . TRP B 1 97 ? 50.228 26.421 22.388 1.00 9.71 97 TRP B O 1
ATOM 2390 N N . GLY B 1 98 ? 49.215 28.085 21.242 1.00 9.24 98 GLY B N 1
ATOM 2391 C CA . GLY B 1 98 ? 50.449 28.821 21.034 1.00 10.99 98 GLY B CA 1
ATOM 2392 C C . GLY B 1 98 ? 50.789 29.797 22.148 1.00 11.82 98 GLY B C 1
ATOM 2393 O O . GLY B 1 98 ? 51.069 29.400 23.274 1.00 13.75 98 GLY B O 1
ATOM 2394 N N . ASN B 1 99 ? 50.752 31.083 21.829 1.00 13.89 99 ASN B N 1
ATOM 2395 C CA . ASN B 1 99 ? 51.082 32.123 22.795 1.00 14.39 99 ASN B CA 1
ATOM 2396 C C . ASN B 1 99 ? 49.900 32.602 23.628 1.00 14.76 99 ASN B C 1
ATOM 2397 O O . ASN B 1 99 ? 50.082 33.357 24.583 1.00 15.63 99 ASN B O 1
ATOM 2402 N N . TRP B 1 100 ? 48.695 32.162 23.282 1.00 12.10 100 TRP B N 1
ATOM 2403 C CA . TRP B 1 100 ? 47.511 32.614 24.004 1.00 11.89 100 TRP B CA 1
ATOM 2404 C C . TRP B 1 100 ? 46.519 31.501 24.304 1.00 11.03 100 TRP B C 1
ATOM 2405 O O . TRP B 1 100 ? 46.050 30.817 23.396 1.00 10.61 100 TRP B O 1
ATOM 2416 N N . ARG B 1 101 ? 46.205 31.317 25.583 1.00 10.31 101 ARG B N 1
ATOM 2417 C CA . ARG B 1 101 ? 45.239 30.300 25.974 1.00 10.41 101 ARG B CA 1
ATOM 2418 C C . ARG B 1 101 ? 43.864 30.905 25.700 1.00 10.33 101 ARG B C 1
ATOM 2419 O O . ARG B 1 101 ? 43.531 31.958 26.237 1.00 10.04 101 ARG B O 1
ATOM 2427 N N . PRO B 1 102 ? 43.056 30.257 24.842 1.00 9.68 102 PRO B N 1
ATOM 2428 C CA . PRO B 1 102 ? 41.717 30.760 24.509 1.00 9.62 102 PRO B CA 1
ATOM 2429 C C . PRO B 1 102 ? 40.712 30.563 25.648 1.00 11.04 102 PRO B C 1
ATOM 2430 O O . PRO B 1 102 ? 41.017 29.900 26.643 1.00 10.42 102 PRO B O 1
ATOM 2434 N N . PRO B 1 103 ? 39.486 31.100 25.497 1.00 10.60 103 PRO B N 1
ATOM 2435 C CA . PRO B 1 103 ? 38.994 31.863 24.346 1.00 10.49 103 PRO B CA 1
ATOM 2436 C C . PRO B 1 103 ? 38.684 33.341 24.636 1.00 11.33 103 PRO B C 1
ATOM 2437 O O . PRO B 1 103 ? 38.010 34.005 23.845 1.00 10.53 103 PRO B O 1
ATOM 2441 N N . GLY B 1 104 ? 39.165 33.849 25.765 1.00 12.07 104 GLY B N 1
ATOM 2442 C CA . GLY B 1 104 ? 38.913 35.240 26.110 1.00 13.32 104 GLY B CA 1
ATOM 2443 C C . GLY B 1 104 ? 37.463 35.494 26.481 1.00 14.31 104 GLY B C 1
ATOM 2444 O O . GLY B 1 104 ? 36.811 36.391 25.936 1.00 15.84 104 GLY B O 1
ATOM 2445 N N . ALA B 1 105 ? 36.953 34.702 27.416 1.00 13.87 105 ALA B N 1
ATOM 2446 C CA . ALA B 1 105 ? 35.570 34.833 27.858 1.00 13.35 105 ALA B CA 1
ATOM 2447 C C . ALA B 1 105 ? 35.439 34.392 29.305 1.00 12.98 105 ALA B C 1
ATOM 2448 O O . ALA B 1 105 ? 36.357 33.794 29.865 1.00 11.05 105 ALA B O 1
ATOM 2450 N N . THR B 1 106 ? 34.292 34.684 29.909 1.00 13.30 106 THR B N 1
ATOM 2451 C CA . THR B 1 106 ? 34.049 34.304 31.295 1.00 14.95 106 THR B CA 1
ATOM 2452 C C . THR B 1 106 ? 33.971 32.786 31.419 1.00 14.67 106 THR B C 1
ATOM 2453 O O . THR B 1 106 ? 33.301 32.123 30.628 1.00 15.67 106 THR B O 1
ATOM 2457 N N . SER B 1 107 ? 34.662 32.236 32.411 1.00 14.42 107 SER B N 1
ATOM 2458 C CA . SER B 1 107 ? 34.658 30.795 32.628 1.00 14.45 107 SER B CA 1
ATOM 2459 C C . SER B 1 107 ? 33.368 30.363 33.312 1.00 15.81 107 SER B C 1
ATOM 2460 O O . SER B 1 107 ? 32.882 31.040 34.220 1.00 14.66 107 SER B O 1
ATOM 2463 N N . LEU B 1 108 ? 32.823 29.231 32.874 1.00 14.43 108 LEU B N 1
ATOM 2464 C CA . LEU B 1 108 ? 31.586 28.699 33.434 1.00 15.56 108 LEU B CA 1
ATOM 2465 C C . LEU B 1 108 ? 31.866 27.568 34.417 1.00 15.79 108 LEU B C 1
ATOM 2466 O O . LEU B 1 108 ? 30.948 26.892 34.880 1.00 15.24 108 LEU B O 1
ATOM 2471 N N . GLY B 1 109 ? 33.139 27.358 34.732 1.00 16.05 109 GLY B N 1
ATOM 2472 C CA . GLY B 1 109 ? 33.475 26.301 35.666 1.00 16.66 109 GLY B CA 1
ATOM 2473 C C . GLY B 1 109 ? 34.625 25.437 35.205 1.00 16.52 109 GLY B C 1
ATOM 2474 O O . GLY B 1 109 ? 35.077 25.535 34.067 1.00 16.16 109 GLY B O 1
ATOM 2475 N N . GLN B 1 110 ? 35.088 24.571 36.096 1.00 17.68 110 GLN B N 1
ATOM 2476 C CA . GLN B 1 110 ? 36.202 23.693 35.791 1.00 18.10 110 GLN B CA 1
ATOM 2477 C C . GLN B 1 110 ? 35.818 22.239 36.027 1.00 17.31 110 GLN B C 1
ATOM 2478 O O . GLN B 1 110 ? 35.088 21.924 36.969 1.00 17.38 110 GLN B O 1
ATOM 2484 N N . VAL B 1 111 ? 36.307 21.355 35.164 1.00 15.70 111 VAL B N 1
ATOM 2485 C CA . VAL B 1 111 ? 36.025 19.932 35.290 1.00 14.90 111 VAL B CA 1
ATOM 2486 C C . VAL B 1 111 ? 37.277 19.110 35.032 1.00 14.89 111 VAL B C 1
ATOM 2487 O O . VAL B 1 111 ? 38.222 19.575 34.393 1.00 15.03 111 VAL B O 1
ATOM 2491 N N . THR B 1 112 ? 37.281 17.886 35.546 1.00 13.70 112 THR B N 1
ATOM 2492 C CA . THR B 1 112 ? 38.403 16.982 35.354 1.00 13.59 112 THR B CA 1
ATOM 2493 C C . THR B 1 112 ? 37.948 15.859 34.438 1.00 13.97 112 THR B C 1
ATOM 2494 O O . THR B 1 112 ? 37.049 15.086 34.783 1.00 13.43 112 THR B O 1
ATOM 2498 N N . ILE B 1 113 ? 38.565 15.781 33.264 1.00 11.21 113 ILE B N 1
ATOM 2499 C CA . ILE B 1 113 ? 38.230 14.765 32.279 1.00 12.22 113 ILE B CA 1
ATOM 2500 C C . ILE B 1 113 ? 39.517 14.204 31.684 1.00 12.95 113 ILE B C 1
ATOM 2501 O O . ILE B 1 113 ? 40.436 14.955 31.360 1.00 13.09 113 ILE B O 1
ATOM 2506 N N . ASP B 1 114 ? 39.579 12.884 31.547 1.00 12.49 114 ASP B N 1
ATOM 2507 C CA . ASP B 1 114 ? 40.762 12.222 31.002 1.00 14.12 114 ASP B CA 1
ATOM 2508 C C . ASP B 1 114 ? 42.024 12.647 31.744 1.00 14.79 114 ASP B C 1
ATOM 2509 O O . ASP B 1 114 ? 43.059 12.916 31.129 1.00 15.85 114 ASP B O 1
ATOM 2514 N N . GLY B 1 115 ? 41.924 12.714 33.067 1.00 13.94 115 GLY B N 1
ATOM 2515 C CA . GLY B 1 115 ? 43.064 13.090 33.885 1.00 16.04 115 GLY B CA 1
ATOM 2516 C C . GLY B 1 115 ? 43.511 14.527 33.719 1.00 15.66 115 GLY B C 1
ATOM 2517 O O . GLY B 1 115 ? 44.544 14.929 34.256 1.00 16.09 115 GLY B O 1
ATOM 2518 N N . GLY B 1 116 ? 42.730 15.308 32.982 1.00 15.94 116 GLY B N 1
ATOM 2519 C CA . GLY B 1 116 ? 43.084 16.695 32.766 1.00 14.60 116 GLY B CA 1
ATOM 2520 C C . GLY B 1 116 ? 42.047 17.658 33.306 1.00 14.64 116 GLY B C 1
ATOM 2521 O O . GLY B 1 116 ? 40.867 17.323 33.428 1.00 14.38 116 GLY B O 1
ATOM 2522 N N . THR B 1 117 ? 42.494 18.859 33.644 1.00 14.29 117 THR B N 1
ATOM 2523 C CA . THR B 1 117 ? 41.601 19.887 34.156 1.00 14.02 117 THR B CA 1
ATOM 2524 C C . THR B 1 117 ? 41.250 20.816 33.000 1.00 13.56 117 THR B C 1
ATOM 2525 O O . THR B 1 117 ? 42.134 21.251 32.254 1.00 11.17 117 THR B O 1
ATOM 2529 N N . TYR B 1 118 ? 39.961 21.106 32.843 1.00 12.08 118 TYR B N 1
ATOM 2530 C CA . TYR B 1 118 ? 39.506 21.988 31.769 1.00 11.78 118 TYR B CA 1
ATOM 2531 C C . TYR B 1 118 ? 38.545 23.061 32.260 1.00 12.42 118 TYR B C 1
ATOM 2532 O O . TYR B 1 118 ? 37.695 22.809 33.120 1.00 12.35 118 TYR B O 1
ATOM 2541 N N . ASP B 1 119 ? 38.678 24.255 31.698 1.00 11.20 119 ASP B N 1
ATOM 2542 C CA . ASP B 1 119 ? 37.771 25.344 32.015 1.00 11.43 119 ASP B CA 1
ATOM 2543 C C . ASP B 1 119 ? 36.759 25.344 30.875 1.00 11.19 119 ASP B C 1
ATOM 2544 O O . ASP B 1 119 ? 37.120 25.114 29.723 1.00 10.65 119 ASP B O 1
ATOM 2549 N N . ILE B 1 120 ? 35.493 25.584 31.201 1.00 11.05 120 ILE B N 1
ATOM 2550 C CA . ILE B 1 120 ? 34.428 25.586 30.203 1.00 9.79 120 ILE B CA 1
ATOM 2551 C C . ILE B 1 120 ? 33.965 27.007 29.899 1.00 10.35 120 ILE B C 1
ATOM 2552 O O . ILE B 1 120 ? 33.785 27.812 30.814 1.00 10.75 120 ILE B O 1
ATOM 2557 N N . TYR B 1 121 ? 33.786 27.312 28.614 1.00 8.82 121 TYR B N 1
ATOM 2558 C CA . TYR B 1 121 ? 33.358 28.647 28.198 1.00 9.01 121 TYR B CA 1
ATOM 2559 C C . TYR B 1 121 ? 32.331 28.627 27.083 1.00 9.07 121 TYR B C 1
ATOM 2560 O O . TYR B 1 121 ? 32.229 27.665 26.325 1.00 7.18 121 TYR B O 1
ATOM 2569 N N . ARG B 1 122 ? 31.590 29.725 26.987 1.00 8.82 122 ARG B N 1
ATOM 2570 C CA . ARG B 1 122 ? 30.615 29.914 25.929 1.00 9.69 122 ARG B CA 1
ATOM 2571 C C . ARG B 1 122 ? 30.979 31.248 25.286 1.00 10.66 122 ARG B C 1
ATOM 2572 O O . ARG B 1 122 ? 31.212 32.235 25.986 1.00 9.51 122 ARG B O 1
ATOM 2580 N N . THR B 1 123 ? 31.076 31.265 23.963 1.00 9.32 123 THR B N 1
ATOM 2581 C CA . THR B 1 123 ? 31.359 32.495 23.238 1.00 9.57 123 THR B CA 1
ATOM 2582 C C . THR B 1 123 ? 30.345 32.553 22.106 1.00 9.56 123 THR B C 1
ATOM 2583 O O . THR B 1 123 ? 29.571 31.611 21.912 1.00 9.13 123 THR B O 1
ATOM 2587 N N . THR B 1 124 ? 30.340 33.654 21.367 1.00 8.35 124 THR B N 1
ATOM 2588 C CA . THR B 1 124 ? 29.397 33.818 20.273 1.00 8.72 124 THR B CA 1
ATOM 2589 C C . THR B 1 124 ? 30.116 34.416 19.073 1.00 8.69 124 THR B C 1
ATOM 2590 O O . THR B 1 124 ? 31.017 35.239 19.228 1.00 8.97 124 THR B O 1
ATOM 2594 N N . ARG B 1 125 ? 29.720 33.982 17.881 1.00 10.01 125 ARG B N 1
ATOM 2595 C CA . ARG B 1 125 ? 30.305 34.464 16.633 1.00 9.83 125 ARG B CA 1
ATOM 2596 C C . ARG B 1 125 ? 29.180 35.013 15.761 1.00 10.59 125 ARG B C 1
ATOM 2597 O O . ARG B 1 125 ? 28.142 34.374 15.608 1.00 8.92 125 ARG B O 1
ATOM 2605 N N . VAL B 1 126 ? 29.385 36.195 15.186 1.00 9.69 126 VAL B N 1
ATOM 2606 C CA . VAL B 1 126 ? 28.349 36.822 14.365 1.00 10.94 126 VAL B CA 1
ATOM 2607 C C . VAL B 1 126 ? 28.684 36.875 12.882 1.00 10.17 126 VAL B C 1
ATOM 2608 O O . VAL B 1 126 ? 29.736 37.383 12.487 1.00 11.88 126 VAL B O 1
ATOM 2612 N N . ASN B 1 127 ? 27.762 36.357 12.074 1.00 10.51 127 ASN B N 1
ATOM 2613 C CA . ASN B 1 127 ? 27.902 36.305 10.624 1.00 12.81 127 ASN B CA 1
ATOM 2614 C C . ASN B 1 127 ? 29.290 35.886 10.181 1.00 12.61 127 ASN B C 1
ATOM 2615 O O . ASN B 1 127 ? 30.002 36.622 9.491 1.00 11.13 127 ASN B O 1
ATOM 2620 N N . GLN B 1 128 ? 29.651 34.675 10.587 1.00 11.80 128 GLN B N 1
ATOM 2621 C CA . GLN B 1 128 ? 30.941 34.085 10.269 1.00 11.50 128 GLN B CA 1
ATOM 2622 C C . GLN B 1 128 ? 30.736 32.826 9.440 1.00 12.10 128 GLN B C 1
ATOM 2623 O O . GLN B 1 128 ? 29.632 32.293 9.372 1.00 11.57 128 GLN B O 1
ATOM 2629 N N . PRO B 1 129 ? 31.802 32.340 8.782 1.00 12.95 129 PRO B N 1
ATOM 2630 C CA . PRO B 1 129 ? 31.692 31.126 7.969 1.00 12.87 129 PRO B CA 1
ATOM 2631 C C . PRO B 1 129 ? 31.236 29.968 8.854 1.00 12.05 129 PRO B C 1
ATOM 2632 O O . PRO B 1 129 ? 31.598 29.900 10.028 1.00 12.52 129 PRO B O 1
ATOM 2636 N N . SER B 1 130 ? 30.439 29.063 8.301 1.00 11.29 130 SER B N 1
ATOM 2637 C CA . SER B 1 130 ? 29.971 27.923 9.077 1.00 10.57 130 SER B CA 1
ATOM 2638 C C . SER B 1 130 ? 29.604 26.798 8.128 1.00 11.17 130 SER B C 1
ATOM 2639 O O . SER B 1 130 ? 29.604 26.982 6.911 1.00 11.37 130 SER B O 1
ATOM 2642 N N . ILE B 1 131 ? 29.285 25.635 8.685 1.00 9.62 131 ILE B N 1
ATOM 2643 C CA . ILE B 1 131 ? 28.921 24.489 7.863 1.00 11.58 131 ILE B CA 1
ATOM 2644 C C . ILE B 1 131 ? 27.609 24.687 7.105 1.00 12.63 131 ILE B C 1
ATOM 2645 O O . ILE B 1 131 ? 27.294 23.914 6.200 1.00 14.72 131 ILE B O 1
ATOM 2650 N N . VAL B 1 132 ? 26.842 25.712 7.468 1.00 13.47 132 VAL B N 1
ATOM 2651 C CA . VAL B 1 132 ? 25.580 25.977 6.778 1.00 13.88 132 VAL B CA 1
ATOM 2652 C C . VAL B 1 132 ? 25.596 27.335 6.072 1.00 13.96 132 VAL B C 1
ATOM 2653 O O . VAL B 1 132 ? 24.552 27.839 5.658 1.00 16.46 132 VAL B O 1
ATOM 2657 N N . GLY B 1 133 ? 26.784 27.915 5.932 1.00 13.13 133 GLY B N 1
ATOM 2658 C CA . GLY B 1 133 ? 26.913 29.209 5.281 1.00 14.27 133 GLY B CA 1
ATOM 2659 C C . GLY B 1 133 ? 27.148 30.321 6.288 1.00 14.33 133 GLY B C 1
ATOM 2660 O O . GLY B 1 133 ? 27.307 30.055 7.481 1.00 13.57 133 GLY B O 1
ATOM 2661 N N . THR B 1 134 ? 27.178 3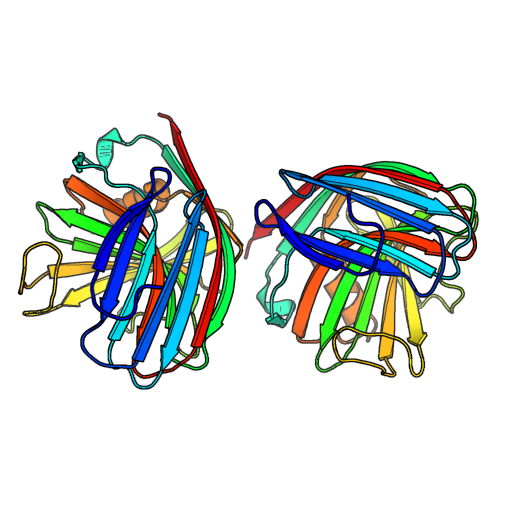1.566 5.821 1.00 11.85 134 THR B N 1
ATOM 2662 C CA . THR B 1 134 ? 27.390 32.690 6.725 1.00 11.86 134 THR B CA 1
ATOM 2663 C C . THR B 1 134 ? 26.296 32.636 7.776 1.00 10.87 134 THR B C 1
ATOM 2664 O O . THR B 1 134 ? 25.109 32.600 7.445 1.00 10.61 134 THR B O 1
ATOM 2668 N N . ALA B 1 135 ? 26.692 32.622 9.044 1.00 10.16 135 ALA B N 1
ATOM 2669 C CA . ALA B 1 135 ? 25.712 32.532 10.115 1.00 10.24 135 ALA B CA 1
ATOM 2670 C C . ALA B 1 135 ? 26.218 33.030 11.463 1.00 9.96 135 ALA B C 1
ATOM 2671 O O . ALA B 1 135 ? 27.407 33.308 11.642 1.00 10.42 135 ALA B O 1
ATOM 2673 N N . THR B 1 136 ? 25.289 33.145 12.405 1.00 10.08 136 THR B N 1
ATOM 2674 C CA . THR B 1 136 ? 25.597 33.588 13.757 1.00 10.61 136 THR B CA 1
ATOM 2675 C C . THR B 1 136 ? 25.351 32.379 14.637 1.00 11.53 136 THR B C 1
ATOM 2676 O O . THR B 1 136 ? 24.305 31.737 14.541 1.00 11.29 136 THR B O 1
ATOM 2680 N N . PHE B 1 137 ? 26.316 32.066 15.493 1.00 10.49 137 PHE B N 1
ATOM 2681 C CA . PHE B 1 137 ? 26.204 30.888 16.338 1.00 9.88 137 PHE B CA 1
ATOM 2682 C C . PHE B 1 137 ? 27.103 30.991 17.555 1.00 9.82 137 PHE B C 1
ATOM 2683 O O . PHE B 1 137 ? 28.042 31.787 17.579 1.00 10.58 137 PHE B O 1
ATOM 2691 N N . ASP B 1 138 ? 26.811 30.180 18.566 1.00 7.93 138 ASP B N 1
ATOM 2692 C CA . ASP B 1 138 ? 27.622 30.164 19.772 1.00 8.54 138 ASP B CA 1
ATOM 2693 C C . ASP B 1 138 ? 28.727 29.137 19.592 1.00 7.45 138 ASP B C 1
ATOM 2694 O O . ASP B 1 138 ? 28.658 28.281 18.707 1.00 7.19 138 ASP B O 1
ATOM 2699 N N . GLN B 1 139 ? 29.743 29.236 20.441 1.00 7.34 139 GLN B N 1
ATOM 2700 C CA . GLN B 1 139 ? 30.850 28.289 20.446 1.00 6.51 139 GLN B CA 1
ATOM 2701 C C . GLN B 1 139 ? 30.928 27.757 21.869 1.00 6.27 139 GLN B C 1
ATOM 2702 O O . GLN B 1 139 ? 30.794 28.525 22.830 1.00 8.41 139 GLN B O 1
ATOM 2708 N N . TYR B 1 140 ? 31.130 26.453 22.016 1.00 5.68 140 TYR B N 1
ATOM 2709 C CA . TYR B 1 140 ? 31.265 25.869 23.348 1.00 6.28 140 TYR B CA 1
ATOM 2710 C C . TYR B 1 140 ? 32.707 25.414 23.448 1.00 6.45 140 TYR B C 1
ATOM 2711 O O . TYR B 1 140 ? 33.236 24.810 22.507 1.00 6.94 140 TYR B O 1
ATOM 2720 N N . TRP B 1 141 ? 33.343 25.699 24.581 1.00 5.40 141 TRP B N 1
ATOM 2721 C CA . TRP B 1 141 ? 34.738 25.331 24.775 1.00 5.24 141 TRP B CA 1
ATOM 2722 C C . TRP B 1 141 ? 35.067 24.622 26.081 1.00 6.51 141 TRP B C 1
ATOM 2723 O O . TRP B 1 141 ? 34.446 24.856 27.118 1.00 6.90 141 TRP B O 1
ATOM 2734 N N . SER B 1 142 ? 36.084 23.775 25.994 1.00 7.49 142 SER B N 1
ATOM 2735 C CA . SER B 1 142 ? 36.684 23.089 27.127 1.00 7.70 142 SER B CA 1
ATOM 2736 C C . SER B 1 142 ? 38.142 23.406 26.798 1.00 8.68 142 SER B C 1
ATOM 2737 O O . SER B 1 142 ? 38.614 23.059 25.721 1.00 8.03 142 SER B O 1
ATOM 2740 N N . VAL B 1 143 ? 38.840 24.101 27.690 1.00 7.71 143 VAL B N 1
ATOM 2741 C CA . VAL B 1 143 ? 40.238 24.440 27.442 1.00 7.99 143 VAL B CA 1
ATOM 2742 C C . VAL B 1 143 ? 41.090 23.894 28.584 1.00 7.41 143 VAL B C 1
ATOM 2743 O O . VAL B 1 143 ? 40.867 24.228 29.744 1.00 7.29 143 VAL B O 1
ATOM 2747 N N . ARG B 1 144 ? 42.058 23.044 28.251 1.00 8.79 144 ARG B N 1
ATOM 2748 C CA . ARG B 1 144 ? 42.917 22.444 29.266 1.00 8.47 144 ARG B CA 1
ATOM 2749 C C . ARG B 1 144 ? 43.699 23.533 29.993 1.00 9.75 144 ARG B C 1
ATOM 2750 O O . ARG B 1 144 ? 44.064 24.545 29.398 1.00 8.94 144 ARG B O 1
ATOM 2758 N N . THR B 1 145 ? 43.949 23.327 31.282 1.00 10.57 145 THR B N 1
ATOM 2759 C CA . THR B 1 145 ? 44.681 24.311 32.076 1.00 11.32 145 THR B CA 1
ATOM 2760 C C . THR B 1 145 ? 46.170 24.308 31.742 1.00 11.51 145 THR B C 1
ATOM 2761 O O . THR B 1 145 ? 46.883 25.264 32.043 1.00 11.02 145 THR B O 1
ATOM 2765 N N . SER B 1 146 ? 46.629 23.224 31.126 1.00 11.44 146 SER B N 1
ATOM 2766 C CA . SER B 1 146 ? 48.023 23.087 30.712 1.00 12.39 146 SER B CA 1
ATOM 2767 C C . SER B 1 146 ? 48.039 22.303 29.403 1.00 12.41 146 SER B C 1
ATOM 2768 O O . SER B 1 146 ? 47.160 21.476 29.156 1.00 12.47 146 SER B O 1
ATOM 2773 N N . LYS B 1 147 ? 49.041 22.568 28.573 1.00 10.63 147 LYS B N 1
ATOM 2774 C CA . LYS B 1 147 ? 49.163 21.934 27.265 1.00 11.30 147 LYS B CA 1
ATOM 2775 C C . LYS B 1 147 ? 49.494 20.441 27.242 1.00 10.90 147 LYS B C 1
ATOM 2776 O O . LYS B 1 147 ? 50.290 19.952 28.044 1.00 11.29 147 LYS B O 1
ATOM 2782 N N . ARG B 1 148 ? 48.860 19.745 26.300 1.00 11.36 148 ARG B N 1
ATOM 2783 C CA . ARG B 1 148 ? 49.033 18.307 26.046 1.00 14.68 148 ARG B CA 1
ATOM 2784 C C . ARG B 1 148 ? 49.067 18.161 24.529 1.00 13.45 148 ARG B C 1
ATOM 2785 O O . ARG B 1 148 ? 48.349 18.873 23.832 1.00 14.55 148 ARG B O 1
ATOM 2793 N N . THR B 1 149 ? 49.875 17.239 24.013 1.00 13.09 149 THR B N 1
ATOM 2794 C CA . THR B 1 149 ? 49.935 17.034 22.567 1.00 12.71 149 THR B CA 1
ATOM 2795 C C . THR B 1 149 ? 49.724 15.573 22.188 1.00 13.56 149 THR B C 1
ATOM 2796 O O . THR B 1 149 ? 49.935 15.180 21.040 1.00 12.48 149 THR B O 1
ATOM 2800 N N . SER B 1 150 ? 49.298 14.770 23.159 1.00 13.15 150 SER B N 1
ATOM 2801 C CA . SER B 1 150 ? 49.039 13.356 22.917 1.00 11.40 150 SER B CA 1
ATOM 2802 C C . SER B 1 150 ? 48.221 12.792 24.069 1.00 11.91 150 SER B C 1
ATOM 2803 O O . SER B 1 150 ? 48.397 13.195 25.217 1.00 12.01 150 SER B O 1
ATOM 2808 N N . GLY B 1 151 ? 47.320 11.867 23.760 1.00 12.11 151 GLY B N 1
ATOM 2809 C CA . GLY B 1 151 ? 46.500 11.276 24.801 1.00 11.92 151 GLY B CA 1
ATOM 2810 C C . GLY B 1 151 ? 45.123 10.899 24.297 1.00 11.13 151 GLY B C 1
ATOM 2811 O O . GLY B 1 151 ? 44.905 10.791 23.091 1.00 11.61 151 GLY B O 1
ATOM 2812 N N . THR B 1 152 ? 44.190 10.689 25.219 1.00 11.11 152 THR B N 1
ATOM 2813 C CA . THR B 1 152 ? 42.831 10.332 24.840 1.00 12.14 152 THR B CA 1
ATOM 2814 C C . THR B 1 152 ? 41.857 11.395 25.327 1.00 10.39 152 THR B C 1
ATOM 2815 O O . THR B 1 152 ? 41.988 11.910 26.438 1.00 11.49 152 THR B O 1
ATOM 2819 N N . VAL B 1 153 ? 40.892 11.729 24.480 1.00 10.44 153 VAL B N 1
ATOM 2820 C CA . VAL B 1 153 ? 39.875 12.715 24.819 1.00 9.64 153 VAL B CA 1
ATOM 2821 C C . VAL B 1 153 ? 38.512 12.042 24.722 1.00 10.46 153 VAL B C 1
ATOM 2822 O O . VAL B 1 153 ? 38.110 11.598 23.653 1.00 9.98 153 VAL B O 1
ATOM 2826 N N . THR B 1 154 ? 37.812 11.947 25.846 1.00 9.70 154 THR B N 1
ATOM 2827 C CA . THR B 1 154 ? 36.488 11.349 25.848 1.00 10.14 154 THR B CA 1
ATOM 2828 C C . THR B 1 154 ? 35.549 12.508 25.523 1.00 10.45 154 THR B C 1
ATOM 2829 O O . THR B 1 154 ? 34.997 13.152 26.410 1.00 9.46 154 THR B O 1
ATOM 2833 N N . VAL B 1 155 ? 35.410 12.769 24.226 1.00 11.42 155 VAL B N 1
ATOM 2834 C CA . VAL B 1 155 ? 34.592 13.855 23.698 1.00 9.92 155 VAL B CA 1
ATOM 2835 C C . VAL B 1 155 ? 33.202 13.976 24.302 1.00 9.78 155 VAL B C 1
ATOM 2836 O O . VAL B 1 155 ? 32.761 15.072 24.651 1.00 8.53 155 VAL B O 1
ATOM 2840 N N . THR B 1 156 ? 32.506 12.852 24.412 1.00 9.87 156 THR B N 1
ATOM 2841 C CA . THR B 1 156 ? 31.160 12.857 24.957 1.00 10.57 156 THR B CA 1
ATOM 2842 C C . THR B 1 156 ? 31.100 13.268 26.426 1.00 10.74 156 THR B C 1
ATOM 2843 O O . THR B 1 156 ? 30.055 13.716 26.902 1.00 11.06 156 THR B O 1
ATOM 2847 N N . ASP B 1 157 ? 32.208 13.122 27.147 1.00 10.34 157 ASP B N 1
ATOM 2848 C CA . ASP B 1 157 ? 32.236 13.533 28.549 1.00 11.15 157 ASP B CA 1
ATOM 2849 C C . ASP B 1 157 ? 32.189 15.058 28.590 1.00 10.14 157 ASP B C 1
ATOM 2850 O O . ASP B 1 157 ? 31.600 15.654 29.493 1.00 9.43 157 ASP B O 1
ATOM 2855 N N . HIS B 1 158 ? 32.812 15.685 27.598 1.00 9.76 158 HIS B N 1
ATOM 2856 C CA . HIS B 1 158 ? 32.820 17.138 27.508 1.00 8.89 158 HIS B CA 1
ATOM 2857 C C . HIS B 1 158 ? 31.423 17.612 27.120 1.00 8.69 158 HIS B C 1
ATOM 2858 O O . HIS B 1 158 ? 30.943 18.624 27.633 1.00 8.62 158 HIS B O 1
ATOM 2865 N N . PHE B 1 159 ? 30.762 16.873 26.231 1.00 8.44 159 PHE B N 1
ATOM 2866 C CA . PHE B 1 159 ? 29.407 17.239 25.815 1.00 8.42 159 PHE B CA 1
ATOM 2867 C C . PHE B 1 159 ? 28.507 17.258 27.045 1.00 8.00 159 PHE B C 1
ATOM 2868 O O . PHE B 1 159 ? 27.671 18.151 27.210 1.00 8.21 159 PHE B O 1
ATOM 2876 N N . ARG B 1 160 ? 28.686 16.264 27.908 1.00 8.11 160 ARG B N 1
ATOM 2877 C CA . ARG B 1 160 ? 27.893 16.159 29.125 1.00 11.37 160 ARG B CA 1
ATOM 2878 C C . ARG B 1 160 ? 28.213 17.301 30.083 1.00 10.41 160 ARG B C 1
ATOM 2879 O O . ARG B 1 160 ? 27.312 17.874 30.697 1.00 10.76 160 ARG B O 1
ATOM 2887 N N . ALA B 1 161 ? 29.499 17.626 30.208 1.00 10.72 161 ALA B N 1
ATOM 2888 C CA . ALA B 1 161 ? 29.939 18.703 31.087 1.00 10.14 161 ALA B CA 1
ATOM 2889 C C . ALA B 1 161 ? 29.327 20.023 30.642 1.00 10.21 161 ALA B C 1
ATOM 2890 O O . ALA B 1 161 ? 28.923 20.848 31.467 1.00 8.12 161 ALA B O 1
ATOM 2892 N N . TRP B 1 162 ? 29.268 20.220 29.331 1.00 8.51 162 TRP B N 1
ATOM 2893 C CA . TRP B 1 162 ? 28.699 21.436 28.773 1.00 9.49 162 TRP B CA 1
ATOM 2894 C C . TRP B 1 162 ? 27.200 21.505 29.055 1.00 10.03 162 TRP B C 1
ATOM 2895 O O . TRP B 1 162 ? 26.678 22.554 29.453 1.00 8.72 162 TRP B O 1
ATOM 2906 N N . ALA B 1 163 ? 26.515 20.383 28.840 1.00 9.05 163 ALA B N 1
ATOM 2907 C CA . ALA B 1 163 ? 25.079 20.295 29.073 1.00 10.57 163 ALA B CA 1
ATOM 2908 C C . ALA B 1 163 ? 24.762 20.653 30.517 1.00 10.96 163 ALA B C 1
ATOM 2909 O O . ALA B 1 163 ? 23.824 21.404 30.787 1.00 11.48 163 ALA B O 1
ATOM 2911 N N . ASN B 1 164 ? 25.551 20.114 31.442 1.00 11.06 164 ASN B N 1
ATOM 2912 C CA . ASN B 1 164 ? 25.357 20.379 32.861 1.00 12.19 164 ASN B CA 1
ATOM 2913 C C . ASN B 1 164 ? 25.422 21.870 33.146 1.00 11.89 164 ASN B C 1
ATOM 2914 O O . ASN B 1 164 ? 24.815 22.346 34.099 1.00 12.54 164 ASN B O 1
ATOM 2919 N N . ARG B 1 165 ? 26.163 22.606 32.322 1.00 12.00 165 ARG B N 1
ATOM 2920 C CA . ARG B 1 165 ? 26.291 24.043 32.517 1.00 12.62 165 ARG B CA 1
ATOM 2921 C C . ARG B 1 165 ? 25.381 24.880 31.618 1.00 12.80 165 ARG B C 1
ATOM 2922 O O . ARG B 1 165 ? 25.624 26.066 31.407 1.00 12.12 165 ARG B O 1
ATOM 2930 N N . GLY B 1 166 ? 24.329 24.250 31.100 1.00 11.36 166 GLY B N 1
ATOM 2931 C CA . GLY B 1 166 ? 23.368 24.954 30.264 1.00 11.98 166 GLY B CA 1
ATOM 2932 C C . GLY B 1 166 ? 23.712 25.153 28.802 1.00 11.89 166 GLY B C 1
ATOM 2933 O O . GLY B 1 166 ? 23.035 25.915 28.105 1.00 12.66 166 GLY B O 1
ATOM 2934 N N . LEU B 1 167 ? 24.754 24.482 28.323 1.00 9.75 167 LEU B N 1
ATOM 2935 C CA . LEU B 1 167 ? 25.145 24.614 26.925 1.00 9.55 167 LEU B CA 1
ATOM 2936 C C . LEU B 1 167 ? 24.550 23.442 26.154 1.00 10.62 167 LEU B C 1
ATOM 2937 O O . LEU B 1 167 ? 25.086 22.332 26.162 1.00 11.35 167 LEU B O 1
ATOM 2942 N N . ASN B 1 168 ? 23.418 23.701 25.505 1.00 10.41 168 ASN B N 1
ATOM 2943 C CA . ASN B 1 168 ? 22.704 22.682 24.743 1.00 10.86 168 ASN B CA 1
ATOM 2944 C C . ASN B 1 168 ? 23.345 22.426 23.388 1.00 10.64 168 ASN B C 1
ATOM 2945 O O . ASN B 1 168 ? 23.554 23.349 22.605 1.00 10.48 168 ASN B O 1
ATOM 2950 N N . LEU B 1 169 ? 23.638 21.161 23.113 1.00 10.35 169 LEU B N 1
ATOM 2951 C CA . LEU B 1 169 ? 24.269 20.783 21.858 1.00 11.10 169 LEU B CA 1
ATOM 2952 C C . LEU B 1 169 ? 23.261 20.045 20.980 1.00 12.08 169 LEU B C 1
ATOM 2953 O O . LEU B 1 169 ? 22.504 19.200 21.461 1.00 11.78 169 LEU B O 1
ATOM 2958 N N . GLY B 1 170 ? 23.250 20.373 19.691 1.00 12.79 170 GLY B N 1
ATOM 2959 C CA . GLY B 1 170 ? 22.302 19.749 18.784 1.00 13.65 170 GLY B CA 1
ATOM 2960 C C . GLY B 1 170 ? 22.772 18.503 18.061 1.00 14.72 170 GLY B C 1
ATOM 2961 O O . GLY B 1 170 ? 23.505 17.678 18.614 1.00 16.19 170 GLY B O 1
ATOM 2962 N N . THR B 1 171 ? 22.324 18.362 16.817 1.00 11.29 171 THR B N 1
ATOM 2963 C CA . THR B 1 171 ? 22.679 17.222 15.984 1.00 10.89 171 THR B CA 1
ATOM 2964 C C . THR B 1 171 ? 24.134 17.365 15.570 1.00 10.29 171 THR B C 1
ATOM 2965 O O . THR B 1 171 ? 24.510 18.340 14.923 1.00 9.01 171 THR B O 1
ATOM 2969 N N . ILE B 1 172 ? 24.953 16.392 15.955 1.00 10.63 172 ILE B N 1
ATOM 2970 C CA . ILE B 1 172 ? 26.370 16.434 15.636 1.00 10.17 172 ILE B CA 1
ATOM 2971 C C . ILE B 1 172 ? 26.625 16.191 14.156 1.00 10.46 172 ILE B C 1
ATOM 2972 O O . ILE B 1 172 ? 26.176 15.188 13.593 1.00 9.95 172 ILE B O 1
ATOM 2977 N N . ASP B 1 173 ? 27.352 17.113 13.531 1.00 8.59 173 ASP B N 1
ATOM 2978 C CA . ASP B 1 173 ? 27.679 17.000 12.114 1.00 9.66 173 ASP B CA 1
ATOM 2979 C C . ASP B 1 173 ? 29.048 16.352 11.935 1.00 9.31 173 ASP B C 1
ATOM 2980 O O . ASP B 1 173 ? 29.236 15.507 11.061 1.00 9.14 173 ASP B O 1
ATOM 2985 N N . GLN B 1 174 ? 30.001 16.746 12.776 1.00 8.60 174 GLN B N 1
ATOM 2986 C CA . GLN B 1 174 ? 31.357 16.216 12.677 1.00 7.24 174 GLN B CA 1
ATOM 2987 C C . GLN B 1 174 ? 32.140 16.381 13.969 1.00 7.65 174 GLN B C 1
ATOM 2988 O O . GLN B 1 174 ? 31.852 17.265 14.771 1.00 4.86 174 GLN B O 1
ATOM 2994 N N . ILE B 1 175 ? 33.125 15.510 14.161 1.00 7.15 175 ILE B N 1
ATOM 2995 C CA . ILE B 1 175 ? 34.013 15.563 15.318 1.00 8.29 175 ILE B CA 1
ATOM 2996 C C . ILE B 1 175 ? 35.393 15.335 14.716 1.00 7.86 175 ILE B C 1
ATOM 2997 O O . ILE B 1 175 ? 35.623 14.322 14.058 1.00 8.80 175 ILE B O 1
ATOM 3002 N N . THR B 1 176 ? 36.308 16.276 14.931 1.00 9.15 176 THR B N 1
ATOM 3003 C CA . THR B 1 176 ? 37.636 16.169 14.333 1.00 7.79 176 THR B CA 1
ATOM 3004 C C . THR B 1 176 ? 38.805 16.529 15.250 1.00 8.27 176 THR B C 1
ATOM 3005 O O . THR B 1 176 ? 38.615 17.062 16.345 1.00 7.39 176 THR B O 1
ATOM 3009 N N . LEU B 1 177 ? 40.015 16.203 14.793 1.00 7.08 177 LEU B N 1
ATOM 3010 C CA . LEU B 1 177 ? 41.240 16.554 15.502 1.00 7.64 177 LEU B CA 1
ATOM 3011 C C . LEU B 1 177 ? 41.680 17.717 14.620 1.00 8.21 177 LEU B C 1
ATOM 3012 O O . LEU B 1 177 ? 41.865 17.554 13.410 1.00 7.49 177 LEU B O 1
ATOM 3017 N N . CYS B 1 178 ? 41.848 18.887 15.219 1.00 7.01 178 CYS B N 1
ATOM 3018 C CA . CYS B 1 178 ? 42.145 20.075 14.440 1.00 8.73 178 CYS B CA 1
ATOM 3019 C C . CYS B 1 178 ? 43.285 20.970 14.897 1.00 8.44 178 CYS B C 1
ATOM 3020 O O . CYS B 1 178 ? 43.591 21.061 16.087 1.00 8.34 178 CYS B O 1
ATOM 3023 N N . VAL B 1 179 ? 43.917 21.617 13.922 1.00 7.73 179 VAL B N 1
ATOM 3024 C CA . VAL B 1 179 ? 44.991 22.569 14.184 1.00 8.55 179 VAL B CA 1
ATOM 3025 C C . VAL B 1 179 ? 44.512 23.900 13.611 1.00 8.92 179 VAL B C 1
ATOM 3026 O O . VAL B 1 179 ? 44.216 24.004 12.416 1.00 8.74 179 VAL B O 1
ATOM 3030 N N . GLU B 1 180 ? 44.410 24.910 14.469 1.00 8.70 180 GLU B N 1
ATOM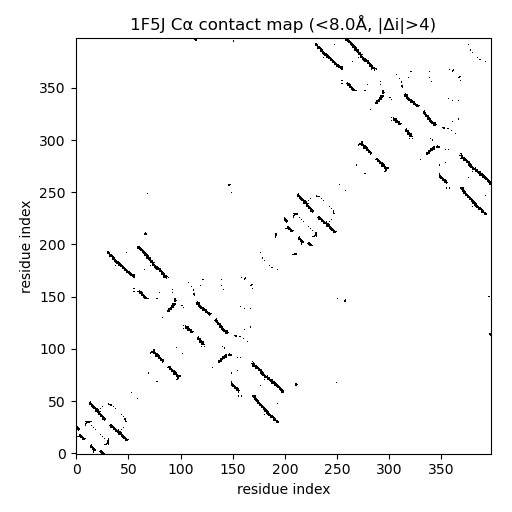 3031 C CA . GLU B 1 180 ? 43.963 26.225 14.030 1.00 8.13 180 GLU B CA 1
ATOM 3032 C C . GLU B 1 180 ? 45.065 27.253 14.216 1.00 8.47 180 GLU B C 1
ATOM 3033 O O . GLU B 1 180 ? 45.846 27.181 15.162 1.00 8.83 180 GLU B O 1
ATOM 3039 N N . GLY B 1 181 ? 45.123 28.207 13.295 1.00 9.01 181 GLY B N 1
ATOM 3040 C CA . GLY B 1 181 ? 46.114 29.260 13.373 1.00 8.56 181 GLY B CA 1
ATOM 3041 C C . GLY B 1 181 ? 45.407 30.594 13.228 1.00 9.09 181 GLY B C 1
ATOM 3042 O O . GLY B 1 181 ? 44.395 30.686 12.530 1.00 7.79 181 GLY B O 1
ATOM 3043 N N . TYR B 1 182 ? 45.923 31.623 13.893 1.00 8.65 182 TYR B N 1
ATOM 3044 C CA . TYR B 1 182 ? 45.330 32.953 13.810 1.00 9.58 182 TYR B CA 1
ATOM 3045 C C . TYR B 1 182 ? 46.424 34.007 13.740 1.00 9.37 182 TYR B C 1
ATOM 3046 O O . TYR B 1 182 ? 47.172 34.191 14.698 1.00 9.31 182 TYR B O 1
ATOM 3055 N N . GLN B 1 183 ? 46.512 34.691 12.604 1.00 9.71 183 GLN B N 1
ATOM 3056 C CA . GLN B 1 183 ? 47.517 35.731 12.404 1.00 10.73 183 GLN B CA 1
ATOM 3057 C C . GLN B 1 183 ? 48.887 35.302 12.907 1.00 10.83 183 GLN B C 1
ATOM 3058 O O . GLN B 1 183 ? 49.514 35.986 13.717 1.00 11.11 183 GLN B O 1
ATOM 3064 N N . SER B 1 184 ? 49.349 34.160 12.411 1.00 10.25 184 SER B N 1
ATOM 3065 C CA . SER B 1 184 ? 50.642 33.620 12.808 1.00 9.81 184 SER B CA 1
ATOM 3066 C C . SER B 1 184 ? 51.132 32.632 11.756 1.00 10.07 184 SER B C 1
ATOM 3067 O O . SER B 1 184 ? 50.581 32.544 10.657 1.00 10.96 184 SER B O 1
ATOM 3070 N N . SER B 1 185 ? 52.186 31.903 12.096 1.00 10.47 185 SER B N 1
ATOM 3071 C CA . SER B 1 185 ? 52.732 30.891 11.208 1.00 10.29 185 SER B CA 1
ATOM 3072 C C . SER B 1 185 ? 53.012 29.684 12.089 1.00 10.23 185 SER B C 1
ATOM 3073 O O . SER B 1 185 ? 52.959 29.783 13.316 1.00 9.79 185 SER B O 1
ATOM 3076 N N . GLY B 1 186 ? 53.293 28.542 11.477 1.00 10.24 186 GLY B N 1
ATOM 3077 C CA . GLY B 1 186 ? 53.567 27.363 12.274 1.00 10.56 186 GLY B CA 1
ATOM 3078 C C . GLY B 1 186 ? 53.457 26.073 11.498 1.00 10.03 186 GLY B C 1
ATOM 3079 O O . GLY B 1 186 ? 53.202 26.078 10.295 1.00 9.43 186 GLY B O 1
ATOM 3080 N N . SER B 1 187 ? 53.657 24.961 12.197 1.00 9.19 187 SER B N 1
ATOM 3081 C CA . SER B 1 187 ? 53.577 23.647 11.582 1.00 9.34 187 SER B CA 1
ATOM 3082 C C . SER B 1 187 ? 53.115 22.628 12.607 1.00 9.05 187 SER B C 1
ATOM 3083 O O . SER B 1 187 ? 53.282 22.816 13.812 1.00 9.30 187 SER B O 1
ATOM 3086 N N . ALA B 1 188 ? 52.519 21.547 12.125 1.00 9.32 188 ALA B N 1
ATOM 3087 C CA . ALA B 1 188 ? 52.059 20.498 13.015 1.00 10.49 188 ALA B CA 1
ATOM 3088 C C . ALA B 1 188 ? 51.984 19.199 12.244 1.00 10.02 188 ALA B C 1
ATOM 3089 O O . ALA B 1 188 ? 51.744 19.192 11.035 1.00 11.58 188 ALA B O 1
ATOM 3091 N N . ASN B 1 189 ? 52.210 18.098 12.943 1.00 9.93 189 ASN B N 1
ATOM 3092 C CA . ASN B 1 189 ? 52.150 16.793 12.311 1.00 12.55 189 ASN B CA 1
ATOM 3093 C C . ASN B 1 189 ? 51.370 15.858 13.224 1.00 10.74 189 ASN B C 1
ATOM 3094 O O . ASN B 1 189 ? 51.868 15.441 14.267 1.00 12.00 189 ASN B O 1
ATOM 3099 N N . ILE B 1 190 ? 50.130 15.572 12.839 1.00 12.28 190 ILE B N 1
ATOM 3100 C CA . ILE B 1 190 ? 49.265 14.674 13.602 1.00 11.93 190 ILE B CA 1
ATOM 3101 C C . ILE B 1 190 ? 49.630 13.260 13.168 1.00 13.04 190 ILE B C 1
ATOM 3102 O O . ILE B 1 190 ? 49.424 12.885 12.013 1.00 12.05 190 ILE B O 1
ATOM 3107 N N . THR B 1 191 ? 50.169 12.485 14.103 1.00 13.53 191 THR B N 1
ATOM 3108 C CA . THR B 1 191 ? 50.614 11.126 13.813 1.00 13.98 191 THR B CA 1
ATOM 3109 C C . THR B 1 191 ? 49.689 10.008 14.289 1.00 15.27 191 THR B C 1
ATOM 3110 O O . THR B 1 191 ? 49.986 8.826 14.110 1.00 14.41 191 THR B O 1
ATOM 3114 N N . GLN B 1 192 ? 48.573 10.382 14.899 1.00 13.35 192 GLN B N 1
ATOM 3115 C CA . GLN B 1 192 ? 47.600 9.407 15.374 1.00 12.63 192 GLN B CA 1
ATOM 3116 C C . GLN B 1 192 ? 46.290 10.122 15.659 1.00 11.12 192 GLN B C 1
ATOM 3117 O O . GLN B 1 192 ? 46.274 11.166 16.307 1.00 10.88 192 GLN B O 1
ATOM 3123 N N . ASN B 1 193 ? 45.197 9.554 15.161 1.00 10.79 193 ASN B N 1
ATOM 3124 C CA . ASN B 1 193 ? 43.873 10.131 15.345 1.00 9.50 193 ASN B CA 1
ATOM 3125 C C . ASN B 1 193 ? 42.872 8.983 15.295 1.00 10.62 193 ASN B C 1
ATOM 3126 O O . ASN B 1 193 ? 42.105 8.844 14.343 1.00 10.85 193 ASN B O 1
ATOM 3131 N N . THR B 1 194 ? 42.890 8.165 16.342 1.00 11.12 194 THR B N 1
ATOM 3132 C CA . THR B 1 194 ? 42.023 6.998 16.439 1.00 12.49 194 THR B CA 1
ATOM 3133 C C . THR B 1 194 ? 40.719 7.275 17.177 1.00 12.26 194 THR B C 1
ATOM 3134 O O . THR B 1 194 ? 40.725 7.844 18.267 1.00 12.64 194 THR B O 1
ATOM 3138 N N . PHE B 1 195 ? 39.610 6.861 16.568 1.00 12.97 195 PHE B N 1
ATOM 3139 C CA . PHE B 1 195 ? 38.284 7.035 17.151 1.00 13.94 195 PHE B CA 1
ATOM 3140 C C . PHE B 1 195 ? 37.781 5.711 17.715 1.00 15.62 195 PHE B C 1
ATOM 3141 O O . PHE B 1 195 ? 37.936 4.656 17.095 1.00 15.43 195 PHE B O 1
ATOM 3149 N N . SER B 1 196 ? 37.177 5.781 18.893 1.00 16.91 196 SER B N 1
ATOM 3150 C CA . SER B 1 196 ? 36.622 4.611 19.558 1.00 18.56 196 SER B CA 1
ATOM 3151 C C . SER B 1 196 ? 35.212 4.964 19.995 1.00 18.45 196 SER B C 1
ATOM 3152 O O . SER B 1 196 ? 35.002 5.955 20.689 1.00 16.86 196 SER B O 1
ATOM 3155 N N . GLN B 1 197 ? 34.243 4.160 19.581 1.00 20.05 197 GLN B N 1
ATOM 3156 C CA . GLN B 1 197 ? 32.859 4.419 19.942 1.00 22.12 197 GLN B CA 1
ATOM 3157 C C . GLN B 1 197 ? 32.234 3.190 20.588 1.00 23.07 197 GLN B C 1
ATOM 3158 O O . GLN B 1 197 ? 32.482 2.061 20.169 1.00 23.39 197 GLN B O 1
ATOM 3164 N N . SER B 1 198 ? 31.428 3.417 21.619 1.00 23.75 198 SER B N 1
ATOM 3165 C CA . SER B 1 198 ? 30.772 2.327 22.327 1.00 24.92 198 SER B CA 1
ATOM 3166 C C . SER B 1 198 ? 29.456 2.808 22.916 1.00 25.21 198 SER B C 1
ATOM 3167 O O . SER B 1 198 ? 29.362 3.931 23.410 1.00 24.37 198 SER B O 1
ATOM 3170 N N . SER B 1 199 ? 28.438 1.958 22.868 1.00 25.31 199 SER B N 1
ATOM 3171 C CA . SER B 1 199 ? 27.142 2.333 23.407 1.00 26.63 199 SER B CA 1
ATOM 3172 C C . SER B 1 199 ? 27.092 2.070 24.906 1.00 28.31 199 SER B C 1
ATOM 3173 O O . SER B 1 199 ? 27.912 1.259 25.388 1.00 29.49 199 SER B O 1
#

Nearest PDB structures (foldseek):
  1f5j-assembly2_B  TM=1.004E+00  e=1.277E-40  Dictyoglomus thermophilum
  1h4g-assembly2_B  TM=9.887E-01  e=1.455E-30  Salipaludibacillus agaradhaerens
  6kka-assembly2_B  TM=9.855E-01  e=4.039E-30  Bacillus sp. 41M-1
  2nqy-assembly2_B  TM=9.858E-01  e=1.183E-29  Bacillus sp. (in: firmicutes)
  4ixl-assembly2_B  TM=9.791E-01  e=3.112E-29  Bacillus sp. (in: firmicutes)

CATH classification: 2.60.120.180